Protein AF-A0A136KY42-F1 (afdb_monomer_lite)

Secondary structure (DSSP, 8-state):
--------HHHHHHHHHHPPTT-EEEEEEEE-PPPP-PPPPP---------------------------------------------------TT-----------S------EEEEEEEE--GGGSPPPGGGHHHHSPBP---TTTS-EEPTTSS-EE----------HHHHHHHHHHHHHHHTS---GGGPEEEEETTEEEEEEEE--PPPTT-----SSSHHHHHHHHHHHHHHSTT--TT-EE-SSTTS-EETTTB-HHHHHHHHHHHHHH-HHHHHHHHHTTEEEETTEEEEE-TTTSSEEEHHHHHHHHTT-HHHHHHHHHHHHSTTTHHHHHHHHHHT-GGG---HHHHHH---HHHHHHHHHHHHH-TT--HHHHGGGTT-HHHHHHHHGGGS--EEEGGGTTEEEEPHHHHIIIIIIGGGGGGGGGSS-SSPEE--SSPPTTTTTTEEEEEEETTEEEEEE-

Structure (mmCIF, N/CA/C/O backbone):
data_AF-A0A136KY42-F1
#
_entry.id   AF-A0A136KY42-F1
#
loop_
_atom_site.group_PDB
_atom_site.id
_atom_site.type_symbol
_atom_site.label_atom_id
_atom_site.label_alt_id
_atom_site.label_comp_id
_atom_site.label_asym_id
_atom_site.label_entity_id
_atom_site.label_seq_id
_atom_site.pdbx_PDB_ins_code
_atom_site.Cartn_x
_atom_site.Cartn_y
_atom_site.Cartn_z
_atom_site.occupancy
_atom_site.B_iso_or_equiv
_atom_site.auth_seq_id
_atom_site.auth_comp_id
_atom_site.auth_asym_id
_atom_site.auth_atom_id
_atom_site.pdbx_PDB_model_num
ATOM 1 N N . MET A 1 1 ? -41.321 28.761 48.457 1.00 29.31 1 MET A N 1
ATOM 2 C CA . MET A 1 1 ? -40.311 28.526 47.405 1.00 29.31 1 MET A CA 1
ATOM 3 C C . MET A 1 1 ? -39.330 27.505 47.958 1.00 29.31 1 MET A C 1
ATOM 5 O O . MET A 1 1 ? -38.493 27.880 48.762 1.00 29.31 1 MET A O 1
ATOM 9 N N . ASN A 1 2 ? -39.503 26.224 47.619 1.00 25.56 2 ASN A N 1
ATOM 10 C CA . ASN A 1 2 ? -38.602 25.146 48.037 1.00 25.56 2 ASN A CA 1
ATOM 11 C C . ASN A 1 2 ? -37.725 24.779 46.840 1.00 25.56 2 ASN A C 1
ATOM 13 O O . ASN A 1 2 ? -38.211 24.193 45.875 1.00 25.56 2 ASN A O 1
ATOM 17 N N . SER A 1 3 ? -36.451 25.158 46.884 1.00 25.52 3 SER A N 1
ATOM 18 C CA . SER A 1 3 ? -35.438 24.679 45.949 1.00 25.52 3 SER A CA 1
ATOM 19 C C . SER A 1 3 ? -34.929 23.325 46.441 1.00 25.52 3 SER A C 1
ATOM 21 O O . SER A 1 3 ? -34.076 23.259 47.325 1.00 25.52 3 SER A O 1
ATOM 23 N N . ASN A 1 4 ? -35.464 22.243 45.882 1.00 31.45 4 ASN A N 1
ATOM 24 C CA . ASN A 1 4 ? -34.833 20.934 45.978 1.00 31.45 4 ASN A CA 1
ATOM 25 C C . ASN A 1 4 ? -33.563 20.962 45.116 1.00 31.45 4 ASN A C 1
ATOM 27 O O . ASN A 1 4 ? -33.656 20.887 43.893 1.00 31.45 4 ASN A O 1
ATOM 31 N N . MET A 1 5 ? -32.382 21.065 45.729 1.00 33.94 5 MET A N 1
ATOM 32 C CA . MET A 1 5 ? -31.149 20.628 45.067 1.00 33.94 5 MET A CA 1
ATOM 33 C C . MET A 1 5 ? -31.139 19.097 45.077 1.00 33.94 5 MET A C 1
ATOM 35 O O . MET A 1 5 ? -30.562 18.466 45.959 1.00 33.94 5 MET A O 1
ATOM 39 N N . LEU A 1 6 ? -31.842 18.499 44.114 1.00 40.19 6 LEU A N 1
ATOM 40 C CA . LEU A 1 6 ? -31.510 17.155 43.664 1.00 40.19 6 LEU A CA 1
ATOM 41 C C . LEU A 1 6 ? -30.213 17.279 42.865 1.00 40.19 6 LEU A C 1
ATOM 43 O O . LEU A 1 6 ? -30.200 17.918 41.815 1.00 40.19 6 LEU A O 1
ATOM 47 N N . TRP A 1 7 ? -29.141 16.666 43.358 1.00 44.00 7 TRP A N 1
ATOM 48 C CA . TRP A 1 7 ? -27.995 16.354 42.514 1.00 44.00 7 TRP A CA 1
ATOM 49 C C . TRP A 1 7 ? -28.504 15.482 41.364 1.00 44.00 7 TRP A C 1
ATOM 51 O O . TRP A 1 7 ? -29.135 14.445 41.594 1.00 44.00 7 TRP A O 1
ATOM 61 N N . GLY A 1 8 ? -28.319 15.947 40.131 1.00 45.16 8 GLY A N 1
ATOM 62 C CA . GLY A 1 8 ? -28.685 15.172 38.954 1.00 45.16 8 GLY A CA 1
ATOM 63 C C . GLY A 1 8 ? -27.780 13.947 38.860 1.00 45.16 8 GLY A C 1
ATOM 64 O O . GLY A 1 8 ? -26.615 14.003 39.243 1.00 45.16 8 GLY A O 1
ATOM 65 N N . ALA A 1 9 ? -28.283 12.841 38.312 1.00 49.75 9 ALA A N 1
ATOM 66 C CA . ALA A 1 9 ? -27.496 11.622 38.095 1.00 49.75 9 ALA A CA 1
ATOM 67 C C . ALA A 1 9 ? -26.165 11.855 37.332 1.00 49.75 9 ALA A C 1
ATOM 69 O O . ALA A 1 9 ? -25.263 11.027 37.432 1.00 49.75 9 ALA A O 1
ATOM 70 N N . GLY A 1 10 ? -26.025 12.984 36.621 1.00 48.66 10 GLY A N 1
ATOM 71 C CA . GLY A 1 10 ? -24.800 13.390 35.924 1.00 48.66 10 GLY A CA 1
ATOM 72 C C . GLY A 1 10 ? -23.606 13.726 36.830 1.00 48.66 10 GLY A C 1
ATOM 73 O O . GLY A 1 10 ? -22.475 13.416 36.467 1.00 48.66 10 GLY A O 1
ATOM 74 N N . ASP A 1 11 ? -23.819 14.264 38.035 1.00 55.91 11 ASP A N 1
ATOM 75 C CA . ASP A 1 11 ? -22.699 14.665 38.910 1.00 55.91 11 ASP A CA 1
ATOM 76 C C . ASP A 1 11 ? -21.972 13.454 39.527 1.00 55.91 11 ASP A C 1
ATOM 78 O O . ASP A 1 11 ? -20.768 13.486 39.791 1.00 55.91 11 ASP A O 1
ATOM 82 N N . LEU A 1 12 ? -22.688 12.341 39.716 1.00 58.66 12 LEU A N 1
ATOM 83 C CA . LEU A 1 12 ? -22.117 11.089 40.223 1.00 58.66 12 LEU A CA 1
ATOM 84 C C . LEU A 1 12 ? -21.291 10.350 39.162 1.00 58.66 12 LEU A C 1
ATOM 86 O O . LEU A 1 12 ? -20.290 9.722 39.507 1.00 58.66 12 LEU A O 1
ATOM 90 N N . SER A 1 13 ? -21.673 10.420 37.883 1.00 57.53 13 SER A N 1
ATOM 91 C CA . SER A 1 13 ? -20.881 9.811 36.808 1.00 57.53 13 SER A CA 1
ATOM 92 C C . SER A 1 13 ? -19.531 10.500 36.632 1.00 57.53 13 SER A C 1
ATOM 94 O O . SER A 1 13 ? -18.522 9.807 36.493 1.00 57.53 13 SER A O 1
ATOM 96 N N . ASP A 1 14 ? -19.486 11.830 36.722 1.00 59.34 14 ASP A N 1
ATOM 97 C CA . ASP A 1 14 ? -18.250 12.600 36.544 1.00 59.34 14 ASP A CA 1
ATOM 98 C C . ASP A 1 14 ? -17.265 12.387 37.703 1.00 59.34 14 ASP A C 1
ATOM 100 O O . ASP A 1 14 ? -16.061 12.236 37.477 1.00 59.34 14 ASP A O 1
ATOM 104 N N . ALA A 1 15 ? -17.769 12.274 38.937 1.00 60.69 15 ALA A N 1
ATOM 105 C CA . ALA A 1 15 ? -16.948 11.948 40.104 1.00 60.69 15 ALA A CA 1
ATOM 106 C C . ALA A 1 15 ? -16.312 10.546 40.009 1.00 60.69 15 ALA A C 1
ATOM 108 O O . ALA A 1 15 ? -15.159 10.363 40.400 1.00 60.69 15 ALA A O 1
ATOM 109 N N . ILE A 1 16 ? -17.026 9.559 39.449 1.00 60.56 16 ILE A N 1
ATOM 110 C CA . ILE A 1 16 ? -16.497 8.200 39.231 1.00 60.56 16 ILE A CA 1
ATOM 111 C C . ILE A 1 16 ? -15.411 8.187 38.151 1.00 60.56 16 ILE A C 1
ATOM 113 O O . ILE A 1 16 ? -14.432 7.457 38.287 1.00 60.56 16 ILE A O 1
ATOM 117 N N . ILE A 1 17 ? -15.548 9.004 37.102 1.00 58.00 17 ILE A N 1
ATOM 118 C CA . ILE A 1 17 ? -14.571 9.086 36.003 1.00 58.00 17 ILE A CA 1
ATOM 119 C C . ILE A 1 17 ? -13.201 9.594 36.491 1.00 58.00 17 ILE A C 1
ATOM 121 O O . ILE A 1 17 ? -12.176 9.229 35.917 1.00 58.00 17 ILE A O 1
ATOM 125 N N . GLN A 1 18 ? -13.158 10.406 37.552 1.00 69.12 18 GLN A N 1
ATOM 126 C CA . GLN A 1 18 ? -11.909 10.965 38.090 1.00 69.12 18 GLN A CA 1
ATOM 127 C C . GLN A 1 18 ? -11.276 10.135 39.219 1.00 69.12 18 GLN A C 1
ATOM 129 O O . GLN A 1 18 ? -10.131 10.399 39.598 1.00 69.12 18 GLN A O 1
ATOM 134 N N . ALA A 1 19 ? -11.995 9.152 39.760 1.00 66.62 19 ALA A N 1
ATOM 135 C CA . ALA A 1 19 ? -11.545 8.366 40.901 1.00 66.62 19 ALA A CA 1
ATOM 136 C C . ALA A 1 19 ? -10.503 7.299 40.512 1.00 66.62 19 ALA A C 1
ATOM 138 O O . ALA A 1 19 ? -10.555 6.690 39.442 1.00 66.62 19 ALA A O 1
ATOM 139 N N . LYS A 1 20 ? -9.543 7.059 41.405 1.00 73.75 20 LYS A N 1
ATOM 140 C CA . LYS A 1 20 ? -8.510 6.023 41.306 1.00 73.75 20 LYS A CA 1
ATOM 141 C C . LYS A 1 20 ? -8.939 4.744 42.025 1.00 73.75 20 LYS A C 1
ATOM 143 O O . LYS A 1 20 ? -9.876 4.719 42.816 1.00 73.75 20 LYS A O 1
ATOM 148 N N . ASP A 1 21 ? -8.231 3.657 41.738 1.00 70.00 21 ASP A N 1
ATOM 149 C CA . ASP A 1 21 ? -8.424 2.382 42.431 1.00 70.00 21 ASP A CA 1
ATOM 150 C C . ASP A 1 21 ? -8.182 2.546 43.938 1.00 70.00 21 ASP A C 1
ATOM 152 O O . ASP A 1 21 ? -7.157 3.092 44.351 1.00 70.00 21 ASP A O 1
ATOM 156 N N . GLY A 1 22 ? -9.135 2.082 44.744 1.00 69.56 22 GLY A N 1
ATOM 157 C CA . GLY A 1 22 ? -9.132 2.271 46.194 1.00 69.56 22 GLY A CA 1
ATOM 158 C C . GLY A 1 22 ? -9.667 3.623 46.673 1.00 69.56 22 GLY A C 1
ATOM 159 O O . GLY A 1 22 ? -9.804 3.800 47.886 1.00 69.56 22 GLY A O 1
ATOM 160 N N . ASP A 1 23 ? -10.021 4.547 45.772 1.00 74.50 23 ASP A N 1
ATOM 161 C CA . ASP A 1 23 ? -10.679 5.788 46.171 1.00 74.50 23 ASP A CA 1
ATOM 162 C C . ASP A 1 23 ? -12.076 5.503 46.736 1.00 74.50 23 ASP A C 1
ATOM 164 O O . ASP A 1 23 ? -12.801 4.582 46.337 1.00 74.50 23 ASP A O 1
ATOM 168 N N . GLN A 1 24 ? -12.454 6.346 47.690 1.00 74.38 24 GLN A N 1
ATOM 169 C CA . GLN A 1 24 ? -13.767 6.360 48.307 1.00 74.38 24 GLN A CA 1
ATOM 170 C C . GLN A 1 24 ? -14.512 7.600 47.836 1.00 74.38 24 GLN A C 1
ATOM 172 O O . GLN A 1 24 ? -14.194 8.719 48.238 1.00 74.38 24 GLN A O 1
ATOM 177 N N . ILE A 1 25 ? -15.528 7.405 46.998 1.00 72.69 25 ILE A N 1
ATOM 178 C CA . ILE A 1 25 ? -16.412 8.506 46.620 1.00 72.69 25 ILE A CA 1
ATOM 179 C C . ILE A 1 25 ? -17.433 8.649 47.732 1.00 72.69 25 ILE A C 1
ATOM 181 O O . ILE A 1 25 ? -18.185 7.717 48.031 1.00 72.69 25 ILE A O 1
ATOM 185 N N . THR A 1 26 ? -17.414 9.819 48.356 1.00 70.88 26 THR A N 1
ATOM 186 C CA . THR A 1 26 ? -18.270 10.152 49.484 1.00 70.88 26 THR A CA 1
ATOM 187 C C . THR A 1 26 ? -19.228 11.250 49.065 1.00 70.88 26 THR A C 1
ATOM 189 O O . THR A 1 26 ? -18.792 12.302 48.602 1.00 70.88 26 THR A O 1
ATOM 192 N N . PHE A 1 27 ? -20.525 11.022 49.240 1.00 73.00 27 PHE A N 1
ATOM 193 C CA . PHE A 1 27 ? -21.538 12.052 49.035 1.00 73.00 27 PHE A CA 1
ATOM 194 C C . PHE A 1 27 ? -22.502 12.101 50.215 1.00 73.00 27 PHE A C 1
ATOM 196 O O . PHE A 1 27 ? -22.823 11.092 50.847 1.00 73.00 27 PHE A O 1
ATOM 203 N N . SER A 1 28 ? -22.937 13.319 50.511 1.00 68.94 28 SER A N 1
ATOM 204 C CA . SER A 1 28 ? -23.805 13.649 51.630 1.00 68.94 28 SER A CA 1
ATOM 205 C C . SER A 1 28 ? -25.211 13.904 51.107 1.00 68.94 28 SER A C 1
ATOM 207 O O . SER A 1 28 ? -25.439 14.877 50.391 1.00 68.94 28 SER A O 1
ATOM 209 N N . VAL A 1 29 ? -26.161 13.039 51.462 1.00 68.38 29 VAL A N 1
ATOM 210 C CA . VAL A 1 29 ? -27.575 13.240 51.120 1.00 68.38 29 VAL A CA 1
ATOM 211 C C . VAL A 1 29 ? -28.283 13.861 52.317 1.00 68.38 29 VAL A C 1
ATOM 213 O O . VAL A 1 29 ? -28.342 13.268 53.395 1.00 68.38 29 VAL A O 1
ATOM 216 N N . LEU A 1 30 ? -28.828 15.063 52.122 1.00 64.06 30 LEU A N 1
ATOM 217 C CA . LEU A 1 30 ? -29.744 15.693 53.070 1.00 64.06 30 LEU A CA 1
ATOM 218 C C . LEU A 1 30 ? -31.119 15.054 52.905 1.00 64.06 30 LEU A C 1
ATOM 220 O O . LEU A 1 30 ? -31.825 15.312 51.931 1.00 64.06 30 LEU A O 1
ATOM 224 N N . THR A 1 31 ? -31.504 14.212 53.859 1.00 57.31 31 THR A N 1
ATOM 225 C CA . THR A 1 31 ? -32.870 13.691 53.900 1.00 57.31 31 THR A CA 1
ATOM 226 C C . THR A 1 31 ? -33.753 14.691 54.644 1.00 57.31 31 THR A C 1
ATOM 228 O O . THR A 1 31 ? -33.541 14.972 55.823 1.00 57.31 31 THR A O 1
ATOM 231 N N . GLN A 1 32 ? -34.740 15.276 53.955 1.00 53.91 32 GLN A N 1
ATOM 232 C CA . GLN A 1 32 ? -35.858 15.903 54.657 1.00 53.91 32 GLN A CA 1
ATOM 233 C C . GLN A 1 32 ? -36.707 14.770 55.223 1.00 53.91 32 GLN A C 1
ATOM 235 O O . GLN A 1 32 ? -37.317 14.005 54.478 1.00 53.91 32 GLN A O 1
ATOM 240 N N . SER A 1 33 ? -36.712 14.637 56.545 1.00 51.84 33 SER A N 1
ATOM 241 C CA . SER A 1 33 ? -37.653 13.773 57.247 1.00 51.84 33 SER A CA 1
ATOM 242 C C . SER A 1 33 ? -39.071 14.162 56.833 1.00 51.84 33 SER A C 1
ATOM 244 O O . SER A 1 33 ? -39.481 15.305 57.048 1.00 51.84 33 SER A O 1
ATOM 246 N N . ALA A 1 34 ? -39.791 13.223 56.214 1.00 51.00 34 ALA A N 1
ATOM 247 C CA . ALA A 1 34 ? -41.202 13.382 55.899 1.00 51.00 34 ALA A CA 1
ATOM 248 C C . ALA A 1 34 ? -41.942 13.820 57.169 1.00 51.00 34 ALA A C 1
ATOM 250 O O . ALA A 1 34 ? -41.781 13.205 58.228 1.00 51.00 34 ALA A O 1
ATOM 251 N N . MET A 1 35 ? -42.701 14.915 57.080 1.00 46.12 35 MET A N 1
ATOM 252 C CA . MET A 1 35 ? -43.600 15.290 58.166 1.00 46.12 35 MET A CA 1
ATOM 253 C C . MET A 1 35 ? -44.574 14.128 58.412 1.00 46.12 35 MET A C 1
ATOM 255 O O . MET A 1 35 ? -44.996 13.499 57.443 1.00 46.12 35 MET A O 1
ATOM 259 N N . PRO A 1 36 ? -44.915 13.814 59.673 1.00 43.16 36 PRO A N 1
ATOM 260 C CA . PRO A 1 36 ? -45.874 12.760 59.966 1.00 43.16 36 PRO A CA 1
ATOM 261 C C . PRO A 1 36 ? -47.210 13.091 59.295 1.00 43.16 36 PRO A C 1
ATOM 263 O O . PRO A 1 36 ? -47.720 14.202 59.452 1.00 43.16 36 PRO A O 1
ATOM 266 N N . ASP A 1 37 ? -47.746 12.130 58.542 1.00 44.25 37 ASP A N 1
ATOM 267 C CA . ASP A 1 37 ? -49.034 12.225 57.860 1.00 44.25 37 ASP A CA 1
ATOM 268 C C . ASP A 1 37 ? -50.139 12.593 58.862 1.00 44.25 37 ASP A C 1
ATOM 270 O O . ASP A 1 37 ? -50.627 11.766 59.635 1.00 44.25 37 ASP A O 1
ATOM 274 N N . GLY A 1 38 ? -50.537 13.865 58.860 1.00 41.59 38 GLY A N 1
ATOM 275 C CA . GLY A 1 38 ? -51.809 14.283 59.432 1.00 41.59 38 GLY A CA 1
ATOM 276 C C . GLY A 1 38 ? -52.951 13.787 58.536 1.00 41.59 38 GLY A C 1
ATOM 277 O O . GLY A 1 38 ? -52.801 13.790 57.312 1.00 41.59 38 GLY A O 1
ATOM 278 N N . PRO A 1 39 ? -54.097 13.361 59.098 1.00 38.84 39 PRO A N 1
ATOM 279 C CA . PRO A 1 39 ? -55.216 12.881 58.298 1.00 38.84 39 PRO A CA 1
ATOM 280 C C . PRO A 1 39 ? -55.716 13.994 57.369 1.00 38.84 39 PRO A C 1
ATOM 282 O O . PRO A 1 39 ? -56.033 15.099 57.813 1.00 38.84 39 PRO A O 1
ATOM 285 N N . ALA A 1 40 ? -55.782 13.692 56.072 1.00 39.75 40 ALA A N 1
ATOM 286 C CA . ALA A 1 40 ? -56.314 14.599 55.066 1.00 39.75 40 ALA A CA 1
ATOM 287 C C . ALA A 1 40 ? -57.788 14.939 55.376 1.00 39.75 40 ALA A C 1
ATOM 289 O O . ALA A 1 40 ? -58.595 14.021 55.560 1.00 39.75 40 ALA A O 1
ATOM 290 N N . PRO A 1 41 ? -58.180 16.227 55.420 1.00 36.81 41 PRO A N 1
ATOM 291 C CA . PRO A 1 41 ? -59.584 16.595 55.488 1.00 36.81 41 PRO A CA 1
ATOM 292 C C . PRO A 1 41 ? -60.243 16.278 54.144 1.00 36.81 41 PRO A C 1
ATOM 294 O O . PRO A 1 41 ? -59.758 16.666 53.080 1.00 36.81 41 PRO A O 1
ATOM 297 N N . GLY A 1 42 ? -61.341 15.527 54.206 1.00 38.47 42 GLY A N 1
ATOM 298 C CA . GLY A 1 42 ? -62.095 15.102 53.037 1.00 38.47 42 GLY A CA 1
ATOM 299 C C . GLY A 1 42 ? -62.651 16.273 52.232 1.00 38.47 42 GLY A C 1
ATOM 300 O O . GLY A 1 42 ? -63.098 17.274 52.790 1.00 38.47 42 GLY A O 1
ATOM 301 N N . LEU A 1 43 ? -62.697 16.093 50.915 1.00 33.41 43 LEU A N 1
ATOM 302 C CA . LEU A 1 43 ? -63.558 16.870 50.039 1.00 33.41 43 LEU A CA 1
ATOM 303 C C . LEU A 1 43 ? -64.346 15.933 49.126 1.00 33.41 43 LEU A C 1
ATOM 305 O O . LEU A 1 43 ? -63.806 15.063 48.444 1.00 33.41 43 LEU A O 1
ATOM 309 N N . GLN A 1 44 ? -65.658 16.119 49.227 1.00 32.56 44 GLN A N 1
ATOM 310 C CA . GLN A 1 44 ? -66.723 15.506 48.453 1.00 32.56 44 GLN A CA 1
ATOM 311 C C . GLN A 1 44 ? -66.673 15.970 46.994 1.00 32.56 44 GLN A C 1
ATOM 313 O O . GLN A 1 44 ? -66.018 16.950 46.649 1.00 32.56 44 GLN A O 1
ATOM 318 N N . GLY A 1 45 ? -67.366 15.208 46.151 1.00 32.62 45 GLY A N 1
ATOM 319 C CA . GLY A 1 45 ? -67.204 15.210 44.705 1.00 32.62 45 GLY A CA 1
ATOM 320 C C . GLY A 1 45 ? -67.738 16.423 43.957 1.00 32.62 45 GLY A C 1
ATOM 321 O O . GLY A 1 45 ? -68.397 17.299 44.506 1.00 32.62 45 GLY A O 1
ATOM 322 N N . GLN A 1 46 ? -67.535 16.375 42.643 1.00 29.44 46 GLN A N 1
ATOM 323 C CA . GLN A 1 46 ? -68.433 16.985 41.677 1.00 29.44 46 GLN A CA 1
ATOM 324 C C . GLN A 1 46 ? -68.409 16.205 40.360 1.00 29.44 46 GLN A C 1
ATOM 326 O O . GLN A 1 46 ? -67.426 15.569 39.989 1.00 29.44 46 GLN A O 1
ATOM 331 N N . GLN A 1 47 ? -69.584 16.197 39.749 1.00 29.17 47 GLN A N 1
ATOM 332 C CA . GLN A 1 47 ? -70.026 15.407 38.615 1.00 29.17 47 GLN A CA 1
ATOM 333 C C . GLN A 1 47 ? -69.482 15.950 37.275 1.00 29.17 47 GLN A C 1
ATOM 335 O O . GLN A 1 47 ? -69.185 17.134 37.157 1.00 29.17 47 GLN A O 1
ATOM 340 N N . ASN A 1 48 ? -69.419 15.047 36.283 1.00 36.88 48 ASN A N 1
ATOM 341 C CA . ASN A 1 48 ? -69.466 15.226 34.809 1.00 36.88 48 ASN A CA 1
ATOM 342 C C . ASN A 1 48 ? -70.232 16.487 34.320 1.00 36.88 48 ASN A C 1
ATOM 344 O O . ASN A 1 48 ? -71.131 16.895 35.060 1.00 36.88 48 ASN A O 1
ATOM 348 N N . PRO A 1 49 ? -70.069 17.017 33.066 1.00 47.25 49 PRO A N 1
ATOM 349 C CA . PRO A 1 49 ? -70.013 16.221 31.810 1.00 47.25 49 PRO A CA 1
ATOM 350 C C . PRO A 1 49 ? -69.352 16.851 30.527 1.00 47.25 49 PRO A C 1
ATOM 352 O O . PRO A 1 49 ? -69.035 18.032 30.495 1.00 47.25 49 PRO A O 1
ATOM 355 N N . LEU A 1 50 ? -69.296 16.054 29.435 1.00 27.94 50 LEU A N 1
ATOM 356 C CA . LEU A 1 50 ? -69.293 16.417 27.984 1.00 27.94 50 LEU A CA 1
ATOM 357 C C . LEU A 1 50 ? -68.060 17.165 27.389 1.00 27.94 50 LEU A C 1
ATOM 359 O O . LEU A 1 50 ? -67.482 18.032 28.020 1.00 27.94 50 LEU A O 1
ATOM 363 N N . GLY A 1 51 ? -67.620 16.915 26.146 1.00 27.11 51 GLY A N 1
ATOM 364 C CA . GLY A 1 51 ? -68.268 16.175 25.065 1.00 27.11 51 GLY A CA 1
ATOM 365 C C . GLY A 1 51 ? -67.407 15.960 23.809 1.00 27.11 51 GLY A C 1
ATOM 366 O O . GLY A 1 51 ? -66.261 16.399 23.715 1.00 27.11 51 GLY A O 1
ATOM 367 N N . ASP A 1 52 ? -68.028 15.239 22.878 1.00 34.00 52 ASP A N 1
ATOM 368 C CA . ASP A 1 52 ? -67.621 14.955 21.502 1.00 34.00 52 ASP A CA 1
ATOM 369 C C . ASP A 1 52 ? -67.345 16.223 20.684 1.00 34.00 52 ASP A C 1
ATOM 371 O O . ASP A 1 52 ? -68.074 17.197 20.841 1.00 34.00 52 ASP A O 1
ATOM 375 N N . PHE A 1 53 ? -66.409 16.177 19.724 1.00 29.72 53 PHE A N 1
ATOM 376 C CA . PHE A 1 53 ? -66.585 16.855 18.431 1.00 29.72 53 PHE A CA 1
ATOM 377 C C . PHE A 1 53 ? -65.721 16.238 17.309 1.00 29.72 53 PHE A C 1
ATOM 379 O O . PHE A 1 53 ? -64.614 15.754 17.521 1.00 29.72 53 PHE A O 1
ATOM 386 N N . PHE A 1 54 ? -66.332 16.257 16.127 1.00 26.80 54 PHE A N 1
ATOM 387 C CA . PHE A 1 54 ? -66.050 15.629 14.835 1.00 26.80 54 PHE A CA 1
ATOM 388 C C . PHE A 1 54 ? -64.741 16.017 14.099 1.00 26.80 54 PHE A C 1
ATOM 390 O O . PHE A 1 54 ? -64.285 17.155 14.158 1.00 26.80 54 PHE A O 1
ATOM 397 N N . ASP A 1 55 ? -64.255 15.056 13.302 1.00 31.19 55 ASP A N 1
ATOM 398 C CA . ASP A 1 55 ? -63.397 15.126 12.090 1.00 31.19 55 ASP A CA 1
ATOM 399 C C . ASP A 1 55 ? -64.213 15.663 10.868 1.00 31.19 55 ASP A C 1
ATOM 401 O O . ASP A 1 55 ? -65.437 15.773 11.001 1.00 31.19 55 ASP A O 1
ATOM 405 N N . PRO A 1 56 ? -63.726 15.798 9.607 1.00 48.91 56 PRO A N 1
ATOM 406 C CA . PRO A 1 56 ? -62.435 16.187 8.995 1.00 48.91 56 PRO A CA 1
ATOM 407 C C . PRO A 1 56 ? -62.640 17.306 7.917 1.00 48.91 56 PRO A C 1
ATOM 409 O O . PRO A 1 56 ? -63.759 17.759 7.726 1.00 48.91 56 PRO A O 1
ATOM 412 N N . TRP A 1 57 ? -61.610 17.734 7.162 1.00 23.61 57 TRP A N 1
ATOM 413 C CA . TRP A 1 57 ? -61.657 18.240 5.751 1.00 23.61 57 TRP A CA 1
ATOM 414 C C . TRP A 1 57 ? -60.202 18.568 5.317 1.00 23.61 57 TRP A C 1
ATOM 416 O O . TRP A 1 57 ? -59.512 19.259 6.054 1.00 23.61 57 TRP A O 1
ATOM 426 N N . ASN A 1 58 ? -59.552 18.007 4.288 1.00 27.59 58 ASN A N 1
ATOM 427 C CA . ASN A 1 58 ? -59.820 17.770 2.857 1.00 27.59 58 ASN A CA 1
ATOM 428 C C . ASN A 1 58 ? -59.428 18.947 1.922 1.00 27.59 58 ASN A C 1
ATOM 430 O O . ASN A 1 58 ? -59.883 20.071 2.108 1.00 27.59 58 ASN A O 1
ATOM 434 N N . GLY A 1 59 ? -58.643 18.629 0.876 1.00 25.47 59 GLY A N 1
ATOM 435 C CA . GLY A 1 59 ? -58.338 19.457 -0.311 1.00 25.47 59 GLY A CA 1
ATOM 436 C C . GLY A 1 59 ? -56.917 20.058 -0.347 1.00 25.47 59 GLY A C 1
ATOM 437 O O . GLY A 1 59 ? -56.511 20.719 0.592 1.00 25.47 59 GLY A O 1
ATOM 438 N N . GLY A 1 60 ? -56.088 19.917 -1.386 1.00 25.80 60 GLY A N 1
ATOM 439 C CA . GLY A 1 60 ? -56.271 19.328 -2.709 1.00 25.80 60 GLY A CA 1
ATOM 440 C C . GLY A 1 60 ? -54.991 19.448 -3.563 1.00 25.80 60 GLY A C 1
ATOM 441 O O . GLY A 1 60 ? -54.190 20.362 -3.393 1.00 25.80 60 GLY A O 1
ATOM 442 N N . PHE A 1 61 ? -54.829 18.484 -4.471 1.00 26.11 61 PHE A N 1
ATOM 443 C CA . PHE A 1 61 ? -53.953 18.469 -5.659 1.00 26.11 61 PHE A CA 1
ATOM 444 C C . PHE A 1 61 ? -54.421 19.508 -6.717 1.00 26.11 61 PHE A C 1
ATOM 446 O O . PHE A 1 61 ? -55.563 19.960 -6.605 1.00 26.11 61 PHE A O 1
ATOM 453 N N . PRO A 1 62 ? -53.609 19.916 -7.729 1.00 41.09 62 PRO A N 1
ATOM 454 C CA . PRO A 1 62 ? -53.245 19.111 -8.927 1.00 41.09 62 PRO A CA 1
ATOM 455 C C . PRO A 1 62 ? -51.738 19.191 -9.291 1.00 41.09 62 PRO A C 1
ATOM 457 O O . PRO A 1 62 ? -51.075 20.153 -8.935 1.00 41.09 62 PRO A O 1
ATOM 460 N N . GLN A 1 63 ? -51.043 18.183 -9.838 1.00 29.62 63 GLN A N 1
ATOM 461 C CA . GLN A 1 63 ? -51.203 17.300 -11.016 1.00 29.62 63 GLN A CA 1
ATOM 462 C C . GLN A 1 63 ? -50.572 17.864 -12.318 1.00 29.62 63 GLN A C 1
ATOM 464 O O . GLN A 1 63 ? -50.806 19.015 -12.663 1.00 29.62 63 GLN A O 1
ATOM 469 N N . GLN A 1 64 ? -49.871 16.960 -13.038 1.00 29.64 64 GLN A N 1
ATOM 470 C CA . GLN A 1 64 ? -49.299 16.969 -14.414 1.00 29.64 64 GLN A CA 1
ATOM 471 C C . GLN A 1 64 ? -47.763 17.095 -14.500 1.00 29.64 64 GLN A C 1
ATOM 473 O O . GLN A 1 64 ? -47.188 17.993 -13.907 1.00 29.64 64 GLN A O 1
ATOM 478 N N . GLY A 1 65 ? -47.013 16.247 -15.221 1.00 29.20 65 GLY A N 1
ATOM 479 C CA . GLY A 1 65 ? -47.305 15.077 -16.075 1.00 29.20 65 GLY A CA 1
ATOM 480 C C . GLY A 1 65 ? -46.010 14.246 -16.237 1.00 29.20 65 GLY A C 1
ATOM 481 O O . GLY A 1 65 ? -44.917 14.793 -16.174 1.00 29.20 65 GLY A O 1
ATOM 482 N N . GLN A 1 66 ? -46.048 12.915 -16.129 1.00 29.56 66 GLN A N 1
ATOM 483 C CA . GLN A 1 66 ? -46.296 11.918 -17.190 1.00 29.56 66 GLN A CA 1
ATOM 484 C C . GLN A 1 66 ? -45.265 11.868 -18.337 1.00 29.56 66 GLN A C 1
ATOM 486 O O . GLN A 1 66 ? -45.355 12.627 -19.288 1.00 29.56 66 GLN A O 1
ATOM 491 N N . HIS A 1 67 ? -44.378 10.868 -18.265 1.00 32.84 67 HIS A N 1
ATOM 492 C CA . HIS A 1 67 ? -44.063 9.841 -19.279 1.00 32.84 67 HIS A CA 1
ATOM 493 C C . HIS A 1 67 ? -43.378 8.691 -18.499 1.00 32.84 67 HIS A C 1
ATOM 495 O O . HIS A 1 67 ? -42.564 8.964 -17.629 1.00 32.84 67 HIS A O 1
ATOM 501 N N . GLY A 1 68 ? -43.640 7.394 -18.649 1.00 28.69 68 GLY A N 1
ATOM 502 C CA . GLY A 1 68 ? -44.446 6.659 -19.611 1.00 28.69 68 GLY A CA 1
ATOM 503 C C . GLY A 1 68 ? -43.758 5.322 -19.940 1.00 28.69 68 GLY A C 1
ATOM 504 O O . GLY A 1 68 ? -43.067 5.254 -20.943 1.00 28.69 68 GLY A O 1
ATOM 505 N N . GLY A 1 69 ? -43.984 4.283 -19.119 1.00 29.16 69 GLY A N 1
ATOM 506 C CA . GLY A 1 69 ? -43.970 2.854 -19.508 1.00 29.16 69 GLY A CA 1
ATOM 507 C C . GLY A 1 69 ? -42.682 2.031 -19.325 1.00 29.16 69 GLY A C 1
ATOM 508 O O . GLY A 1 69 ? -41.585 2.561 -19.383 1.00 29.16 69 GLY A O 1
ATOM 509 N N . ALA A 1 70 ? -42.728 0.704 -19.163 1.00 31.02 70 ALA A N 1
ATOM 510 C CA . ALA A 1 70 ? -43.804 -0.241 -18.832 1.00 31.02 70 ALA A CA 1
ATOM 511 C C . ALA A 1 70 ? -43.177 -1.644 -18.627 1.00 31.02 70 ALA A C 1
ATOM 513 O O . ALA A 1 70 ? -42.208 -1.977 -19.303 1.00 31.02 70 ALA A O 1
ATOM 514 N N . GLY A 1 71 ? -43.800 -2.475 -17.777 1.00 28.56 71 GLY A N 1
ATOM 515 C CA . GLY A 1 71 ? -43.613 -3.937 -17.693 1.00 28.56 71 GLY A CA 1
ATOM 516 C C . GLY A 1 71 ? -42.748 -4.398 -16.510 1.00 28.56 71 GLY A C 1
ATOM 517 O O . GLY A 1 71 ? -41.624 -3.949 -16.364 1.00 28.56 71 GLY A O 1
ATOM 518 N N . GLY A 1 72 ? -43.163 -5.292 -15.610 1.00 28.09 72 GLY A N 1
ATOM 519 C CA . GLY A 1 72 ? -44.358 -6.135 -15.517 1.00 28.09 72 GLY A CA 1
ATOM 520 C C . GLY A 1 72 ? -43.989 -7.451 -14.804 1.00 28.09 72 GLY A C 1
ATOM 521 O O . GLY A 1 72 ? -42.997 -8.069 -15.171 1.00 28.09 72 GLY A O 1
ATOM 522 N N . GLY A 1 73 ? -44.797 -7.870 -13.819 1.00 28.97 73 GLY A N 1
ATOM 523 C CA . GLY A 1 73 ? -44.701 -9.148 -13.078 1.00 28.97 73 GLY A CA 1
ATOM 524 C C . GLY A 1 73 ? -44.013 -8.985 -11.716 1.00 28.97 73 GLY A C 1
ATOM 525 O O . GLY A 1 73 ? -42.827 -8.702 -11.666 1.00 28.97 73 GLY A O 1
ATOM 526 N N . GLY A 1 74 ? -44.701 -9.006 -10.567 1.00 28.94 74 GLY A N 1
ATOM 527 C CA . GLY A 1 74 ? -45.545 -10.092 -10.041 1.00 28.94 74 GLY A CA 1
ATOM 528 C C . GLY A 1 74 ? -44.622 -11.079 -9.312 1.00 28.94 74 GLY A C 1
ATOM 529 O O . GLY A 1 74 ? -43.704 -11.593 -9.925 1.00 28.94 74 GLY A O 1
ATOM 530 N N . GLY A 1 75 ? -44.699 -11.393 -8.026 1.00 29.67 75 GLY A N 1
ATOM 531 C CA . GLY A 1 75 ? -45.658 -11.196 -6.951 1.00 29.67 75 GLY A CA 1
ATOM 532 C C . GLY A 1 75 ? -45.400 -12.369 -5.993 1.00 29.67 75 GLY A C 1
ATOM 533 O O . GLY A 1 75 ? -45.408 -13.504 -6.452 1.00 29.67 75 GLY A O 1
ATOM 534 N N . ASN A 1 76 ? -45.063 -12.102 -4.727 1.00 31.91 76 ASN A N 1
ATOM 535 C CA . ASN A 1 76 ? -45.392 -12.917 -3.542 1.00 31.91 76 ASN A CA 1
ATOM 536 C C . ASN A 1 76 ? -44.598 -12.435 -2.321 1.00 31.91 76 ASN A C 1
ATOM 538 O O . ASN A 1 76 ? -43.393 -12.653 -2.206 1.00 31.91 76 ASN A O 1
ATOM 542 N N . GLN A 1 77 ? -45.323 -11.819 -1.386 1.00 32.84 77 GLN A N 1
ATOM 543 C CA . GLN A 1 77 ? -44.976 -11.834 0.033 1.00 32.84 77 GLN A CA 1
ATOM 544 C C . GLN A 1 77 ? -45.119 -13.270 0.565 1.00 32.84 77 GLN A C 1
ATOM 546 O O . GLN A 1 77 ? -45.949 -14.038 0.072 1.00 32.84 77 GLN A O 1
ATOM 551 N N . PRO A 1 78 ? -44.375 -13.609 1.624 1.00 36.00 78 PRO A N 1
ATOM 552 C CA . PRO A 1 78 ? -45.110 -13.771 2.868 1.00 36.00 78 PRO A CA 1
ATOM 553 C C . PRO A 1 78 ? -44.498 -13.003 4.039 1.00 36.00 78 PRO A C 1
ATOM 555 O O . PRO A 1 78 ? -43.289 -12.865 4.208 1.00 36.00 78 PRO A O 1
ATOM 558 N N . SER A 1 79 ? -45.430 -12.531 4.852 1.00 32.16 79 SER A N 1
ATOM 559 C CA . SER A 1 79 ? -45.312 -12.053 6.217 1.00 32.16 79 SER A CA 1
ATOM 560 C C . SER A 1 79 ? -44.609 -13.040 7.157 1.00 32.16 79 SER A C 1
ATOM 562 O O . SER A 1 79 ? -44.995 -14.204 7.247 1.00 32.16 79 SER A O 1
ATOM 564 N N . GLY A 1 80 ? -43.680 -12.511 7.945 1.00 27.78 80 GLY A N 1
ATOM 565 C CA . GLY A 1 80 ? -43.178 -13.056 9.209 1.00 27.78 80 GLY A CA 1
ATOM 566 C C . GLY A 1 80 ? -42.209 -12.008 9.763 1.00 27.78 80 GLY A C 1
ATOM 567 O O . GLY A 1 80 ? -41.195 -11.739 9.139 1.00 27.78 80 GLY A O 1
ATOM 568 N N . GLY A 1 81 ? -42.512 -11.237 10.805 1.00 30.14 81 GLY A N 1
ATOM 569 C CA . GLY A 1 81 ? -43.087 -11.670 12.072 1.00 30.14 81 GLY A CA 1
ATOM 570 C C . GLY A 1 81 ? -41.937 -12.125 12.968 1.00 30.14 81 GLY A C 1
ATOM 571 O O . GLY A 1 81 ? -41.644 -13.312 13.023 1.00 30.14 81 GLY A O 1
ATOM 572 N N . GLY A 1 82 ? -41.246 -11.177 13.606 1.00 27.56 82 GLY A N 1
ATOM 573 C CA . GLY A 1 82 ? -40.080 -11.464 14.443 1.00 27.56 82 GLY A CA 1
ATOM 574 C C . GLY A 1 82 ? -39.478 -10.200 15.044 1.00 27.56 82 GLY A C 1
ATOM 575 O O . GLY A 1 82 ? -38.380 -9.798 14.676 1.00 27.56 82 GLY A O 1
ATOM 576 N N . GLY A 1 83 ? -40.227 -9.548 15.934 1.00 29.22 83 GLY A N 1
ATOM 577 C CA . GLY A 1 83 ? -39.683 -8.509 16.799 1.00 29.22 83 GLY A CA 1
ATOM 578 C C . GLY A 1 83 ? -38.730 -9.123 17.824 1.00 29.22 83 GLY A C 1
ATOM 579 O O . GLY A 1 83 ? -39.099 -10.048 18.539 1.00 29.22 83 GLY A O 1
ATOM 580 N N . MET A 1 84 ? -37.517 -8.586 17.901 1.00 27.20 84 MET A N 1
ATOM 581 C CA . MET A 1 84 ? -36.594 -8.768 19.022 1.00 27.20 84 MET A CA 1
ATOM 582 C C . MET A 1 84 ? -36.216 -7.368 19.507 1.00 27.20 84 MET A C 1
ATOM 584 O O . MET A 1 84 ? -35.177 -6.817 19.154 1.00 27.20 84 MET A O 1
ATOM 588 N N . GLY A 1 85 ? -37.132 -6.763 20.265 1.00 27.34 85 GLY A N 1
ATOM 589 C CA . GLY A 1 85 ? -36.834 -5.617 21.113 1.00 27.34 85 GLY A CA 1
ATOM 590 C C . GLY A 1 85 ? -36.154 -6.128 22.377 1.00 27.34 85 GLY A C 1
ATOM 591 O O . GLY A 1 85 ? -36.825 -6.596 23.292 1.00 27.34 85 GLY A O 1
ATOM 592 N N . GLY A 1 86 ? -34.824 -6.082 22.404 1.00 26.72 86 GLY A N 1
ATOM 593 C CA . GLY A 1 86 ? -34.054 -6.268 23.627 1.00 26.72 86 GLY A CA 1
ATOM 594 C C . GLY A 1 86 ? -34.096 -4.984 24.443 1.00 26.72 86 GLY A C 1
ATOM 595 O O . GLY A 1 86 ? -33.339 -4.056 24.174 1.00 26.72 86 GLY A O 1
ATOM 596 N N . PHE A 1 87 ? -35.004 -4.930 25.414 1.00 29.22 87 PHE A N 1
ATOM 597 C CA . PHE A 1 87 ? -34.945 -3.988 26.525 1.00 29.22 87 PHE A CA 1
ATOM 598 C C . PHE A 1 87 ? -33.668 -4.267 27.332 1.00 29.22 87 PHE A C 1
ATOM 600 O O . PHE A 1 87 ? -33.515 -5.357 27.880 1.00 29.22 87 PHE A O 1
ATOM 607 N N . PHE A 1 88 ? -32.759 -3.296 27.420 1.00 31.56 88 PHE A N 1
ATOM 608 C CA . PHE A 1 88 ? -31.791 -3.255 28.513 1.00 31.56 88 PHE A CA 1
ATOM 609 C C . PHE A 1 88 ? -32.498 -2.616 29.708 1.00 31.56 88 PHE A C 1
ATOM 611 O O . PHE A 1 88 ? -32.748 -1.413 29.730 1.00 31.56 88 PHE A O 1
ATOM 618 N N . GLU A 1 89 ? -32.885 -3.445 30.675 1.00 31.98 89 GLU A N 1
ATOM 619 C CA . GLU A 1 89 ? -33.299 -2.978 31.993 1.00 31.98 89 GLU A CA 1
ATOM 620 C C . GLU A 1 89 ? -32.076 -2.426 32.731 1.00 31.98 89 GLU A C 1
ATOM 622 O O . GLU A 1 89 ? -31.203 -3.162 33.190 1.00 31.98 89 GLU A O 1
ATOM 627 N N . ASP A 1 90 ? -32.042 -1.107 32.872 1.00 35.56 90 ASP A N 1
ATOM 628 C CA . ASP A 1 90 ? -31.035 -0.351 33.614 1.00 35.56 90 ASP A CA 1
ATOM 629 C C . ASP A 1 90 ? -31.311 -0.400 35.137 1.00 35.56 90 ASP A C 1
ATOM 631 O O . ASP A 1 90 ? -31.420 0.613 35.825 1.00 35.56 90 ASP A O 1
ATOM 635 N N . THR A 1 91 ? -31.498 -1.604 35.695 1.00 37.38 91 THR A N 1
ATOM 636 C CA . THR A 1 91 ? -31.796 -1.807 37.128 1.00 37.38 91 THR A CA 1
ATOM 637 C C . THR A 1 91 ? -30.872 -2.832 37.783 1.00 37.38 91 THR A C 1
ATOM 639 O O . THR A 1 91 ? -31.297 -3.845 38.329 1.00 37.38 91 THR A O 1
ATOM 642 N N . VAL A 1 92 ? -29.569 -2.536 37.828 1.00 37.56 92 VAL A N 1
ATOM 643 C CA . VAL A 1 92 ? -28.632 -3.249 38.720 1.00 37.56 92 VAL A CA 1
ATOM 644 C C . VAL A 1 92 ? -27.819 -2.266 39.566 1.00 37.56 92 VAL A C 1
ATOM 646 O O . VAL A 1 92 ? -26.594 -2.255 39.560 1.00 37.56 92 VAL A O 1
ATOM 649 N N . TRP A 1 93 ? -28.521 -1.454 40.359 1.00 40.84 93 TRP A N 1
ATOM 650 C CA . TRP A 1 93 ? -27.945 -0.767 41.527 1.00 40.84 93 TRP A CA 1
ATOM 651 C C . TRP A 1 93 ? -28.340 -1.426 42.863 1.00 40.84 93 TRP A C 1
ATOM 653 O O . TRP A 1 93 ? -27.907 -0.997 43.928 1.00 40.84 93 TRP A O 1
ATOM 663 N N . ALA A 1 94 ? -29.118 -2.512 42.840 1.00 34.06 94 ALA A N 1
ATOM 664 C CA . ALA A 1 94 ? -29.845 -2.986 44.021 1.00 34.06 94 ALA A CA 1
ATOM 665 C C . ALA A 1 94 ? -29.087 -3.925 44.989 1.00 34.06 94 ALA A C 1
ATOM 667 O O . ALA A 1 94 ? -29.700 -4.411 45.935 1.00 34.06 94 ALA A O 1
ATOM 668 N N . LYS A 1 95 ? -27.787 -4.218 44.815 1.00 38.59 95 LYS A N 1
ATOM 669 C CA . LYS A 1 95 ? -27.054 -5.118 45.742 1.00 38.59 95 LYS A CA 1
ATOM 670 C C . LYS A 1 95 ? -25.590 -4.736 45.981 1.00 38.59 95 LYS A C 1
ATOM 672 O O . LYS A 1 95 ? -24.701 -5.575 45.864 1.00 38.59 95 LYS A O 1
ATOM 677 N N . ARG A 1 96 ? -25.314 -3.485 46.350 1.00 46.31 96 ARG A N 1
ATOM 678 C CA . ARG A 1 96 ? -24.049 -3.148 47.028 1.00 46.31 96 ARG A CA 1
ATOM 679 C C . ARG A 1 96 ? -24.351 -2.920 48.506 1.00 46.31 96 ARG A C 1
ATOM 681 O O . ARG A 1 96 ? -25.286 -2.197 48.834 1.00 46.31 96 ARG A O 1
ATOM 688 N N . ALA A 1 97 ? -23.608 -3.587 49.388 1.00 41.22 97 ALA A N 1
ATOM 689 C CA . ALA A 1 97 ? -23.723 -3.373 50.824 1.00 41.22 97 ALA A CA 1
ATOM 690 C C . ALA A 1 97 ? -23.267 -1.942 51.132 1.00 41.22 97 ALA A C 1
ATOM 692 O O . ALA A 1 97 ? -22.079 -1.634 51.068 1.00 41.22 97 ALA A O 1
ATOM 693 N N . VAL A 1 98 ? -24.223 -1.056 51.396 1.00 45.97 98 VAL A N 1
ATOM 694 C CA . VAL A 1 98 ? -23.935 0.297 51.864 1.00 45.97 98 VAL A CA 1
ATOM 695 C C . VAL A 1 98 ? -23.645 0.194 53.356 1.00 45.97 98 VAL A C 1
ATOM 697 O O . VAL A 1 98 ? -24.526 -0.170 54.133 1.00 45.97 98 VAL A O 1
ATOM 700 N N . ASN A 1 99 ? -22.413 0.499 53.763 1.00 45.72 99 ASN A N 1
ATOM 701 C CA . ASN A 1 99 ? -22.105 0.689 55.176 1.00 45.72 99 ASN A CA 1
ATOM 702 C C . ASN A 1 99 ? -22.695 2.030 55.613 1.00 45.72 99 ASN A C 1
ATOM 704 O O . ASN A 1 99 ? -22.086 3.080 55.433 1.00 45.72 99 ASN A O 1
ATOM 708 N N . ILE A 1 100 ? -23.908 1.989 56.159 1.00 50.81 100 ILE A N 1
ATOM 709 C CA . ILE A 1 100 ? -24.535 3.144 56.796 1.00 50.81 100 ILE A CA 1
ATOM 710 C C . ILE A 1 100 ? -24.100 3.125 58.261 1.00 50.81 100 ILE A C 1
ATOM 712 O O . ILE A 1 100 ? -24.632 2.355 59.061 1.00 50.81 100 ILE A O 1
ATOM 716 N N . GLN A 1 101 ? -23.114 3.946 58.621 1.00 48.34 101 GLN A N 1
ATOM 717 C CA . GLN A 1 101 ? -22.810 4.193 60.028 1.00 48.34 101 GLN A CA 1
ATOM 718 C C . GLN A 1 101 ? -23.877 5.125 60.600 1.00 48.34 101 GLN A C 1
ATOM 720 O O . GLN A 1 101 ? -24.012 6.273 60.184 1.00 48.34 101 GLN A O 1
ATOM 725 N N . ARG A 1 102 ? -24.668 4.600 61.536 1.00 47.06 102 ARG A N 1
ATOM 726 C CA . ARG A 1 102 ? -25.651 5.366 62.299 1.00 47.06 102 ARG A CA 1
ATOM 727 C C . ARG A 1 102 ? -25.042 5.626 63.670 1.00 47.06 102 ARG A C 1
ATOM 729 O O . ARG A 1 102 ? -24.819 4.670 64.411 1.00 47.06 102 ARG A O 1
ATOM 736 N N . GLU A 1 103 ? -24.745 6.880 63.994 1.00 48.50 103 GLU A N 1
ATOM 737 C CA . GLU A 1 103 ? -24.362 7.208 65.367 1.00 48.50 103 GLU A CA 1
ATOM 738 C C . GLU A 1 103 ? -25.586 7.054 66.284 1.00 48.50 103 GLU A C 1
ATOM 740 O O . GLU A 1 103 ? -26.688 7.481 65.916 1.00 48.50 103 GLU A O 1
ATOM 745 N N . PRO A 1 104 ? -25.444 6.379 67.436 1.00 47.94 104 PRO A N 1
ATOM 746 C CA . PRO A 1 104 ? -26.530 6.247 68.382 1.00 47.94 104 PRO A CA 1
ATOM 747 C C . PRO A 1 104 ? -26.609 7.535 69.191 1.00 47.94 104 PRO A C 1
ATOM 749 O O . PRO A 1 104 ? -25.695 7.810 69.956 1.00 47.94 104 PRO A O 1
ATOM 752 N N . ASP A 1 105 ? -27.708 8.281 69.087 1.00 48.44 105 ASP A N 1
ATOM 753 C CA . ASP A 1 105 ? -28.030 9.207 70.164 1.00 48.44 105 ASP A CA 1
ATOM 754 C C . ASP A 1 105 ? -29.513 9.294 70.494 1.00 48.44 105 ASP A C 1
ATOM 756 O O . ASP A 1 105 ? -30.412 9.227 69.651 1.00 48.44 105 ASP A O 1
ATOM 760 N N . ALA A 1 106 ? -29.711 9.366 71.804 1.00 51.56 106 ALA A N 1
ATOM 761 C CA . ALA A 1 106 ? -30.962 9.323 72.516 1.00 51.56 106 ALA A CA 1
ATOM 762 C C . ALA A 1 106 ? -31.531 10.732 72.734 1.00 51.56 106 ALA A C 1
ATOM 764 O O . ALA A 1 106 ? -30.807 11.714 72.875 1.00 51.56 106 ALA A O 1
ATOM 765 N N . SER A 1 107 ? -32.852 10.759 72.914 1.00 53.56 107 SER A N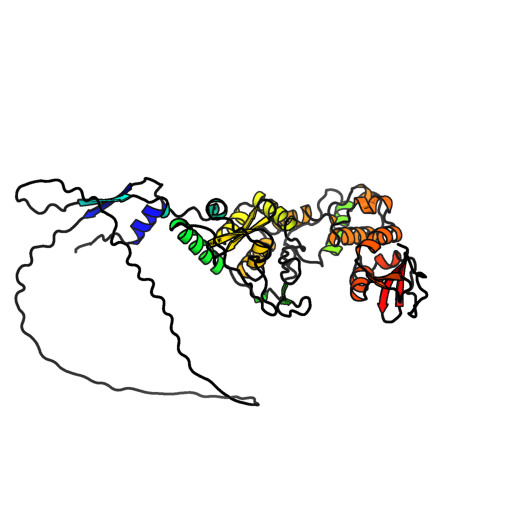 1
ATOM 766 C CA . SER A 1 107 ? -33.708 11.869 73.352 1.00 53.56 107 SER A CA 1
ATOM 767 C C . SER A 1 107 ? -34.254 12.815 72.273 1.00 53.56 107 SER A C 1
ATOM 769 O O . SER A 1 107 ? -33.586 13.254 71.341 1.00 53.56 107 SER A O 1
ATOM 771 N N . ALA A 1 108 ? -35.557 13.069 72.417 1.00 55.72 108 ALA A N 1
ATOM 772 C CA . ALA A 1 108 ? -36.413 13.793 71.498 1.00 55.72 108 ALA A CA 1
ATOM 773 C C . ALA A 1 108 ? -35.992 15.263 71.368 1.00 55.72 108 ALA A C 1
ATOM 775 O O . ALA A 1 108 ? -36.228 16.076 72.259 1.00 55.72 108 ALA A O 1
ATOM 776 N N . SER A 1 109 ? -35.421 15.611 70.221 1.00 52.12 109 SER A N 1
ATOM 777 C CA . SER A 1 109 ? -35.278 16.988 69.763 1.00 52.12 109 SER A CA 1
ATOM 778 C C . SER A 1 109 ? -35.605 17.052 68.271 1.00 52.12 109 SER A C 1
ATOM 780 O O . SER A 1 109 ? -35.613 16.029 67.585 1.00 52.12 109 SER A O 1
ATOM 782 N N . ILE A 1 110 ? -35.991 18.252 67.828 1.00 54.53 110 ILE A N 1
ATOM 783 C CA . ILE A 1 110 ? -36.369 18.646 66.459 1.00 54.53 110 ILE A CA 1
ATOM 784 C C . ILE A 1 110 ? -35.578 17.822 65.431 1.00 54.53 110 ILE A C 1
ATOM 786 O O . ILE A 1 110 ? -34.364 17.735 65.602 1.00 54.53 110 ILE A O 1
ATOM 790 N N . PRO A 1 111 ? -36.204 17.233 64.388 1.00 55.38 111 PRO A N 1
ATOM 791 C CA . PRO A 1 111 ? -35.480 16.428 63.413 1.00 55.38 111 PRO A CA 1
ATOM 792 C C . PRO A 1 111 ? -34.426 17.297 62.726 1.00 55.38 111 PRO A C 1
ATOM 794 O O . PRO A 1 111 ? -34.712 18.068 61.810 1.00 55.38 111 PRO A O 1
ATOM 797 N N . VAL A 1 112 ? -33.196 17.207 63.226 1.00 59.62 112 VAL A N 1
ATOM 798 C CA . VAL A 1 112 ? -32.026 17.789 62.592 1.00 59.62 112 VAL A CA 1
ATOM 799 C C . VAL A 1 112 ? -31.852 17.010 61.293 1.00 59.62 112 VAL A C 1
ATOM 801 O O . VAL A 1 112 ? -31.897 15.776 61.334 1.00 59.62 112 VAL A O 1
ATOM 804 N N . PRO A 1 113 ? -31.693 17.685 60.142 1.00 60.53 113 PRO A N 1
ATOM 805 C CA . PRO A 1 113 ? -31.439 17.006 58.885 1.00 60.53 113 PRO A CA 1
ATOM 806 C C . PRO A 1 113 ? -30.278 16.028 59.069 1.00 60.53 113 PRO A C 1
ATOM 808 O O . PRO A 1 113 ? -29.153 16.438 59.359 1.00 60.53 113 PRO A O 1
ATOM 811 N N . GLN A 1 114 ? -30.558 14.729 58.955 1.00 64.56 114 GLN A N 1
ATOM 812 C CA . GLN A 1 114 ? -29.509 13.727 59.029 1.00 64.56 114 GLN A CA 1
ATOM 813 C C . GLN A 1 114 ? -28.776 13.752 57.696 1.00 64.56 114 GLN A C 1
ATOM 815 O O . GLN A 1 114 ? -29.342 13.423 56.647 1.00 64.56 114 GLN A O 1
ATOM 820 N N . VAL A 1 115 ? -27.522 14.191 57.746 1.00 68.31 115 VAL A N 1
ATOM 821 C CA . VAL A 1 115 ? -26.594 14.036 56.636 1.00 68.31 115 VAL A CA 1
ATOM 822 C C . VAL A 1 115 ? -26.193 12.570 56.606 1.00 68.31 115 VAL A C 1
ATOM 824 O O . VAL A 1 115 ? -25.464 12.101 57.476 1.00 68.31 115 VAL A O 1
ATOM 827 N N . ILE A 1 116 ? -26.701 11.832 55.621 1.00 74.25 116 ILE A N 1
ATOM 828 C CA . ILE A 1 116 ? -26.268 10.457 55.391 1.00 74.25 116 ILE A CA 1
ATOM 829 C C . ILE A 1 116 ? -25.050 10.521 54.481 1.00 74.25 116 ILE A C 1
ATOM 831 O O . ILE A 1 116 ? -25.153 10.921 53.320 1.00 74.25 116 ILE A O 1
ATOM 835 N N . THR A 1 117 ? -23.901 10.137 55.025 1.00 70.75 117 THR A N 1
ATOM 836 C CA . THR A 1 117 ? -22.662 9.965 54.270 1.00 70.75 117 THR A CA 1
ATOM 837 C C . THR A 1 117 ? -22.661 8.570 53.660 1.00 70.75 117 THR A C 1
ATOM 839 O O . THR A 1 117 ? -22.598 7.573 54.379 1.00 70.75 117 THR A O 1
ATOM 842 N N . VAL A 1 118 ? -22.763 8.491 52.335 1.00 74.50 118 VAL A N 1
ATOM 843 C CA . VAL A 1 118 ? -22.642 7.231 51.598 1.00 74.50 118 VAL A CA 1
ATOM 844 C C . VAL A 1 118 ? -21.253 7.174 50.989 1.00 74.50 118 VAL A C 1
ATOM 846 O O . VAL A 1 118 ? -20.893 8.025 50.177 1.00 74.50 118 VAL A O 1
ATOM 849 N N . THR A 1 119 ? -20.489 6.156 51.373 1.00 71.19 119 THR A N 1
ATOM 850 C CA . THR A 1 119 ? -19.186 5.863 50.780 1.00 71.19 119 THR A CA 1
ATOM 851 C C . THR A 1 119 ? -19.291 4.617 49.919 1.00 71.19 119 THR A C 1
ATOM 853 O O . THR A 1 119 ? -19.609 3.533 50.412 1.00 71.19 119 THR A O 1
ATOM 856 N N . LEU A 1 120 ? -19.024 4.765 48.623 1.00 76.50 120 LEU A N 1
ATOM 857 C CA . LEU A 1 120 ? -18.994 3.643 47.691 1.00 76.50 120 LEU A CA 1
ATOM 858 C C . LEU A 1 120 ? -17.537 3.321 47.332 1.00 76.50 120 LEU A C 1
ATOM 860 O O . LEU A 1 120 ? -16.828 4.221 46.873 1.00 76.50 120 LEU A O 1
ATOM 864 N N . PRO A 1 121 ? -17.074 2.068 47.514 1.00 76.25 121 PRO A N 1
ATOM 865 C CA . PRO A 1 121 ? -15.765 1.669 47.017 1.00 76.25 121 PRO A CA 1
ATOM 866 C C . PRO A 1 121 ? -15.779 1.680 45.485 1.00 76.25 121 PRO A C 1
ATOM 868 O O . PRO A 1 121 ? -16.676 1.103 44.855 1.00 76.25 121 PRO A O 1
ATOM 871 N N . VAL A 1 122 ? -14.787 2.337 44.886 1.00 79.25 122 VAL A N 1
ATOM 872 C CA . VAL A 1 122 ? -14.572 2.294 43.439 1.00 79.25 122 VAL A CA 1
ATOM 873 C C . VAL A 1 122 ? -13.871 0.982 43.105 1.00 79.25 122 VAL A C 1
ATOM 875 O O . VAL A 1 122 ? -12.719 0.765 43.472 1.00 79.25 122 VAL A O 1
ATOM 878 N N . ASN A 1 123 ? -14.576 0.082 42.418 1.00 81.75 123 ASN A N 1
ATOM 879 C CA . ASN A 1 123 ? -13.964 -1.142 41.917 1.00 81.75 123 ASN A CA 1
ATOM 880 C C . ASN A 1 123 ? -13.078 -0.796 40.721 1.00 81.75 123 ASN A C 1
ATOM 882 O O . ASN A 1 123 ? -13.546 -0.166 39.774 1.00 81.75 123 ASN A O 1
ATOM 886 N N . LYS A 1 124 ? -11.838 -1.288 40.705 1.00 82.44 124 LYS A N 1
ATOM 887 C CA . LYS A 1 124 ? -10.919 -1.145 39.565 1.00 82.44 124 LYS A CA 1
ATOM 888 C C . LYS A 1 124 ? -11.533 -1.547 38.218 1.00 82.44 124 LYS A C 1
ATOM 890 O O . LYS A 1 124 ? -11.212 -0.962 37.191 1.00 82.44 124 LYS A O 1
ATOM 895 N N . GLU A 1 125 ? -12.430 -2.532 38.226 1.00 85.12 125 GLU A N 1
ATOM 896 C CA . GLU A 1 125 ? -13.152 -3.009 37.040 1.00 85.12 125 GLU A CA 1
ATOM 897 C C . GLU A 1 125 ? -14.129 -1.980 36.451 1.00 85.12 125 GLU A C 1
ATOM 899 O O . GLU A 1 125 ? -14.503 -2.111 35.288 1.00 85.12 125 GLU A O 1
ATOM 904 N N . ASP A 1 126 ? -14.543 -0.976 37.232 1.00 85.00 126 ASP A N 1
ATOM 905 C CA . ASP A 1 126 ? -15.493 0.069 36.836 1.00 85.00 126 ASP A CA 1
ATOM 906 C C . ASP A 1 126 ? -14.802 1.337 36.292 1.00 85.00 126 ASP A C 1
ATOM 908 O O . ASP A 1 126 ? -15.473 2.171 35.676 1.00 85.00 126 ASP A O 1
ATOM 912 N N . ILE A 1 127 ? -13.483 1.473 36.492 1.00 87.88 127 ILE A N 1
ATOM 913 C CA . ILE A 1 127 ? -12.689 2.627 36.046 1.00 87.88 127 ILE A CA 1
ATOM 914 C C . ILE A 1 127 ? -12.464 2.524 34.534 1.00 87.88 127 ILE A C 1
ATOM 916 O O . ILE A 1 127 ? -11.838 1.578 34.055 1.00 87.88 127 ILE A O 1
ATOM 920 N N . GLU A 1 128 ? -12.975 3.500 33.778 1.00 92.00 128 GLU A N 1
ATOM 921 C CA . GLU A 1 128 ? -12.758 3.609 32.331 1.00 92.00 128 GLU A CA 1
ATOM 922 C C . GLU A 1 128 ? -11.294 3.989 32.056 1.00 92.00 128 GLU A C 1
ATOM 924 O O . GLU A 1 128 ? -10.856 5.070 32.462 1.00 92.00 128 GLU A O 1
ATOM 929 N N . PRO A 1 129 ? -10.509 3.138 31.371 1.00 91.69 129 PRO A N 1
ATOM 930 C CA . PRO A 1 129 ? -9.168 3.519 30.960 1.00 91.69 129 PRO A CA 1
ATOM 931 C C . PRO A 1 129 ? -9.226 4.688 29.965 1.00 91.69 129 PRO A C 1
ATOM 933 O O . PRO A 1 129 ? -10.170 4.777 29.177 1.00 91.69 129 PRO A O 1
ATOM 936 N N . PRO A 1 130 ? -8.204 5.560 29.916 1.00 94.19 130 PRO A N 1
ATOM 937 C CA . PRO A 1 130 ? -8.125 6.574 28.874 1.00 94.19 130 PRO A CA 1
ATOM 938 C C . PRO A 1 130 ? -8.206 5.926 27.488 1.00 94.19 130 PRO A C 1
ATOM 940 O O . PRO A 1 130 ? -7.476 4.975 27.221 1.00 94.19 130 PRO A O 1
ATOM 943 N N . ILE A 1 131 ? -9.027 6.473 26.582 1.00 94.62 131 ILE A N 1
ATOM 944 C CA . ILE A 1 131 ? -9.209 5.924 25.223 1.00 94.62 131 ILE A CA 1
ATOM 945 C C . ILE A 1 131 ? -7.869 5.633 24.546 1.00 94.62 131 ILE A C 1
ATOM 947 O O . ILE A 1 131 ? -7.682 4.575 23.965 1.00 94.62 131 ILE A O 1
ATOM 951 N N . ARG A 1 132 ? -6.901 6.540 24.678 1.00 93.44 132 ARG A N 1
ATOM 952 C CA . ARG A 1 132 ? -5.573 6.454 24.046 1.00 93.44 132 ARG A CA 1
ATOM 953 C C . ARG A 1 132 ? -4.743 5.245 24.495 1.00 93.44 132 ARG A C 1
ATOM 955 O O . ARG A 1 132 ? -3.754 4.903 23.856 1.00 93.44 132 ARG A O 1
ATOM 962 N N . GLU A 1 133 ? -5.148 4.601 25.583 1.00 96.31 133 GLU A N 1
ATOM 963 C CA . GLU A 1 133 ? -4.477 3.463 26.205 1.00 96.31 133 GLU A CA 1
ATOM 964 C C . GLU A 1 133 ? -5.119 2.117 25.827 1.00 96.31 133 GLU A C 1
ATOM 966 O O . GLU A 1 133 ? -4.669 1.074 26.310 1.00 96.31 133 GLU A O 1
ATOM 971 N N . TRP A 1 134 ? -6.123 2.097 24.931 1.00 97.69 134 TRP A N 1
ATOM 972 C CA . TRP A 1 134 ? -6.810 0.860 24.523 1.00 97.69 134 TRP A CA 1
ATOM 973 C C . TRP A 1 134 ? -5.838 -0.224 24.043 1.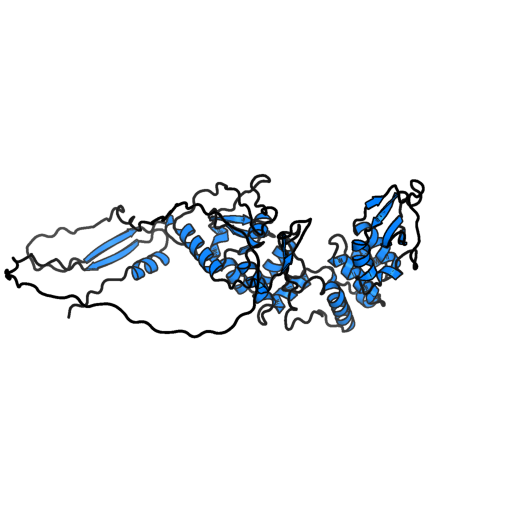00 97.69 134 TRP A C 1
ATOM 975 O O . TRP A 1 134 ? -6.045 -1.406 24.306 1.00 97.69 134 TRP A O 1
ATOM 985 N N . THR A 1 135 ? -4.728 0.178 23.421 1.00 97.38 135 THR A N 1
ATOM 986 C CA . THR A 1 135 ? -3.691 -0.717 22.895 1.00 97.38 135 THR A CA 1
ATOM 987 C C . THR A 1 135 ? -2.892 -1.465 23.965 1.00 97.38 135 THR A C 1
ATOM 989 O O . THR A 1 135 ? -2.218 -2.447 23.631 1.00 97.38 135 THR A O 1
ATOM 992 N N . LYS A 1 136 ? -2.937 -0.990 25.217 1.00 97.44 136 LYS A N 1
ATOM 993 C CA . LYS A 1 136 ? -2.233 -1.560 26.375 1.00 97.44 136 LYS A CA 1
ATOM 994 C C . LYS A 1 136 ? -3.161 -2.322 27.315 1.00 97.44 136 LYS A C 1
ATOM 996 O O . LYS A 1 136 ? -2.695 -3.216 28.014 1.00 97.44 136 LYS A O 1
ATOM 1001 N N . VAL A 1 137 ? -4.441 -1.949 27.363 1.00 96.75 137 VAL A N 1
ATOM 1002 C CA . VAL A 1 137 ? -5.396 -2.516 28.328 1.00 96.75 137 VAL A CA 1
ATOM 1003 C C . VAL A 1 137 ? -6.305 -3.584 27.731 1.00 96.75 137 VAL A C 1
ATOM 1005 O O . VAL A 1 137 ? -6.782 -4.420 28.489 1.00 96.75 137 VAL A O 1
ATOM 1008 N N . LEU A 1 138 ? -6.564 -3.575 26.419 1.00 97.44 138 LEU A N 1
ATOM 1009 C CA . LEU A 1 138 ? -7.400 -4.595 25.778 1.00 97.44 138 LEU A CA 1
ATOM 1010 C C . LEU A 1 138 ? -6.571 -5.817 25.355 1.00 97.44 138 LEU A C 1
ATOM 1012 O O . LEU A 1 138 ? -5.407 -5.666 24.971 1.00 97.44 138 LEU A O 1
ATOM 1016 N N . PRO A 1 139 ? -7.154 -7.029 25.391 1.00 97.50 139 PRO A N 1
ATOM 1017 C CA . PRO A 1 139 ? -6.461 -8.241 24.978 1.00 97.50 139 PRO A CA 1
ATOM 1018 C C . PRO A 1 139 ? -6.222 -8.260 23.463 1.00 97.50 139 PRO A C 1
ATOM 1020 O O . PRO A 1 139 ? -7.091 -7.897 22.666 1.00 97.50 139 PRO A O 1
ATOM 1023 N N . THR A 1 140 ? -5.046 -8.735 23.051 1.00 97.56 140 THR A N 1
ATOM 1024 C CA . THR A 1 140 ? -4.754 -9.024 21.641 1.00 97.56 140 THR A CA 1
ATOM 1025 C C . THR A 1 140 ? -5.342 -10.374 21.245 1.00 97.56 140 THR A C 1
ATOM 1027 O O . THR A 1 140 ? -5.164 -11.372 21.940 1.00 97.56 140 THR A O 1
ATOM 1030 N N . VAL A 1 141 ? -6.006 -10.417 20.094 1.00 97.69 141 VAL A N 1
ATOM 1031 C CA . VAL A 1 141 ? -6.641 -11.618 19.557 1.00 97.69 141 VAL A CA 1
ATOM 1032 C C . VAL A 1 141 ? -5.609 -12.496 18.846 1.00 97.69 141 VAL A C 1
ATOM 1034 O O . VAL A 1 141 ? -4.997 -12.096 17.856 1.00 97.69 141 VAL A O 1
ATOM 1037 N N . GLY A 1 142 ? -5.442 -13.732 19.318 1.00 94.88 142 GLY A N 1
ATOM 1038 C CA . GLY A 1 142 ? -4.663 -14.757 18.623 1.00 94.88 142 GLY A CA 1
ATOM 1039 C C . GLY A 1 142 ? -5.512 -15.486 17.581 1.00 94.88 142 GLY A C 1
ATOM 1040 O O . GLY A 1 142 ? -6.399 -16.255 17.946 1.00 94.88 142 GLY A O 1
ATOM 1041 N N . ARG A 1 143 ? -5.239 -15.281 16.285 1.00 95.31 143 ARG A N 1
ATOM 1042 C CA . ARG A 1 143 ? -5.904 -16.010 15.186 1.00 95.31 143 ARG A CA 1
ATOM 1043 C C . ARG A 1 143 ? -4.946 -16.955 14.476 1.00 95.31 143 ARG A C 1
ATOM 1045 O O . ARG A 1 143 ? -3.799 -16.603 14.207 1.00 95.31 143 ARG A O 1
ATOM 1052 N N . ASP A 1 144 ? -5.449 -18.132 14.122 1.00 95.44 144 ASP A N 1
ATOM 1053 C CA . ASP A 1 144 ? -4.764 -19.100 13.271 1.00 95.44 144 ASP A CA 1
ATOM 1054 C C . ASP A 1 144 ? -5.318 -19.049 11.833 1.00 95.44 144 ASP A C 1
ATOM 1056 O O . ASP A 1 144 ? -6.143 -18.205 11.477 1.00 95.44 144 ASP A O 1
ATOM 1060 N N . PHE A 1 145 ? -4.869 -19.960 10.967 1.00 95.00 145 PHE A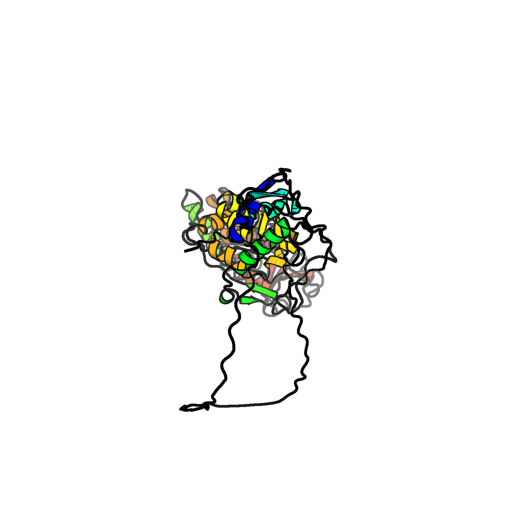 N 1
ATOM 1061 C CA . PHE A 1 145 ? -5.337 -20.007 9.580 1.00 95.00 145 PHE A CA 1
ATOM 1062 C C . PHE A 1 145 ? -6.845 -20.298 9.440 1.00 95.00 145 PHE A C 1
ATOM 1064 O O . PHE A 1 145 ? -7.449 -19.882 8.450 1.00 95.00 145 PHE A O 1
ATOM 1071 N N . LYS A 1 146 ? -7.451 -21.007 10.402 1.00 95.81 146 LYS A N 1
ATOM 1072 C CA . LYS A 1 146 ? -8.875 -21.376 10.408 1.00 95.81 146 LYS A CA 1
ATOM 1073 C C . LYS A 1 146 ? -9.748 -20.261 10.978 1.00 95.81 146 LYS A C 1
ATOM 1075 O O . LYS A 1 146 ? -10.897 -20.129 10.566 1.00 95.81 146 LYS A O 1
ATOM 1080 N N . THR A 1 147 ? -9.211 -19.471 11.904 1.00 96.62 147 THR A N 1
ATOM 1081 C CA . THR A 1 147 ? -9.927 -18.387 12.587 1.00 96.62 147 THR A CA 1
ATOM 1082 C C . THR A 1 147 ? -9.586 -16.996 12.057 1.00 96.62 147 THR A C 1
ATOM 1084 O O . THR A 1 147 ? -10.117 -16.015 12.574 1.00 96.62 147 THR A O 1
ATOM 1087 N N . LYS A 1 148 ? -8.749 -16.876 11.016 1.00 97.56 148 LYS A N 1
ATOM 1088 C CA . LYS A 1 148 ? -8.447 -15.593 10.360 1.00 97.56 148 LYS A CA 1
ATOM 1089 C C . LYS A 1 148 ? -9.706 -14.904 9.817 1.00 97.56 148 LYS A C 1
ATOM 1091 O O . LYS A 1 148 ? -10.643 -15.558 9.353 1.00 97.56 148 LYS A O 1
ATOM 1096 N N . ILE A 1 149 ? -9.692 -13.574 9.821 1.00 98.25 149 ILE A N 1
ATOM 1097 C CA . ILE A 1 149 ? -10.751 -12.759 9.221 1.00 98.25 149 ILE A CA 1
ATOM 1098 C C . ILE A 1 149 ? -10.646 -12.879 7.699 1.00 98.25 149 ILE A C 1
ATOM 1100 O O . ILE A 1 149 ? -9.563 -12.796 7.116 1.00 98.25 149 ILE A O 1
ATOM 1104 N N . THR A 1 150 ? -11.779 -13.110 7.041 1.00 97.69 150 THR A N 1
ATOM 1105 C CA . THR A 1 150 ? -11.834 -13.313 5.586 1.00 97.69 150 THR A CA 1
ATOM 1106 C C . THR A 1 150 ? -12.904 -12.440 4.963 1.00 97.69 150 THR A C 1
ATOM 1108 O O . THR A 1 150 ? -13.901 -12.127 5.601 1.00 97.69 150 THR A O 1
ATOM 1111 N N . LYS A 1 151 ? -12.713 -12.049 3.704 1.00 97.31 151 LYS A N 1
ATOM 1112 C CA . LYS A 1 151 ? -13.768 -11.413 2.915 1.00 97.31 151 LYS A CA 1
ATOM 1113 C C . LYS A 1 151 ? -14.830 -12.449 2.533 1.00 97.31 151 LYS A C 1
ATOM 1115 O O . LYS A 1 151 ? -14.489 -13.580 2.184 1.00 97.31 151 LYS A O 1
ATOM 1120 N N . VAL A 1 152 ? -16.099 -12.055 2.551 1.00 97.31 152 VAL A N 1
ATOM 1121 C CA . VAL A 1 152 ? -17.202 -12.853 2.005 1.00 97.31 152 VAL A CA 1
ATOM 1122 C C . VAL A 1 152 ? -17.181 -12.756 0.475 1.00 97.31 152 VAL A C 1
ATOM 1124 O O . VAL A 1 152 ? -17.201 -11.667 -0.103 1.00 97.31 152 VAL A O 1
ATOM 1127 N N . ALA A 1 153 ? -17.120 -13.904 -0.202 1.00 94.50 153 ALA A N 1
ATOM 1128 C CA . ALA A 1 153 ? -17.059 -13.957 -1.661 1.00 94.50 153 ALA A CA 1
ATOM 1129 C C . ALA A 1 153 ? -18.266 -13.249 -2.300 1.00 94.50 153 ALA A C 1
ATOM 1131 O O . ALA A 1 153 ? -19.411 -13.503 -1.924 1.00 94.50 153 ALA A O 1
ATOM 1132 N N . GLY A 1 154 ? -18.007 -12.355 -3.259 1.00 94.69 154 GLY A N 1
ATOM 1133 C CA . GLY A 1 154 ? -19.053 -11.635 -3.988 1.00 94.69 154 GLY A CA 1
ATOM 1134 C C . GLY A 1 154 ? -19.742 -10.514 -3.206 1.00 94.69 154 GLY A C 1
ATOM 1135 O O . GLY A 1 154 ? -20.655 -9.890 -3.746 1.00 94.69 154 GLY A O 1
ATOM 1136 N N . LYS A 1 155 ? -19.329 -10.228 -1.964 1.00 96.44 155 LYS A N 1
ATOM 1137 C CA . LYS A 1 155 ? -19.906 -9.165 -1.127 1.00 96.44 155 LYS A CA 1
ATOM 1138 C C . LYS A 1 155 ? -18.835 -8.235 -0.550 1.00 96.44 155 LYS A C 1
ATOM 1140 O O . LYS A 1 155 ? -17.740 -8.714 -0.245 1.00 96.44 155 LYS A O 1
ATOM 1145 N N . PRO A 1 156 ? -19.141 -6.944 -0.333 1.00 95.00 156 PRO A N 1
ATOM 1146 C CA . PRO A 1 156 ? -18.270 -6.014 0.384 1.00 95.00 156 PRO A CA 1
ATOM 1147 C C . PRO A 1 156 ? -18.409 -6.197 1.909 1.00 95.00 156 PRO A C 1
ATOM 1149 O O . PRO A 1 156 ? -18.673 -5.257 2.648 1.00 95.00 156 PRO A O 1
ATOM 1152 N N . GLU A 1 157 ? -18.303 -7.441 2.372 1.00 96.31 157 GLU A N 1
ATOM 1153 C CA . GLU A 1 157 ? -18.498 -7.844 3.766 1.00 96.31 157 GLU A CA 1
ATOM 1154 C C . GLU A 1 157 ? -17.317 -8.708 4.215 1.00 96.31 157 GLU A C 1
ATOM 1156 O O . GLU A 1 157 ? -16.701 -9.423 3.414 1.00 96.31 157 GLU A O 1
ATOM 1161 N N . ILE A 1 158 ? -17.028 -8.692 5.513 1.00 97.62 158 ILE A N 1
ATOM 1162 C CA . ILE A 1 158 ? -16.057 -9.590 6.139 1.00 97.62 158 ILE A CA 1
ATOM 1163 C C . ILE A 1 158 ? -16.761 -10.604 7.031 1.00 97.62 158 ILE A C 1
ATOM 1165 O O . ILE A 1 158 ? -17.813 -10.349 7.604 1.00 97.62 158 ILE A O 1
ATOM 1169 N N . LYS A 1 159 ? -16.145 -11.774 7.153 1.00 97.94 159 LYS A N 1
ATOM 1170 C CA . LYS A 1 159 ? -16.488 -12.807 8.116 1.00 97.94 159 LYS A CA 1
ATOM 1171 C C . LYS A 1 159 ? -15.438 -12.800 9.214 1.00 97.94 159 LYS A C 1
ATOM 1173 O O . LYS A 1 159 ? -14.259 -13.050 8.943 1.00 97.94 159 LYS A O 1
ATOM 1178 N N . VAL A 1 160 ? -15.892 -12.590 10.442 1.00 97.62 160 VAL A N 1
ATOM 1179 C CA . VAL A 1 160 ? -15.076 -12.609 11.654 1.00 97.62 160 VAL A CA 1
ATOM 1180 C C . VAL A 1 160 ? -15.432 -13.870 12.451 1.00 97.62 160 VAL A C 1
ATOM 1182 O O . VAL A 1 160 ? -16.504 -13.958 13.043 1.00 97.62 160 VAL A O 1
ATOM 1185 N N . PRO A 1 161 ? -14.583 -14.911 12.448 1.00 97.25 161 PRO A N 1
ATOM 1186 C CA . PRO A 1 161 ? -14.817 -16.079 13.288 1.00 97.25 161 PRO A CA 1
ATOM 1187 C C . PRO A 1 161 ? -14.764 -15.705 14.774 1.00 97.25 161 PRO A C 1
ATOM 1189 O O . PRO A 1 161 ? -13.860 -14.972 15.192 1.00 97.25 161 PRO A O 1
ATOM 1192 N N . ALA A 1 162 ? -15.698 -16.245 15.560 1.00 95.88 162 ALA A N 1
ATOM 1193 C CA . ALA A 1 162 ? -15.682 -16.119 17.011 1.00 95.88 162 ALA A CA 1
ATOM 1194 C C . ALA A 1 162 ? -14.403 -16.743 17.590 1.00 95.88 162 ALA A C 1
ATOM 1196 O O . ALA A 1 162 ? -13.949 -17.799 17.144 1.00 95.88 162 ALA A O 1
ATOM 1197 N N . VAL A 1 163 ? -13.829 -16.066 18.577 1.00 95.44 163 VAL A N 1
ATOM 1198 C CA . VAL A 1 163 ? -12.597 -16.437 19.275 1.00 95.44 163 VAL A CA 1
ATOM 1199 C C . VAL A 1 163 ? -12.737 -15.993 20.723 1.00 95.44 163 VAL A C 1
ATOM 1201 O O . VAL A 1 163 ? -13.326 -14.945 20.985 1.00 95.44 163 VAL A O 1
ATOM 1204 N N . ASP A 1 164 ? -12.223 -16.793 21.650 1.00 94.06 164 ASP A N 1
ATOM 1205 C CA . ASP A 1 164 ? -12.178 -16.416 23.059 1.00 94.06 164 ASP A CA 1
ATOM 1206 C C . ASP A 1 164 ? -11.058 -15.390 23.269 1.00 94.06 164 ASP A C 1
ATOM 1208 O O . ASP A 1 164 ? -9.910 -15.630 22.886 1.00 94.06 164 ASP A O 1
ATOM 1212 N N . ILE A 1 165 ? -11.405 -14.233 23.830 1.00 93.06 165 ILE A N 1
ATOM 1213 C CA . ILE A 1 165 ? -10.464 -13.143 24.112 1.00 93.06 165 ILE A CA 1
ATOM 1214 C C . ILE A 1 165 ? -10.283 -12.908 25.618 1.00 93.06 165 ILE A C 1
ATOM 1216 O O . ILE A 1 165 ? -9.621 -11.951 26.017 1.00 93.06 165 ILE A O 1
ATOM 1220 N N . GLY A 1 166 ? -10.852 -13.781 26.455 1.00 91.88 166 GLY A N 1
ATOM 1221 C CA . GLY A 1 166 ? -10.848 -13.636 27.903 1.00 91.88 166 GLY A CA 1
ATOM 1222 C C . GLY A 1 166 ? -11.841 -12.590 28.416 1.00 91.88 166 GLY A C 1
ATOM 1223 O O . GLY A 1 166 ? -12.800 -12.205 27.748 1.00 91.88 166 GLY A O 1
ATOM 1224 N N . HIS A 1 167 ? -11.630 -12.160 29.660 1.00 93.00 167 HIS A N 1
ATOM 1225 C CA . HIS A 1 167 ? -12.532 -11.250 30.359 1.00 93.00 167 HIS A CA 1
ATOM 1226 C C . HIS A 1 167 ? -12.287 -9.784 29.970 1.00 93.00 167 HIS A C 1
ATOM 1228 O O . HIS A 1 167 ? -11.160 -9.298 30.068 1.00 93.00 167 HIS A O 1
ATOM 1234 N N . ILE A 1 168 ? -13.361 -9.079 29.602 1.00 95.50 168 ILE A N 1
ATOM 1235 C CA . ILE A 1 168 ? -13.388 -7.625 29.408 1.00 95.50 168 ILE A CA 1
ATOM 1236 C C . ILE A 1 168 ? -14.103 -6.989 30.604 1.00 95.50 168 ILE A C 1
ATOM 1238 O O . ILE A 1 168 ? -15.245 -7.339 30.910 1.00 95.50 168 ILE A O 1
ATOM 1242 N N . THR A 1 169 ? -13.439 -6.051 31.276 1.00 95.31 169 THR A N 1
ATOM 1243 C CA . THR A 1 169 ? -13.992 -5.347 32.439 1.00 95.31 169 THR A CA 1
ATOM 1244 C C . THR A 1 169 ? -15.060 -4.332 32.028 1.00 95.31 169 THR A C 1
ATOM 1246 O O . THR A 1 169 ? -15.146 -3.907 30.872 1.00 95.31 169 THR A O 1
ATOM 1249 N N . ARG A 1 170 ? -15.867 -3.864 32.988 1.00 94.25 170 ARG A N 1
ATOM 1250 C CA . ARG A 1 170 ? -16.902 -2.852 32.719 1.00 94.25 170 ARG A CA 1
ATOM 1251 C C . ARG A 1 170 ? -16.307 -1.532 32.215 1.00 94.25 170 ARG A C 1
ATOM 1253 O O . ARG A 1 170 ? -16.856 -0.927 31.298 1.00 94.25 170 ARG A O 1
ATOM 1260 N N . GLY A 1 171 ? -15.180 -1.103 32.777 1.00 93.81 171 GLY A N 1
ATOM 1261 C CA . GLY A 1 171 ? -14.441 0.079 32.335 1.00 93.81 171 GLY A CA 1
ATOM 1262 C C . GLY A 1 171 ? -13.916 -0.055 30.904 1.00 93.81 171 GLY A C 1
ATOM 1263 O O . GLY A 1 171 ? -14.019 0.884 30.118 1.00 93.81 171 GLY A O 1
ATOM 1264 N N . GLN A 1 172 ? -13.426 -1.239 30.523 1.00 96.25 172 GLN A N 1
ATOM 1265 C CA . GLN A 1 172 ? -13.009 -1.514 29.145 1.00 96.25 172 GLN A CA 1
ATOM 1266 C C . GLN A 1 172 ? -14.195 -1.498 28.169 1.00 96.25 172 GLN A C 1
ATOM 1268 O O . GLN A 1 172 ? -14.060 -0.936 27.086 1.00 96.25 172 GLN A O 1
ATOM 1273 N N . LEU A 1 173 ? -15.362 -2.037 28.548 1.00 96.38 173 LEU A N 1
ATOM 1274 C CA . LEU A 1 173 ? -16.576 -1.972 27.719 1.00 96.38 173 LEU A CA 1
ATOM 1275 C C . LEU A 1 173 ? -17.004 -0.526 27.429 1.00 96.38 173 LEU A C 1
ATOM 1277 O O . LEU A 1 173 ? -17.319 -0.210 26.284 1.00 96.38 173 LEU A O 1
ATOM 1281 N N . LYS A 1 174 ? -16.960 0.364 28.432 1.00 95.88 174 LYS A N 1
ATOM 1282 C CA . LYS A 1 174 ? -17.249 1.798 28.238 1.00 95.88 174 LYS A CA 1
ATOM 1283 C C . LYS A 1 174 ? -16.294 2.441 27.232 1.00 95.88 174 LYS A C 1
ATOM 1285 O O . LYS A 1 174 ? -16.735 3.125 26.312 1.00 95.88 174 LYS A O 1
ATOM 1290 N N . MET A 1 175 ? -14.996 2.167 27.367 1.00 97.44 175 MET A N 1
ATOM 1291 C CA . MET A 1 175 ? -13.982 2.650 26.428 1.00 97.44 175 MET A CA 1
ATOM 1292 C C . MET A 1 175 ? -14.228 2.123 25.003 1.00 97.44 175 MET A C 1
ATOM 1294 O O . MET A 1 175 ? -14.122 2.888 24.045 1.00 97.44 175 MET A O 1
ATOM 1298 N N . ILE A 1 176 ? -14.575 0.838 24.851 1.00 98.00 176 ILE A N 1
ATOM 1299 C CA . ILE A 1 176 ? -14.896 0.225 23.552 1.00 98.00 176 ILE A CA 1
ATOM 1300 C C . ILE A 1 176 ? -16.100 0.920 22.905 1.00 98.00 176 ILE A C 1
ATOM 1302 O O . ILE A 1 176 ? -16.016 1.285 21.731 1.00 98.00 176 ILE A O 1
ATOM 1306 N N . GLU A 1 177 ? -17.184 1.145 23.653 1.00 97.88 177 GLU A N 1
ATOM 1307 C CA . GLU A 1 177 ? -18.384 1.805 23.120 1.00 97.88 177 GLU A CA 1
ATOM 1308 C C . GLU A 1 177 ? -18.078 3.244 22.690 1.00 97.88 177 GLU A C 1
ATOM 1310 O O . GLU A 1 177 ? -18.440 3.653 21.591 1.00 97.88 177 GLU A O 1
ATOM 1315 N N . LYS A 1 178 ? -17.281 3.979 23.470 1.00 97.88 178 LYS A N 1
ATOM 1316 C CA . LYS A 1 178 ? -16.860 5.338 23.108 1.00 97.88 178 LYS A CA 1
ATOM 1317 C C . LYS A 1 178 ? -16.019 5.382 21.830 1.00 97.88 178 LYS A C 1
ATOM 1319 O O . LYS A 1 178 ? -16.198 6.265 20.994 1.00 97.88 178 LYS A O 1
ATOM 1324 N N . ILE A 1 179 ? -15.106 4.426 21.647 1.00 98.31 179 ILE A N 1
ATOM 1325 C CA . ILE A 1 179 ? -14.315 4.309 20.412 1.00 98.31 179 ILE A CA 1
ATOM 1326 C C . ILE A 1 179 ? -15.215 3.965 19.215 1.00 98.31 179 ILE A C 1
ATOM 1328 O O . ILE A 1 179 ? -15.012 4.483 18.114 1.00 98.31 179 ILE A O 1
ATOM 1332 N N . LYS A 1 180 ? -16.212 3.103 19.416 1.00 98.00 180 LYS A N 1
ATOM 1333 C CA . LYS A 1 180 ? -17.201 2.734 18.399 1.00 98.00 180 LYS A CA 1
ATOM 1334 C C . LYS A 1 180 ? -18.069 3.924 17.993 1.00 98.00 180 LYS A C 1
ATOM 1336 O O . LYS A 1 180 ? -18.249 4.143 16.795 1.00 98.00 180 LYS A O 1
ATOM 1341 N N . ASP A 1 181 ? -18.515 4.729 18.952 1.00 97.81 181 ASP A N 1
ATOM 1342 C CA . ASP A 1 181 ? -19.254 5.968 18.699 1.00 97.81 181 ASP A CA 1
ATOM 1343 C C . ASP A 1 181 ? -18.404 6.988 17.936 1.00 97.81 181 ASP A C 1
ATOM 1345 O O . ASP A 1 181 ? -18.848 7.522 16.917 1.00 97.81 181 ASP A O 1
ATOM 1349 N N . ASN A 1 182 ? -17.146 7.187 18.347 1.00 98.00 182 ASN A N 1
ATOM 1350 C CA . ASN A 1 182 ? -16.201 8.041 17.624 1.00 98.00 182 ASN A CA 1
ATOM 1351 C C . ASN A 1 182 ? -16.001 7.572 16.176 1.00 98.00 182 ASN A C 1
ATOM 1353 O O . ASN A 1 182 ? -15.986 8.392 15.260 1.00 98.00 182 ASN A O 1
ATOM 1357 N N . ARG A 1 183 ? -15.854 6.256 15.950 1.00 97.38 183 ARG A N 1
ATOM 1358 C CA . ARG A 1 183 ? -15.689 5.702 14.598 1.00 97.38 183 ARG A CA 1
ATOM 1359 C C . ARG A 1 183 ? -16.947 5.903 13.754 1.00 97.38 183 ARG A C 1
ATOM 1361 O O . ARG A 1 183 ? -16.839 6.284 12.594 1.00 97.38 183 ARG A O 1
ATOM 1368 N N . LYS A 1 184 ? -18.133 5.703 14.334 1.00 96.44 184 LYS A N 1
ATOM 1369 C CA . LYS A 1 184 ? -19.423 5.933 13.667 1.00 96.44 184 LYS A CA 1
ATOM 1370 C C . LYS A 1 184 ? -19.647 7.407 13.307 1.00 96.44 184 LYS A C 1
ATOM 1372 O O . LYS A 1 184 ? -20.341 7.688 12.336 1.00 96.44 184 LYS A O 1
ATOM 1377 N N . ALA A 1 185 ? -19.070 8.331 14.074 1.00 96.94 185 ALA A N 1
ATOM 1378 C CA . ALA A 1 185 ? -19.144 9.767 13.819 1.00 96.94 185 ALA A CA 1
ATOM 1379 C C . ALA A 1 185 ? -18.217 10.249 12.685 1.00 96.94 185 ALA A C 1
ATOM 1381 O O . ALA A 1 185 ? -18.312 11.410 12.282 1.00 96.94 185 ALA A O 1
ATOM 1382 N N . LEU A 1 186 ? -17.328 9.394 12.159 1.00 95.44 186 LEU A N 1
ATOM 1383 C CA . LEU A 1 186 ? -16.505 9.748 11.004 1.00 95.44 186 LEU A CA 1
ATOM 1384 C C . LEU A 1 186 ? -17.382 9.978 9.760 1.00 95.44 186 LEU A C 1
ATOM 1386 O O . LEU A 1 186 ? -18.313 9.208 9.510 1.00 95.44 186 LEU A O 1
ATOM 1390 N N . PRO A 1 187 ? -17.073 10.991 8.933 1.00 90.69 187 PRO A N 1
ATOM 1391 C CA . PRO A 1 187 ? -17.802 11.224 7.696 1.00 90.69 187 PRO A CA 1
ATOM 1392 C C . PRO A 1 187 ? -17.582 10.060 6.724 1.00 90.69 187 PRO A C 1
ATOM 1394 O O . PRO A 1 187 ? -16.458 9.792 6.290 1.00 90.69 187 PRO A O 1
ATOM 1397 N N . ALA A 1 188 ? -18.669 9.380 6.362 1.00 78.19 188 ALA A N 1
ATOM 1398 C CA . ALA A 1 188 ? -18.662 8.366 5.319 1.00 78.19 188 ALA A CA 1
ATOM 1399 C C . ALA A 1 188 ? -18.767 9.045 3.947 1.00 78.19 188 ALA A C 1
ATOM 1401 O O . ALA A 1 188 ? -19.850 9.421 3.510 1.00 78.19 188 ALA A O 1
ATOM 1402 N N . GLU A 1 189 ? -17.644 9.199 3.250 1.00 78.44 189 GLU A N 1
ATOM 1403 C CA . GLU A 1 189 ? -17.627 9.714 1.875 1.00 78.44 189 GLU A CA 1
ATOM 1404 C C . GLU A 1 189 ? -17.611 8.561 0.868 1.00 78.44 189 GLU A C 1
ATOM 1406 O O . GLU A 1 189 ? -16.630 8.344 0.158 1.00 78.44 189 GLU A O 1
ATOM 1411 N N . ALA A 1 190 ? -18.704 7.792 0.827 1.00 70.75 190 ALA A N 1
ATOM 1412 C CA . ALA A 1 190 ? -18.833 6.643 -0.074 1.00 70.75 190 ALA A CA 1
ATOM 1413 C C . ALA A 1 190 ? -18.616 7.025 -1.553 1.00 70.75 190 ALA A C 1
ATOM 1415 O O . ALA A 1 190 ? -18.035 6.246 -2.304 1.00 70.75 190 ALA A O 1
ATOM 1416 N N . ASP A 1 191 ? -18.984 8.249 -1.941 1.00 81.19 191 ASP A N 1
ATOM 1417 C CA . ASP A 1 191 ? -18.909 8.732 -3.325 1.00 81.19 191 ASP A CA 1
ATOM 1418 C C . ASP A 1 191 ? -17.474 8.918 -3.850 1.00 81.19 191 ASP A C 1
ATOM 1420 O O . ASP A 1 191 ? -17.262 8.966 -5.062 1.00 81.19 191 ASP A O 1
ATOM 1424 N N . LYS A 1 192 ? -16.464 9.000 -2.968 1.00 88.44 192 LYS A N 1
ATOM 1425 C CA . LYS A 1 192 ? -15.052 9.064 -3.387 1.00 88.44 192 LYS A CA 1
ATOM 1426 C C . LYS A 1 192 ? -14.526 7.724 -3.896 1.00 88.44 192 LYS A C 1
ATOM 1428 O O . LYS A 1 192 ? -13.536 7.697 -4.627 1.00 88.44 192 LYS A O 1
ATOM 1433 N N . TYR A 1 193 ? -15.150 6.621 -3.499 1.00 94.25 193 TYR A N 1
ATOM 1434 C CA . TYR A 1 193 ? -14.625 5.285 -3.729 1.00 94.25 193 TYR A CA 1
ATOM 1435 C C . TYR A 1 193 ? -15.347 4.598 -4.885 1.00 94.25 193 TYR A C 1
ATOM 1437 O O . TYR A 1 193 ? -16.564 4.441 -4.883 1.00 94.25 193 TYR A O 1
ATOM 1445 N N . ALA A 1 194 ? -14.580 4.109 -5.856 1.00 95.31 194 ALA A N 1
ATOM 1446 C CA . ALA A 1 194 ? -15.093 3.191 -6.864 1.00 95.31 194 ALA A CA 1
ATOM 1447 C C . ALA A 1 194 ? -15.009 1.754 -6.337 1.00 95.31 194 ALA A C 1
ATOM 1449 O O . ALA A 1 194 ? -13.960 1.337 -5.847 1.00 95.31 194 ALA A O 1
ATOM 1450 N N . MET A 1 195 ? -16.092 0.984 -6.451 1.00 95.94 195 MET A N 1
ATOM 1451 C CA . MET A 1 195 ? -16.039 -0.462 -6.225 1.00 95.94 195 MET A CA 1
ATOM 1452 C C . MET A 1 195 ? -15.323 -1.129 -7.403 1.00 95.94 195 MET A C 1
ATOM 1454 O O . MET A 1 195 ? -15.687 -0.903 -8.556 1.00 95.94 195 MET A O 1
ATOM 1458 N N . GLU A 1 196 ? -14.324 -1.960 -7.120 1.00 96.25 196 GLU A N 1
ATOM 1459 C CA . GLU A 1 196 ? -13.501 -2.617 -8.135 1.00 96.25 196 GLU A CA 1
ATOM 1460 C C . GLU A 1 196 ? -13.733 -4.123 -8.217 1.00 96.25 196 GLU A C 1
ATOM 1462 O O . GLU A 1 196 ? -14.132 -4.792 -7.258 1.00 96.25 196 GLU A O 1
ATOM 1467 N N . THR A 1 197 ? -13.428 -4.658 -9.401 1.00 95.25 197 THR A N 1
ATOM 1468 C CA . THR A 1 197 ? -13.443 -6.096 -9.666 1.00 95.25 197 THR A CA 1
ATOM 1469 C C . THR A 1 197 ? -12.041 -6.680 -9.559 1.00 95.25 197 THR A C 1
ATOM 1471 O O . THR A 1 197 ? -11.109 -6.182 -10.187 1.00 95.25 197 THR A O 1
ATOM 1474 N N . TYR A 1 198 ? -11.895 -7.802 -8.857 1.00 95.44 198 TYR A N 1
ATOM 1475 C CA . TYR A 1 198 ? -10.630 -8.532 -8.778 1.00 95.44 198 TYR A CA 1
ATOM 1476 C C . TYR A 1 198 ? -10.859 -10.035 -8.862 1.00 95.44 198 TYR A C 1
ATOM 1478 O O . TYR A 1 198 ? -11.721 -10.574 -8.174 1.00 95.44 198 TYR A O 1
ATOM 1486 N N . GLN A 1 199 ? -10.113 -10.718 -9.736 1.00 93.62 199 GLN A N 1
ATOM 1487 C CA . GLN A 1 199 ? -10.212 -12.174 -9.941 1.00 93.62 199 GLN A CA 1
ATOM 1488 C C . GLN A 1 199 ? -11.663 -12.690 -10.122 1.00 93.62 199 GLN A C 1
ATOM 1490 O O . GLN A 1 199 ? -12.002 -13.796 -9.714 1.00 93.62 199 GLN A O 1
ATOM 1495 N N . GLY A 1 200 ? -12.530 -11.886 -10.750 1.00 93.88 200 GLY A N 1
ATOM 1496 C CA . GLY A 1 200 ? -13.941 -12.212 -10.997 1.00 93.88 200 GLY A CA 1
ATOM 1497 C C . GLY A 1 200 ? -14.921 -11.802 -9.889 1.00 93.88 200 GLY A C 1
ATOM 1498 O O . GLY A 1 200 ? -16.128 -11.829 -10.123 1.00 93.88 200 GLY A O 1
ATOM 1499 N N . ASP A 1 201 ? -14.444 -11.368 -8.720 1.00 95.06 201 ASP A N 1
ATOM 1500 C CA . ASP A 1 201 ? -15.289 -10.789 -7.673 1.00 95.06 201 ASP A CA 1
ATOM 1501 C C . ASP A 1 201 ? -15.569 -9.316 -7.986 1.00 95.06 201 ASP A C 1
ATOM 1503 O O . ASP A 1 201 ? -14.658 -8.497 -7.942 1.00 95.06 201 ASP A O 1
ATOM 1507 N N . LYS A 1 202 ? -16.823 -8.982 -8.318 1.00 95.81 202 LYS A N 1
ATOM 1508 C CA . LYS A 1 202 ? -17.250 -7.614 -8.674 1.00 95.81 202 LYS A CA 1
ATOM 1509 C C . LYS A 1 202 ? -17.295 -6.645 -7.492 1.00 95.81 202 LYS A C 1
ATOM 1511 O O . LYS A 1 202 ? -17.376 -5.443 -7.707 1.00 95.81 202 LYS A O 1
ATOM 1516 N N . ASN A 1 203 ? -17.283 -7.175 -6.273 1.00 95.75 203 ASN A N 1
ATOM 1517 C CA . ASN A 1 203 ? -17.344 -6.416 -5.032 1.00 95.75 203 ASN A CA 1
ATOM 1518 C C . ASN A 1 203 ? -16.062 -6.665 -4.236 1.00 95.75 203 ASN A C 1
ATOM 1520 O O . ASN A 1 203 ? -16.120 -6.989 -3.047 1.00 95.75 203 ASN A O 1
ATOM 1524 N N . ALA A 1 204 ? -14.910 -6.639 -4.910 1.00 96.38 204 ALA A N 1
ATOM 1525 C CA . ALA A 1 204 ? -13.647 -7.056 -4.317 1.00 96.38 204 ALA A CA 1
ATOM 1526 C C . ALA A 1 204 ? -13.143 -6.054 -3.265 1.00 96.38 204 ALA A C 1
ATOM 1528 O O . ALA A 1 204 ? -12.604 -6.463 -2.235 1.00 96.38 204 ALA A O 1
ATOM 1529 N N . GLY A 1 205 ? -13.374 -4.762 -3.493 1.00 96.88 205 GLY A N 1
ATOM 1530 C CA . GLY A 1 205 ? -12.986 -3.682 -2.594 1.00 96.88 205 GLY A CA 1
ATOM 1531 C C . GLY A 1 205 ? -13.086 -2.321 -3.262 1.00 96.88 205 GLY A C 1
ATOM 1532 O O . GLY A 1 205 ? -13.583 -2.192 -4.379 1.00 96.88 205 GLY A O 1
ATOM 1533 N N . TYR A 1 206 ? -12.591 -1.310 -2.567 1.00 97.19 206 TYR A N 1
ATOM 1534 C CA . TYR A 1 206 ? -12.632 0.076 -3.000 1.00 97.19 206 TYR A CA 1
ATOM 1535 C C . TYR A 1 206 ? -11.336 0.493 -3.692 1.00 97.19 206 TYR A C 1
ATOM 1537 O O . TYR A 1 206 ? -10.246 0.040 -3.338 1.00 97.19 206 TYR A O 1
ATOM 1545 N N . ARG A 1 207 ? -11.455 1.422 -4.638 1.00 96.69 207 ARG A N 1
ATOM 1546 C CA . ARG A 1 207 ? -10.351 2.183 -5.216 1.00 96.69 207 ARG A CA 1
ATOM 1547 C C . ARG A 1 207 ? -10.639 3.671 -5.130 1.00 96.69 207 ARG A C 1
ATOM 1549 O O . ARG A 1 207 ? -11.708 4.141 -5.510 1.00 96.69 207 ARG A O 1
ATOM 1556 N N . TYR A 1 208 ? -9.625 4.406 -4.712 1.00 95.88 208 TYR A N 1
ATOM 1557 C CA . TYR A 1 208 ? -9.531 5.845 -4.827 1.00 95.88 208 TYR A CA 1
ATOM 1558 C C . TYR A 1 208 ? -8.116 6.188 -5.285 1.00 95.88 208 TYR A C 1
ATOM 1560 O O . TYR A 1 208 ? -7.146 5.820 -4.629 1.00 95.88 208 TYR A O 1
ATOM 1568 N N . ASN A 1 209 ? -7.976 6.883 -6.414 1.00 92.81 209 ASN A N 1
ATOM 1569 C CA . ASN A 1 209 ? -6.654 7.174 -6.985 1.00 92.81 209 ASN A CA 1
ATOM 1570 C C . ASN A 1 209 ? -5.889 8.270 -6.224 1.00 92.81 209 ASN A C 1
ATOM 1572 O O . ASN A 1 209 ? -4.716 8.499 -6.519 1.00 92.81 209 ASN A O 1
ATOM 1576 N N . GLY A 1 210 ? -6.530 8.915 -5.245 1.00 90.50 210 GLY A N 1
ATOM 1577 C CA . GLY A 1 210 ? -5.949 10.005 -4.476 1.00 90.50 210 GLY A CA 1
ATOM 1578 C C . GLY A 1 210 ? -5.935 11.331 -5.231 1.00 90.50 210 GLY A C 1
ATOM 1579 O O . GLY A 1 210 ? -5.884 11.375 -6.462 1.00 90.50 210 GLY A O 1
ATOM 1580 N N . GLN A 1 211 ? -5.927 12.425 -4.481 1.00 80.75 211 GLN A N 1
ATOM 1581 C CA . GLN A 1 211 ? -5.424 13.705 -4.954 1.00 80.75 211 GLN A CA 1
ATOM 1582 C C . GLN A 1 211 ? -3.932 13.822 -4.615 1.00 80.75 211 GLN A C 1
ATOM 1584 O O . GLN A 1 211 ? -3.396 13.161 -3.718 1.00 80.75 211 GLN A O 1
ATOM 1589 N N . GLY A 1 212 ? -3.217 14.651 -5.375 1.00 67.12 212 GLY A N 1
ATOM 1590 C CA . GLY A 1 212 ? -1.875 15.057 -4.972 1.00 67.12 212 GLY A CA 1
ATOM 1591 C C . GLY A 1 212 ? -1.939 15.786 -3.628 1.00 67.12 212 GLY A C 1
ATOM 1592 O O . GLY A 1 212 ? -2.887 16.519 -3.358 1.00 67.12 212 GLY A O 1
ATOM 1593 N N . SER A 1 213 ? -0.923 15.619 -2.787 1.00 65.31 213 SER A N 1
ATOM 1594 C CA . SER A 1 213 ? -0.788 16.428 -1.576 1.00 65.31 213 SER A CA 1
ATOM 1595 C C . SER A 1 213 ? -0.528 17.877 -1.985 1.00 65.31 213 SER A C 1
ATOM 1597 O O . SER A 1 213 ? 0.428 18.149 -2.723 1.00 65.31 213 SER A O 1
ATOM 1599 N N . LYS A 1 214 ? -1.345 18.811 -1.497 1.00 59.62 214 LYS A N 1
ATOM 1600 C CA . LYS A 1 214 ? -1.099 20.244 -1.681 1.00 59.62 214 LYS A CA 1
ATOM 1601 C C . LYS A 1 214 ? 0.283 20.609 -1.120 1.00 59.62 214 LYS A C 1
ATOM 1603 O O . LYS A 1 214 ? 0.672 20.120 -0.063 1.00 59.62 214 LYS A O 1
ATOM 1608 N N . ASN A 1 215 ? 1.012 21.480 -1.819 1.00 58.56 215 ASN A N 1
ATOM 1609 C CA . ASN A 1 215 ? 2.259 22.106 -1.346 1.00 58.56 215 ASN A CA 1
ATOM 1610 C C . ASN A 1 215 ? 3.440 21.168 -1.049 1.00 58.56 215 ASN A C 1
ATOM 1612 O O . ASN A 1 215 ? 4.370 21.557 -0.343 1.00 58.56 215 ASN A O 1
ATOM 1616 N N . VAL A 1 216 ? 3.449 19.950 -1.589 1.00 66.94 216 VAL A N 1
ATOM 1617 C CA . VAL A 1 216 ? 4.628 19.087 -1.472 1.00 66.94 216 VAL A CA 1
ATOM 1618 C C . VAL A 1 216 ? 5.527 19.343 -2.649 1.00 66.94 216 VAL A C 1
ATOM 1620 O O . VAL A 1 216 ? 5.195 18.968 -3.770 1.00 66.94 216 VAL A O 1
ATOM 1623 N N . ASP A 1 217 ? 6.669 19.964 -2.374 1.00 66.69 217 ASP A N 1
ATOM 1624 C CA . ASP A 1 217 ? 7.790 19.934 -3.292 1.00 66.69 217 ASP A CA 1
ATOM 1625 C C . ASP A 1 217 ? 8.395 18.521 -3.251 1.00 66.69 217 ASP A C 1
ATOM 1627 O O . ASP A 1 217 ? 8.978 18.118 -2.238 1.00 66.69 217 ASP A O 1
ATOM 1631 N N . PRO A 1 218 ? 8.233 17.719 -4.314 1.00 59.72 218 PRO A N 1
ATOM 1632 C CA . PRO A 1 218 ? 8.805 16.384 -4.347 1.00 59.72 218 PRO A CA 1
ATOM 1633 C C . PRO A 1 218 ? 10.332 16.406 -4.529 1.00 59.72 218 PRO A C 1
ATOM 1635 O O . PRO A 1 218 ? 10.969 15.351 -4.487 1.00 59.72 218 PRO A O 1
ATOM 1638 N N . THR A 1 219 ? 10.924 17.577 -4.775 1.00 61.81 219 THR A N 1
ATOM 1639 C CA . THR A 1 219 ? 12.314 17.744 -5.187 1.00 61.81 219 THR A CA 1
ATOM 1640 C C . THR A 1 219 ? 13.229 17.964 -3.981 1.00 61.81 219 THR A C 1
ATOM 1642 O O . THR A 1 219 ? 13.785 19.028 -3.735 1.00 61.81 219 THR A O 1
ATOM 1645 N N . GLY A 1 220 ? 13.411 16.914 -3.179 1.00 61.56 220 GLY A N 1
ATOM 1646 C CA . GLY A 1 220 ? 14.452 16.927 -2.150 1.00 61.56 220 GLY A CA 1
ATOM 1647 C C . GLY A 1 220 ? 15.846 17.174 -2.755 1.00 61.56 220 GLY A C 1
ATOM 1648 O O . GLY A 1 220 ? 16.193 16.617 -3.792 1.00 61.56 220 GLY A O 1
ATOM 1649 N N . GLY A 1 221 ? 16.684 17.975 -2.095 1.00 64.62 221 GLY A N 1
ATOM 1650 C CA . GLY A 1 221 ? 18.067 18.233 -2.519 1.00 64.62 221 GLY A CA 1
ATOM 1651 C C . GLY A 1 221 ? 18.350 19.702 -2.822 1.00 64.62 221 GLY A C 1
ATOM 1652 O O . GLY A 1 221 ? 17.437 20.506 -2.963 1.00 64.62 221 GLY A O 1
ATOM 1653 N N . THR A 1 222 ? 19.635 20.056 -2.871 1.00 74.88 222 THR A N 1
ATOM 1654 C CA . THR A 1 222 ? 20.094 21.445 -3.041 1.00 74.88 222 THR A CA 1
ATOM 1655 C C . THR A 1 222 ? 20.571 21.767 -4.458 1.00 74.88 222 THR A C 1
ATOM 1657 O O . THR A 1 222 ? 20.688 22.943 -4.791 1.00 74.88 222 THR A O 1
ATOM 1660 N N . ASP A 1 223 ? 20.845 20.762 -5.301 1.00 87.75 223 ASP A N 1
ATOM 1661 C CA . ASP A 1 223 ? 21.283 20.962 -6.686 1.00 87.75 223 ASP A CA 1
ATOM 1662 C C . ASP A 1 223 ? 20.141 20.769 -7.699 1.00 87.75 223 ASP A C 1
ATOM 1664 O O . ASP A 1 223 ? 19.338 19.838 -7.602 1.00 87.75 223 ASP A O 1
ATOM 1668 N N . ALA A 1 224 ? 20.094 21.645 -8.709 1.00 91.56 224 ALA A N 1
ATOM 1669 C CA . ALA A 1 224 ? 19.014 21.688 -9.696 1.00 91.56 224 ALA A CA 1
ATOM 1670 C C . ALA A 1 224 ? 18.889 20.397 -10.527 1.00 91.56 224 ALA A C 1
ATOM 1672 O O . ALA A 1 224 ? 17.790 20.032 -10.946 1.00 91.56 224 ALA A O 1
ATOM 1673 N N . LYS A 1 225 ? 19.996 19.674 -10.758 1.00 92.81 225 LYS A N 1
ATOM 1674 C CA . LYS A 1 225 ? 19.974 18.431 -11.544 1.00 92.81 225 LYS A CA 1
ATOM 1675 C C . LYS A 1 225 ? 19.281 17.316 -10.770 1.00 92.81 225 LYS A C 1
ATOM 1677 O O . LYS A 1 225 ? 18.439 16.617 -11.330 1.00 92.81 225 LYS A O 1
ATOM 1682 N N . ARG A 1 226 ? 19.596 17.153 -9.484 1.00 93.38 226 ARG A N 1
ATOM 1683 C CA . ARG A 1 226 ? 18.903 16.210 -8.599 1.00 93.38 226 ARG A CA 1
ATOM 1684 C C . ARG A 1 226 ? 17.418 16.529 -8.496 1.00 93.38 226 ARG A C 1
ATOM 1686 O O . ARG A 1 226 ? 16.612 15.604 -8.567 1.00 93.38 226 ARG A O 1
ATOM 1693 N N . GLN A 1 227 ? 17.065 17.806 -8.360 1.00 91.62 227 GLN A N 1
ATOM 1694 C CA . GLN A 1 227 ? 15.666 18.225 -8.310 1.00 91.62 227 GLN A CA 1
ATOM 1695 C C . GLN A 1 227 ? 14.913 17.828 -9.584 1.00 91.62 227 GLN A C 1
ATOM 1697 O O . GLN A 1 227 ? 13.842 17.229 -9.494 1.00 91.62 227 GLN A O 1
ATOM 1702 N N . GLU A 1 228 ? 15.502 18.061 -10.760 1.00 93.00 228 GLU A N 1
ATOM 1703 C CA . GLU A 1 228 ? 14.911 17.634 -12.033 1.00 93.00 228 GLU A CA 1
ATOM 1704 C C . GLU A 1 228 ? 14.799 16.106 -12.133 1.00 93.00 228 GLU A C 1
ATOM 1706 O O . GLU A 1 228 ? 13.752 15.588 -12.515 1.00 93.00 228 GLU A O 1
ATOM 1711 N N . VAL A 1 229 ? 15.830 15.359 -11.724 1.00 94.56 229 VAL A N 1
ATOM 1712 C CA . VAL A 1 229 ? 15.785 13.888 -11.709 1.00 94.56 229 VAL A CA 1
ATOM 1713 C C . VAL A 1 229 ? 14.640 13.371 -10.836 1.00 94.56 229 VAL A C 1
ATOM 1715 O O . VAL A 1 229 ? 13.857 12.534 -11.285 1.00 94.56 229 VAL A O 1
ATOM 1718 N N . LEU A 1 230 ? 14.508 13.873 -9.607 1.00 93.56 230 LEU A N 1
ATOM 1719 C CA . LEU A 1 230 ? 13.435 13.457 -8.702 1.00 93.56 230 LEU A CA 1
ATOM 1720 C C . LEU A 1 230 ? 12.063 13.869 -9.226 1.00 93.56 230 LEU A C 1
ATOM 1722 O O . LEU A 1 230 ? 11.131 13.074 -9.180 1.00 93.56 230 LEU A O 1
ATOM 1726 N N . LYS A 1 231 ? 11.934 15.069 -9.795 1.00 91.75 231 LYS A N 1
ATOM 1727 C CA . LYS A 1 231 ? 10.697 15.507 -10.445 1.00 91.75 231 LYS A CA 1
ATOM 1728 C C . LYS A 1 231 ? 10.278 14.543 -11.556 1.00 91.75 231 LYS A C 1
ATOM 1730 O O . LYS A 1 231 ? 9.119 14.145 -11.612 1.00 91.75 231 LYS A O 1
ATOM 1735 N N . GLN A 1 232 ? 11.211 14.131 -12.410 1.00 93.75 232 GLN A N 1
ATOM 1736 C CA . GLN A 1 232 ? 10.938 13.213 -13.519 1.00 93.75 232 GLN A CA 1
ATOM 1737 C C . GLN A 1 232 ? 10.582 11.807 -13.044 1.00 93.75 232 GLN A C 1
ATOM 1739 O O . GLN A 1 232 ? 9.684 11.181 -13.605 1.00 93.75 232 GLN A O 1
ATOM 1744 N N . ILE A 1 233 ? 11.226 11.325 -11.980 1.00 93.81 233 ILE A N 1
ATOM 1745 C CA . ILE A 1 233 ? 10.824 10.075 -11.334 1.00 93.81 233 ILE A CA 1
ATOM 1746 C C . ILE A 1 233 ? 9.407 10.209 -10.768 1.00 93.81 233 ILE A C 1
ATOM 1748 O O . ILE A 1 233 ? 8.601 9.305 -10.953 1.00 93.81 233 ILE A O 1
ATOM 1752 N N . GLN A 1 234 ? 9.040 11.334 -10.154 1.00 90.38 234 GLN A N 1
ATOM 1753 C CA . GLN A 1 234 ? 7.696 11.485 -9.588 1.00 90.38 234 GLN A CA 1
ATOM 1754 C C . GLN A 1 234 ? 6.634 11.521 -10.670 1.00 90.38 234 GLN A C 1
ATOM 1756 O O . GLN A 1 234 ? 5.559 10.975 -10.463 1.00 90.38 234 GLN A O 1
ATOM 1761 N N . LEU A 1 235 ? 6.928 12.137 -11.815 1.00 89.69 235 LEU A N 1
ATOM 1762 C CA . LEU A 1 235 ? 6.040 12.082 -12.971 1.00 89.69 235 LEU A CA 1
ATOM 1763 C C . LEU A 1 235 ? 5.870 10.645 -13.470 1.00 89.69 235 LEU A C 1
ATOM 1765 O O . LEU A 1 235 ? 4.776 10.274 -13.867 1.00 89.69 235 LEU A O 1
ATOM 1769 N N . GLU A 1 236 ? 6.917 9.821 -13.411 1.00 90.94 236 GLU A N 1
ATOM 1770 C CA . GLU A 1 236 ? 6.832 8.411 -13.794 1.00 90.94 236 GLU A CA 1
ATOM 1771 C C . GLU A 1 236 ? 5.950 7.595 -12.843 1.00 90.94 236 GLU A C 1
ATOM 1773 O O . GLU A 1 236 ? 4.992 6.962 -13.270 1.00 90.94 236 GLU A O 1
ATOM 1778 N N . ILE A 1 237 ? 6.275 7.609 -11.551 1.00 89.62 237 ILE A N 1
ATOM 1779 C CA . ILE A 1 237 ? 5.664 6.706 -10.564 1.00 89.62 237 ILE A CA 1
ATOM 1780 C C . ILE A 1 237 ? 4.521 7.354 -9.768 1.00 89.62 237 ILE A C 1
ATOM 1782 O O . ILE A 1 237 ? 3.971 6.751 -8.850 1.00 89.62 237 ILE A O 1
ATOM 1786 N N . GLY A 1 238 ? 4.182 8.611 -10.043 1.00 84.31 238 GLY A N 1
ATOM 1787 C CA . GLY A 1 238 ? 3.095 9.340 -9.380 1.00 84.31 238 GLY A CA 1
ATOM 1788 C C . GLY A 1 238 ? 1.712 9.013 -9.942 1.00 84.31 238 GLY A C 1
ATOM 1789 O O . GLY A 1 238 ? 0.712 9.224 -9.263 1.00 84.31 238 GLY A O 1
ATOM 1790 N N . HIS A 1 239 ? 1.643 8.460 -11.156 1.00 81.88 239 HIS A N 1
ATOM 1791 C CA . HIS A 1 239 ? 0.388 8.009 -11.765 1.00 81.88 239 HIS A CA 1
ATOM 1792 C C . HIS A 1 239 ? -0.106 6.661 -11.215 1.00 81.88 239 HIS A C 1
ATOM 1794 O O . HIS A 1 239 ? -1.246 6.284 -11.474 1.00 81.88 239 HIS A O 1
ATOM 1800 N N . GLU A 1 240 ? 0.713 5.958 -10.427 1.00 83.44 240 GLU A N 1
ATOM 1801 C CA . GLU A 1 240 ? 0.388 4.652 -9.827 1.00 83.44 240 GLU A CA 1
ATOM 1802 C C . GLU A 1 240 ? -0.315 4.768 -8.459 1.00 83.44 240 GLU A C 1
ATOM 1804 O O . GLU A 1 240 ? -0.419 3.799 -7.712 1.00 83.44 240 GLU A O 1
ATOM 1809 N N . GLY A 1 241 ? -0.816 5.965 -8.138 1.00 87.31 241 GLY A N 1
ATOM 1810 C CA . GLY A 1 241 ? -1.537 6.287 -6.909 1.00 87.31 241 GLY A CA 1
ATOM 1811 C C . GLY A 1 241 ? -0.998 7.562 -6.262 1.00 87.31 241 GLY A C 1
ATOM 1812 O O . GLY A 1 241 ? 0.211 7.721 -6.084 1.00 87.31 241 GLY A O 1
ATOM 1813 N N . GLY A 1 242 ? -1.898 8.482 -5.909 1.00 91.12 242 GLY A N 1
ATOM 1814 C CA . GLY A 1 242 ? -1.575 9.697 -5.163 1.00 91.12 242 GLY A CA 1
ATOM 1815 C C . GLY A 1 242 ? -1.218 9.436 -3.694 1.00 91.12 242 GLY A C 1
ATOM 1816 O O . GLY A 1 242 ? -1.354 8.329 -3.175 1.00 91.12 242 GLY A O 1
ATOM 1817 N N . TYR A 1 243 ? -0.793 10.483 -2.981 1.00 93.50 243 TYR A N 1
ATOM 1818 C CA . TYR A 1 243 ? -0.438 10.373 -1.558 1.00 93.50 243 TYR A CA 1
ATOM 1819 C C . TYR A 1 243 ? -1.638 10.061 -0.654 1.00 93.50 243 TYR A C 1
ATOM 1821 O O . TYR A 1 243 ? -1.436 9.533 0.439 1.00 93.50 243 TYR A O 1
ATOM 1829 N N . SER A 1 244 ? -2.860 10.339 -1.108 1.00 95.31 244 SER A N 1
ATOM 1830 C CA . SER A 1 244 ? -4.111 9.971 -0.438 1.00 95.31 244 SER A CA 1
ATOM 1831 C C . SER A 1 244 ? -4.805 8.758 -1.064 1.00 95.31 244 SER A C 1
ATOM 1833 O O . SER A 1 244 ? -5.945 8.466 -0.716 1.00 95.31 244 SER A O 1
ATOM 1835 N N . ALA A 1 245 ? -4.164 8.043 -1.995 1.00 96.00 245 ALA A N 1
ATOM 1836 C CA . ALA A 1 245 ? -4.815 6.926 -2.666 1.00 96.00 245 ALA A CA 1
ATOM 1837 C C . ALA A 1 245 ? -5.174 5.790 -1.696 1.00 96.00 245 ALA A C 1
ATOM 1839 O O . ALA A 1 245 ? -4.536 5.579 -0.664 1.00 96.00 245 ALA A O 1
ATOM 1840 N N . VAL A 1 246 ? -6.223 5.057 -2.047 1.00 97.31 246 VAL A N 1
ATOM 1841 C CA . VAL A 1 246 ? -6.729 3.901 -1.312 1.00 97.31 246 VAL A CA 1
ATOM 1842 C C . VAL A 1 246 ? -6.984 2.790 -2.317 1.00 97.31 246 VAL A C 1
ATOM 1844 O O . VAL A 1 246 ? -7.625 3.000 -3.344 1.00 97.31 246 VAL A O 1
ATOM 1847 N N . ASN A 1 247 ? -6.515 1.589 -2.009 1.00 97.50 247 ASN A N 1
ATOM 1848 C CA . ASN A 1 247 ? -6.912 0.378 -2.719 1.00 97.50 247 ASN A CA 1
ATOM 1849 C C . ASN A 1 247 ? -7.157 -0.732 -1.696 1.00 97.50 247 ASN A C 1
ATOM 1851 O O . ASN A 1 247 ? -6.314 -0.984 -0.838 1.00 97.50 247 ASN A O 1
ATOM 1855 N N . THR A 1 248 ? -8.329 -1.360 -1.763 1.00 97.88 248 THR A N 1
ATOM 1856 C CA . THR A 1 248 ? -8.725 -2.443 -0.858 1.00 97.88 248 THR A CA 1
ATOM 1857 C C . THR A 1 248 ? -9.263 -3.676 -1.590 1.00 97.88 248 THR A C 1
ATOM 1859 O O . THR A 1 248 ? -9.886 -4.536 -0.967 1.00 97.88 248 THR A O 1
ATOM 1862 N N . TYR A 1 249 ? -9.065 -3.781 -2.911 1.00 96.44 249 TYR A N 1
ATOM 1863 C CA . TYR A 1 249 ? -9.709 -4.812 -3.737 1.00 96.44 249 TYR A CA 1
ATOM 1864 C C . TYR A 1 249 ? -8.841 -6.039 -4.044 1.00 96.44 249 TYR A C 1
ATOM 1866 O O . TYR A 1 249 ? -9.378 -7.068 -4.449 1.00 96.44 249 TYR A O 1
ATOM 1874 N N . ASP A 1 250 ? -7.522 -5.959 -3.874 1.00 95.69 250 ASP A N 1
ATOM 1875 C CA . ASP A 1 250 ? -6.583 -7.014 -4.272 1.00 95.69 250 ASP A CA 1
ATOM 1876 C C . ASP A 1 250 ? -5.973 -7.786 -3.076 1.00 95.69 250 ASP A C 1
ATOM 1878 O O . ASP A 1 250 ? -6.386 -7.664 -1.917 1.00 95.69 250 ASP A O 1
ATOM 1882 N N . ASP A 1 251 ? -4.964 -8.615 -3.358 1.00 95.88 251 ASP A N 1
ATOM 1883 C CA . ASP A 1 251 ? -4.263 -9.444 -2.367 1.00 95.88 251 ASP A CA 1
ATOM 1884 C C . ASP A 1 251 ? -3.404 -8.638 -1.364 1.00 95.88 251 ASP A C 1
ATOM 1886 O O . ASP A 1 251 ? -2.910 -9.182 -0.362 1.00 95.88 251 ASP A O 1
ATOM 1890 N N . ALA A 1 252 ? -3.232 -7.330 -1.580 1.00 95.88 252 ALA A N 1
ATOM 1891 C CA . ALA A 1 252 ? -2.635 -6.439 -0.594 1.00 95.88 252 ALA A CA 1
ATOM 1892 C C . ALA A 1 252 ? -3.592 -6.119 0.568 1.00 95.88 252 ALA A C 1
ATOM 1894 O O . ALA A 1 252 ? -3.130 -5.614 1.591 1.00 95.88 252 ALA A O 1
ATOM 1895 N N . ILE A 1 253 ? -4.879 -6.488 0.463 1.00 97.56 253 ILE A N 1
ATOM 1896 C CA . ILE A 1 253 ? -5.964 -6.275 1.441 1.00 97.56 253 ILE A CA 1
ATOM 1897 C C . ILE A 1 253 ? -6.320 -4.798 1.607 1.00 97.56 253 ILE A C 1
ATOM 1899 O O . ILE A 1 253 ? -7.457 -4.413 1.368 1.00 97.56 253 ILE A O 1
ATOM 1903 N N . VAL A 1 254 ? -5.354 -3.986 2.029 1.00 98.38 254 VAL A N 1
ATOM 1904 C CA . VAL A 1 254 ? -5.433 -2.529 2.098 1.00 98.38 254 VAL A CA 1
ATOM 1905 C C . VAL A 1 254 ? -4.067 -1.969 1.727 1.00 98.38 254 VAL A C 1
ATOM 1907 O O . VAL A 1 254 ? -3.055 -2.307 2.347 1.00 98.38 254 VAL A O 1
ATOM 1910 N N . THR A 1 255 ? -4.047 -1.072 0.753 1.00 97.69 255 THR A N 1
ATOM 1911 C CA . THR A 1 255 ? -2.937 -0.163 0.485 1.00 97.69 255 THR A CA 1
ATOM 1912 C C . THR A 1 255 ? -3.407 1.268 0.695 1.00 97.69 255 THR A C 1
ATOM 1914 O O . THR A 1 255 ? -4.484 1.628 0.213 1.00 97.69 255 THR A O 1
ATOM 1917 N N . LEU A 1 256 ? -2.590 2.075 1.369 1.00 97.56 256 LEU A N 1
ATOM 1918 C CA . LEU A 1 256 ? -2.821 3.509 1.551 1.00 97.56 256 LEU A CA 1
ATOM 1919 C C . LEU A 1 256 ? -1.678 4.309 0.918 1.00 97.56 256 LEU A C 1
ATOM 1921 O O . LEU A 1 256 ? -0.525 3.862 0.881 1.00 97.56 256 LEU A O 1
ATOM 1925 N N . GLY A 1 257 ? -2.008 5.500 0.428 1.00 95.06 257 GLY A N 1
ATOM 1926 C CA . GLY A 1 257 ? -1.100 6.354 -0.319 1.00 95.06 257 GLY A CA 1
ATOM 1927 C C . GLY A 1 257 ? -0.608 5.670 -1.588 1.00 95.06 257 GLY A C 1
ATOM 1928 O O . GLY A 1 257 ? -1.369 4.997 -2.276 1.00 95.06 257 GLY A O 1
ATOM 1929 N N . ARG A 1 258 ? 0.685 5.785 -1.881 1.00 92.19 258 ARG A N 1
ATOM 1930 C CA . ARG A 1 258 ? 1.315 5.284 -3.116 1.00 92.19 258 ARG A CA 1
ATOM 1931 C C . ARG A 1 258 ? 1.492 3.753 -3.167 1.00 92.19 258 ARG A C 1
ATOM 1933 O O . ARG A 1 258 ? 2.561 3.260 -3.517 1.00 92.19 258 ARG A O 1
ATOM 1940 N N . GLY A 1 259 ? 0.472 2.997 -2.759 1.00 93.06 259 GLY A N 1
ATOM 1941 C CA . GLY A 1 259 ? 0.454 1.533 -2.806 1.00 93.06 259 GLY A CA 1
ATOM 1942 C C . GLY A 1 259 ? 1.109 0.837 -1.607 1.00 93.06 259 GLY A C 1
ATOM 1943 O O . GLY A 1 259 ? 1.454 -0.341 -1.690 1.00 93.06 259 GLY A O 1
ATOM 1944 N N . PHE A 1 260 ? 1.299 1.524 -0.476 1.00 95.88 260 PHE A N 1
ATOM 1945 C CA . PHE A 1 260 ? 1.952 0.923 0.688 1.00 95.88 260 PHE A CA 1
ATOM 1946 C C . PHE A 1 260 ? 0.992 0.055 1.496 1.00 95.88 260 PHE A C 1
ATOM 1948 O O . PHE A 1 260 ? -0.105 0.484 1.843 1.00 95.88 260 PHE A O 1
ATOM 1955 N N . THR A 1 261 ? 1.437 -1.145 1.872 1.00 97.38 261 THR A N 1
ATOM 1956 C CA . THR A 1 261 ? 0.687 -2.078 2.728 1.00 97.38 261 THR A CA 1
ATOM 1957 C C . THR A 1 261 ? 1.575 -2.701 3.810 1.00 97.38 261 THR A C 1
ATOM 1959 O O . THR A 1 261 ? 2.804 -2.552 3.795 1.00 97.38 261 THR A O 1
ATOM 1962 N N . ARG A 1 262 ? 0.947 -3.422 4.748 1.00 96.81 262 ARG A N 1
ATOM 1963 C CA . ARG A 1 262 ? 1.583 -4.248 5.787 1.00 96.81 262 ARG A CA 1
ATOM 1964 C C . ARG A 1 262 ? 2.713 -3.500 6.510 1.00 96.81 262 ARG A C 1
ATOM 1966 O O . ARG A 1 262 ? 2.514 -2.379 6.971 1.00 96.81 262 ARG A O 1
ATOM 1973 N N . VAL A 1 263 ? 3.893 -4.116 6.602 1.00 97.19 263 VAL A N 1
ATOM 1974 C CA . VAL A 1 263 ? 5.059 -3.600 7.334 1.00 97.19 263 VAL A CA 1
ATOM 1975 C C . VAL A 1 263 ? 5.492 -2.226 6.830 1.00 97.19 263 VAL A C 1
ATOM 1977 O O . VAL A 1 263 ? 5.820 -1.358 7.631 1.00 97.19 263 VAL A O 1
ATOM 1980 N N . ILE A 1 264 ? 5.487 -1.998 5.513 1.00 96.75 264 ILE A N 1
ATOM 1981 C CA . ILE A 1 264 ? 5.933 -0.711 4.967 1.00 96.75 264 ILE A CA 1
ATOM 1982 C C . ILE A 1 264 ? 4.924 0.389 5.288 1.00 96.75 264 ILE A C 1
ATOM 1984 O O . ILE A 1 264 ? 5.329 1.462 5.729 1.00 96.75 264 ILE A O 1
ATOM 1988 N N . LEU A 1 265 ? 3.623 0.108 5.156 1.00 98.06 265 LEU A N 1
ATOM 1989 C CA . LEU A 1 265 ? 2.586 1.044 5.587 1.00 98.06 265 LEU A CA 1
ATOM 1990 C C . LEU A 1 265 ? 2.701 1.356 7.083 1.00 98.06 265 LEU A C 1
ATOM 1992 O O . LEU A 1 265 ? 2.628 2.518 7.469 1.00 98.06 265 LEU A O 1
ATOM 1996 N N . ALA A 1 266 ? 2.942 0.343 7.920 1.00 98.50 266 ALA A N 1
ATOM 1997 C CA . ALA A 1 266 ? 3.113 0.541 9.354 1.00 98.50 266 ALA A CA 1
ATOM 1998 C C . ALA A 1 266 ? 4.281 1.477 9.682 1.00 98.50 266 ALA A C 1
ATOM 2000 O O . ALA A 1 266 ? 4.119 2.377 10.502 1.00 98.50 266 ALA A O 1
ATOM 2001 N N . LYS A 1 267 ? 5.421 1.320 9.001 1.00 98.31 267 LYS A N 1
ATOM 2002 C CA . LYS A 1 267 ? 6.583 2.202 9.174 1.00 98.31 267 LYS A CA 1
ATOM 2003 C C . LYS A 1 267 ? 6.291 3.638 8.753 1.00 98.31 267 LYS A C 1
ATOM 2005 O O . LYS A 1 267 ? 6.634 4.561 9.485 1.00 98.31 267 LYS A O 1
ATOM 2010 N N . ILE A 1 268 ? 5.602 3.822 7.627 1.00 98.19 268 ILE A N 1
ATOM 2011 C CA . ILE A 1 268 ? 5.180 5.149 7.161 1.00 98.19 268 ILE A CA 1
ATOM 2012 C C . ILE A 1 268 ? 4.260 5.807 8.191 1.00 98.19 268 ILE A C 1
ATOM 2014 O O . ILE A 1 268 ? 4.514 6.937 8.598 1.00 98.19 268 ILE A O 1
ATOM 2018 N N . MET A 1 269 ? 3.226 5.103 8.657 1.00 98.69 269 MET A N 1
ATOM 2019 C CA . MET A 1 269 ? 2.289 5.653 9.639 1.00 98.69 269 MET A CA 1
ATOM 2020 C C . MET A 1 269 ? 2.975 5.960 10.973 1.00 98.69 269 MET A C 1
ATOM 2022 O O . MET A 1 269 ? 2.726 7.010 11.552 1.00 98.69 269 MET A O 1
ATOM 2026 N N . GLN A 1 270 ? 3.902 5.116 11.433 1.00 98.56 270 GLN A N 1
ATOM 2027 C CA . GLN A 1 270 ? 4.703 5.385 12.633 1.00 98.56 270 GLN A CA 1
ATOM 2028 C C . GLN A 1 270 ? 5.590 6.623 12.476 1.00 98.56 270 GLN A C 1
ATOM 2030 O O . GLN A 1 270 ? 5.671 7.430 13.401 1.00 98.56 270 GLN A O 1
ATOM 2035 N N . GLN A 1 271 ? 6.205 6.816 11.306 1.00 98.38 271 GLN A N 1
ATOM 2036 C CA . GLN A 1 271 ? 6.959 8.032 11.007 1.00 98.38 271 GLN A CA 1
ATOM 2037 C C . GLN A 1 271 ? 6.049 9.271 11.025 1.00 98.38 271 GLN A C 1
ATOM 2039 O O . GLN A 1 271 ? 6.419 10.297 11.599 1.00 98.38 271 GLN A O 1
ATOM 2044 N N . VAL A 1 272 ? 4.849 9.179 10.440 1.00 98.25 272 VAL A N 1
ATOM 2045 C CA . VAL A 1 272 ? 3.844 10.254 10.487 1.00 98.25 272 VAL A CA 1
ATOM 2046 C C . VAL A 1 272 ? 3.451 10.560 11.931 1.00 98.25 272 VAL A C 1
ATOM 2048 O O . VAL A 1 272 ? 3.475 11.719 12.327 1.00 98.25 272 VAL A O 1
ATOM 2051 N N . PHE A 1 273 ? 3.160 9.542 12.740 1.00 98.38 273 PHE A N 1
ATOM 2052 C CA . PHE A 1 273 ? 2.787 9.696 14.149 1.00 98.38 273 PHE A CA 1
ATOM 2053 C C . PHE A 1 273 ? 3.901 10.311 14.994 1.00 98.38 273 PHE A C 1
ATOM 2055 O O . PHE A 1 273 ? 3.623 11.094 15.896 1.00 98.38 273 PHE A O 1
ATOM 2062 N N . GLN A 1 274 ? 5.161 9.986 14.701 1.00 98.31 274 GLN A N 1
ATOM 2063 C CA . GLN A 1 274 ? 6.305 10.600 15.369 1.00 98.31 274 GLN A CA 1
ATOM 2064 C C . GLN A 1 274 ? 6.443 12.086 15.008 1.00 98.31 274 GLN A C 1
ATOM 2066 O O . GLN A 1 274 ? 6.778 12.895 15.870 1.00 98.31 274 GLN A O 1
ATOM 2071 N N . ALA A 1 275 ? 6.190 12.448 13.748 1.00 97.44 275 ALA A N 1
ATOM 2072 C CA . ALA A 1 275 ? 6.255 13.833 13.288 1.00 97.44 275 ALA A CA 1
ATOM 2073 C C . ALA A 1 275 ? 5.041 14.672 13.729 1.00 97.44 275 ALA A C 1
ATOM 2075 O O . ALA A 1 275 ? 5.173 15.880 13.929 1.00 97.44 275 ALA A O 1
ATOM 2076 N N . LYS A 1 276 ? 3.868 14.039 13.849 1.00 97.94 276 LYS A N 1
ATOM 2077 C CA . LYS A 1 276 ? 2.564 14.653 14.138 1.00 97.94 276 LYS A CA 1
ATOM 2078 C C . LYS A 1 276 ? 1.762 13.773 15.112 1.00 97.94 276 LYS A C 1
ATOM 2080 O O . LYS A 1 276 ? 0.899 13.003 14.673 1.00 97.94 276 LYS A O 1
ATOM 2085 N N . PRO A 1 277 ? 2.046 13.838 16.427 1.00 98.12 277 PRO A N 1
ATOM 2086 C CA . PRO A 1 277 ? 1.371 13.016 17.432 1.00 98.12 277 PRO A CA 1
ATOM 2087 C C . PRO A 1 277 ? -0.154 13.160 17.429 1.00 98.12 277 PRO A C 1
ATOM 2089 O O . PRO A 1 277 ? -0.861 12.186 17.657 1.00 98.12 277 PRO A O 1
ATOM 2092 N N . GLU A 1 278 ? -0.679 14.337 17.100 1.00 97.94 278 GLU A N 1
ATOM 2093 C CA . GLU A 1 278 ? -2.109 14.607 16.956 1.00 97.94 278 GLU A CA 1
ATOM 2094 C C . GLU A 1 278 ? -2.794 13.689 15.931 1.00 97.94 278 GLU A C 1
ATOM 2096 O O . GLU A 1 278 ? -3.922 13.257 16.160 1.00 97.94 278 GLU A O 1
ATOM 2101 N N . ILE A 1 279 ? -2.096 13.293 14.859 1.00 98.38 279 ILE A N 1
ATOM 2102 C CA . ILE A 1 279 ? -2.619 12.331 13.882 1.00 98.38 279 ILE A CA 1
ATOM 2103 C C . ILE A 1 279 ? -2.751 10.945 14.522 1.00 98.38 279 ILE A C 1
ATOM 2105 O O . ILE A 1 279 ? -3.754 10.261 14.307 1.00 98.38 279 ILE A O 1
ATOM 2109 N N . LYS A 1 280 ? -1.773 10.531 15.344 1.00 98.31 280 LYS A N 1
ATOM 2110 C CA . LYS A 1 280 ? -1.865 9.274 16.105 1.00 98.31 280 LYS A CA 1
ATOM 2111 C C . LYS A 1 280 ? -3.117 9.273 16.974 1.00 98.31 280 LYS A C 1
ATOM 2113 O O . LYS A 1 280 ? -3.830 8.275 17.011 1.00 98.31 280 LYS A O 1
ATOM 2118 N N . GLU A 1 281 ? -3.397 10.390 17.637 1.00 98.06 281 GLU A N 1
ATOM 2119 C CA . GLU A 1 281 ? -4.564 10.520 18.507 1.00 98.06 281 GLU A CA 1
ATOM 2120 C C . GLU A 1 281 ? -5.883 10.412 17.746 1.00 98.06 281 GLU A C 1
ATOM 2122 O O . GLU A 1 281 ? -6.805 9.749 18.217 1.00 98.06 281 GLU A O 1
ATOM 2127 N N . MET A 1 282 ? -5.968 10.987 16.544 1.00 98.25 282 MET A N 1
ATOM 2128 C CA . MET A 1 282 ? -7.151 10.842 15.691 1.00 98.25 282 MET A CA 1
ATOM 2129 C C . MET A 1 282 ? -7.421 9.373 15.341 1.00 98.25 282 MET A C 1
ATOM 2131 O O . MET A 1 282 ? -8.560 8.925 15.455 1.00 98.25 282 MET A O 1
ATOM 2135 N N . PHE A 1 283 ? -6.386 8.600 14.992 1.00 98.56 283 PHE A N 1
ATOM 2136 C CA . PHE A 1 283 ? -6.533 7.165 14.725 1.00 98.56 283 PHE A CA 1
ATOM 2137 C C . PHE A 1 283 ? -6.841 6.355 15.996 1.00 98.56 283 PHE A C 1
ATOM 2139 O O . PHE A 1 283 ? -7.737 5.505 15.979 1.00 98.56 283 PHE A O 1
ATOM 2146 N N . LEU A 1 284 ? -6.169 6.639 17.119 1.00 98.56 284 LEU A N 1
ATOM 2147 C CA . LEU A 1 284 ? -6.428 5.963 18.395 1.00 98.56 284 LEU A CA 1
ATOM 2148 C C . LEU A 1 284 ? -7.871 6.170 18.861 1.00 98.56 284 LEU A C 1
ATOM 2150 O O . LEU A 1 284 ? -8.496 5.209 19.310 1.00 98.56 284 LEU A O 1
ATOM 2154 N N . ASN A 1 285 ? -8.410 7.381 18.702 1.00 98.31 285 ASN A N 1
ATOM 2155 C CA . ASN A 1 285 ? -9.784 7.722 19.075 1.00 98.31 285 ASN A CA 1
ATOM 2156 C C . ASN A 1 285 ? -10.837 6.914 18.315 1.00 98.31 285 ASN A C 1
ATOM 2158 O O . ASN A 1 285 ? -11.946 6.752 18.820 1.00 98.31 285 ASN A O 1
ATOM 2162 N N . VAL A 1 286 ? -10.489 6.393 17.137 1.00 98.44 286 VAL A N 1
ATOM 2163 C CA . VAL A 1 286 ? -11.357 5.542 16.316 1.00 98.44 286 VAL A CA 1
ATOM 2164 C C . VAL A 1 286 ? -10.899 4.083 16.328 1.00 98.44 286 VAL A C 1
ATOM 2166 O O . VAL A 1 286 ? -11.357 3.277 15.525 1.00 98.44 286 VAL A O 1
ATOM 2169 N N . GLY A 1 287 ? -10.018 3.700 17.257 1.00 98.50 287 GLY A N 1
ATOM 2170 C CA . GLY A 1 287 ? -9.636 2.308 17.490 1.00 98.50 287 GLY A CA 1
ATOM 2171 C C . GLY A 1 287 ? -8.728 1.724 16.414 1.00 98.50 287 GLY A C 1
ATOM 2172 O O . GLY A 1 287 ? -8.837 0.537 16.115 1.00 98.50 287 GLY A O 1
ATOM 2173 N N . VAL A 1 288 ? -7.873 2.546 15.807 1.00 98.69 288 VAL A N 1
ATOM 2174 C CA . VAL A 1 288 ? -6.881 2.129 14.810 1.00 98.69 288 VAL A CA 1
ATOM 2175 C C . VAL A 1 288 ? -5.514 2.670 15.215 1.00 98.69 288 VAL A C 1
ATOM 2177 O O . VAL A 1 288 ? -5.396 3.774 15.732 1.00 98.69 288 VAL A O 1
ATOM 2180 N N . THR A 1 289 ? -4.450 1.909 14.994 1.00 98.56 289 THR A N 1
ATOM 2181 C CA . THR A 1 289 ? -3.080 2.420 15.081 1.00 98.56 289 THR A CA 1
ATOM 2182 C C . THR A 1 289 ? -2.136 1.556 14.248 1.00 98.56 289 THR A C 1
ATOM 2184 O O . THR A 1 289 ? -2.505 0.488 13.753 1.00 98.56 289 THR A O 1
ATOM 2187 N N . TRP A 1 290 ? -0.893 2.005 14.121 1.00 98.50 290 TRP A N 1
ATOM 2188 C CA . TRP A 1 290 ? 0.208 1.228 13.576 1.00 98.50 290 TRP A CA 1
ATOM 2189 C C . TRP A 1 290 ? 1.356 1.241 14.574 1.00 98.50 290 TRP A C 1
ATOM 2191 O O . TRP A 1 290 ? 1.926 2.287 14.870 1.00 98.50 290 TRP A O 1
ATOM 2201 N N . GLU A 1 291 ? 1.714 0.071 15.088 1.00 96.88 291 GLU A N 1
ATOM 2202 C CA . GLU A 1 291 ? 2.735 -0.111 16.122 1.00 96.88 291 GLU A CA 1
ATOM 2203 C C . GLU A 1 291 ? 3.470 -1.429 15.869 1.00 96.88 291 GLU A C 1
ATOM 2205 O O . GLU A 1 291 ? 2.877 -2.380 15.361 1.00 96.88 291 GLU A O 1
ATOM 2210 N N . ASN A 1 292 ? 4.764 -1.485 16.199 1.00 96.06 292 ASN A N 1
ATOM 2211 C CA . ASN A 1 292 ? 5.600 -2.683 16.040 1.00 96.06 292 ASN A CA 1
ATOM 2212 C C . ASN A 1 292 ? 5.506 -3.293 14.630 1.00 96.06 292 ASN A C 1
ATOM 2214 O O . ASN A 1 292 ? 5.231 -4.481 14.474 1.00 96.06 292 ASN A O 1
ATOM 2218 N N . ASP A 1 293 ? 5.689 -2.460 13.600 1.00 97.75 293 ASP A N 1
ATOM 2219 C CA . ASP A 1 293 ? 5.597 -2.852 12.186 1.00 97.75 293 ASP A CA 1
ATOM 2220 C C . ASP A 1 293 ? 4.258 -3.492 11.738 1.00 97.75 293 ASP A C 1
ATOM 2222 O O . ASP A 1 293 ? 4.198 -4.130 10.683 1.00 97.75 293 ASP A O 1
ATOM 2226 N N . LYS A 1 294 ? 3.154 -3.306 12.480 1.00 98.12 294 LYS A N 1
ATOM 2227 C CA . LYS A 1 294 ? 1.830 -3.851 12.128 1.00 98.12 294 LYS A CA 1
ATOM 2228 C C . LYS A 1 294 ? 0.708 -2.827 12.279 1.00 98.12 294 LYS A C 1
ATOM 2230 O O . LYS A 1 294 ? 0.787 -1.921 13.103 1.00 98.12 294 LYS A O 1
ATOM 2235 N N . ALA A 1 295 ? -0.370 -3.022 11.520 1.00 98.56 295 ALA A N 1
ATOM 2236 C CA . ALA A 1 295 ? -1.665 -2.416 11.821 1.00 98.56 295 ALA A CA 1
ATOM 2237 C C . ALA A 1 295 ? -2.277 -3.089 13.060 1.00 98.56 295 ALA A C 1
ATOM 2239 O O . ALA A 1 295 ? -2.153 -4.308 13.210 1.00 98.56 295 ALA A O 1
ATOM 2240 N N . ARG A 1 296 ? -2.944 -2.309 13.913 1.00 98.69 296 ARG A N 1
ATOM 2241 C CA . ARG A 1 296 ? -3.718 -2.781 15.067 1.00 98.69 296 ARG A CA 1
ATOM 2242 C C . ARG A 1 296 ? -5.087 -2.116 15.044 1.00 98.69 296 ARG A C 1
ATOM 2244 O O . ARG A 1 296 ? -5.167 -0.897 14.898 1.00 98.69 296 ARG A O 1
ATOM 2251 N N . VAL A 1 297 ? -6.152 -2.900 15.176 1.00 98.75 297 VAL A N 1
ATOM 2252 C CA . VAL A 1 297 ? -7.532 -2.397 15.107 1.00 98.75 297 VAL A CA 1
ATOM 2253 C C . VAL A 1 297 ? -8.364 -3.026 16.215 1.00 98.75 297 VAL A C 1
ATOM 2255 O O . VAL A 1 297 ? -8.335 -4.241 16.397 1.00 98.75 297 VAL A O 1
ATOM 2258 N N . LEU A 1 298 ? -9.121 -2.198 16.934 1.00 98.62 298 LEU A N 1
ATOM 2259 C CA . LEU A 1 298 ? -10.148 -2.658 17.860 1.00 98.62 298 LEU A CA 1
ATOM 2260 C C . LEU A 1 298 ? -11.310 -3.274 17.073 1.00 98.62 298 LEU A C 1
ATOM 2262 O O . LEU A 1 298 ? -11.939 -2.598 16.251 1.00 98.62 298 LEU A O 1
ATOM 2266 N N . ASN A 1 299 ? -11.576 -4.551 17.336 1.00 98.38 299 ASN A N 1
ATOM 2267 C CA . ASN A 1 299 ? -12.689 -5.300 16.778 1.00 98.38 299 ASN A CA 1
ATOM 2268 C C . ASN A 1 299 ? -13.903 -5.198 17.704 1.00 98.38 299 ASN A C 1
ATOM 2270 O O . ASN A 1 299 ? -13.890 -5.718 18.816 1.00 98.38 299 ASN A O 1
ATOM 2274 N N . PHE A 1 300 ? -14.965 -4.548 17.236 1.00 97.56 300 PHE A N 1
ATOM 2275 C CA . PHE A 1 300 ? -16.166 -4.335 18.043 1.00 97.56 300 PHE A CA 1
ATOM 2276 C C . PHE A 1 300 ? -17.034 -5.585 18.217 1.00 97.56 300 PHE A C 1
ATOM 2278 O O . PHE A 1 300 ? -17.895 -5.586 19.089 1.00 97.56 300 PHE A O 1
ATOM 2285 N N . GLU A 1 301 ? -16.829 -6.643 17.424 1.00 95.94 301 GLU A N 1
ATOM 2286 C CA . GLU A 1 301 ? -17.612 -7.878 17.561 1.00 95.94 301 GLU A CA 1
ATOM 2287 C C . GLU A 1 301 ? -17.182 -8.716 18.767 1.00 95.94 301 GLU A C 1
ATOM 2289 O O . GLU A 1 301 ? -18.014 -9.383 19.377 1.00 95.94 301 GLU A O 1
ATOM 2294 N N . ASN A 1 302 ? -15.891 -8.691 19.114 1.00 95.62 302 ASN A N 1
ATOM 2295 C CA . ASN A 1 302 ? -15.367 -9.428 20.264 1.00 95.62 302 ASN A CA 1
ATOM 2296 C C . ASN A 1 302 ? -14.839 -8.516 21.382 1.00 95.62 302 ASN A C 1
ATOM 2298 O O . ASN A 1 302 ? -14.845 -8.944 22.525 1.00 95.62 302 ASN A O 1
ATOM 2302 N N . GLY A 1 303 ? -14.436 -7.274 21.092 1.00 96.56 303 GLY A N 1
ATOM 2303 C CA . GLY A 1 303 ? -13.842 -6.335 22.052 1.00 96.56 303 GLY A CA 1
ATOM 2304 C C . GLY A 1 303 ? -12.311 -6.410 22.160 1.00 96.56 303 GLY A C 1
ATOM 2305 O O . GLY A 1 303 ? -11.726 -5.742 23.010 1.00 96.56 303 GLY A O 1
ATOM 2306 N N . GLY A 1 304 ? -11.654 -7.213 21.318 1.00 97.88 304 GLY A N 1
ATOM 2307 C CA . GLY A 1 304 ? -10.206 -7.425 21.317 1.00 97.88 304 GLY A CA 1
ATOM 2308 C C . GLY A 1 304 ? -9.467 -6.666 20.211 1.00 97.88 304 GLY A C 1
ATOM 2309 O O . GLY A 1 304 ? -10.062 -6.067 19.313 1.00 97.88 304 GLY A O 1
ATOM 2310 N N . ILE A 1 305 ? -8.135 -6.712 20.265 1.00 98.50 305 ILE A N 1
ATOM 2311 C CA . ILE A 1 305 ? -7.244 -6.084 19.281 1.00 98.50 305 ILE A CA 1
ATOM 2312 C C . ILE A 1 305 ? -6.838 -7.094 18.209 1.00 98.50 305 ILE A C 1
ATOM 2314 O O . ILE A 1 305 ? -6.156 -8.074 18.503 1.00 98.50 305 ILE A O 1
ATOM 2318 N N . GLU A 1 306 ? -7.181 -6.825 16.953 1.00 98.50 306 GLU A N 1
ATOM 2319 C CA . GLU A 1 306 ? -6.648 -7.561 15.804 1.00 98.50 306 GLU A CA 1
ATOM 2320 C C . GLU A 1 306 ? -5.330 -6.943 15.335 1.00 98.50 306 GLU A C 1
ATOM 2322 O O . GLU A 1 306 ? -5.150 -5.725 15.403 1.00 98.50 306 GLU A O 1
ATOM 2327 N N . GLU A 1 307 ? -4.428 -7.763 14.788 1.00 98.56 307 GLU A N 1
ATOM 2328 C CA . GLU A 1 307 ? -3.143 -7.313 14.239 1.00 98.56 307 GLU A CA 1
ATOM 2329 C C . GLU A 1 307 ? -2.928 -7.738 12.779 1.00 98.56 307 GLU A C 1
ATOM 2331 O O . GLU A 1 307 ? -3.482 -8.733 12.300 1.00 98.56 307 GLU A O 1
ATOM 2336 N N . GLY A 1 308 ? -2.057 -7.006 12.079 1.00 98.19 308 GLY A N 1
ATOM 2337 C CA . GLY A 1 308 ? -1.553 -7.384 10.756 1.00 98.19 308 GLY A CA 1
ATOM 2338 C C . GLY A 1 308 ? -2.671 -7.519 9.721 1.00 98.19 308 GLY A C 1
ATOM 2339 O O . GLY A 1 308 ? -3.536 -6.653 9.627 1.00 98.19 308 GLY A O 1
ATOM 2340 N N . ASP A 1 309 ? -2.670 -8.605 8.946 1.00 98.38 309 ASP A N 1
ATOM 2341 C CA . ASP A 1 309 ? -3.654 -8.823 7.876 1.00 98.38 309 ASP A CA 1
ATOM 2342 C C . ASP A 1 309 ? -5.106 -8.896 8.398 1.00 98.38 309 ASP A C 1
ATOM 2344 O O . ASP A 1 309 ? -6.013 -8.447 7.701 1.00 98.38 309 ASP A O 1
ATOM 2348 N N . ASN A 1 310 ? -5.353 -9.377 9.626 1.00 98.56 310 ASN A N 1
ATOM 2349 C CA . ASN A 1 310 ? -6.702 -9.361 10.221 1.00 98.56 310 ASN A CA 1
ATOM 2350 C C . ASN A 1 310 ? -7.166 -7.929 10.517 1.00 98.56 310 ASN A C 1
ATOM 2352 O O . ASN A 1 310 ? -8.304 -7.571 10.221 1.00 98.56 310 ASN A O 1
ATOM 2356 N N . ALA A 1 311 ? -6.264 -7.091 11.033 1.00 98.69 311 ALA A N 1
ATOM 2357 C CA . ALA A 1 311 ? -6.533 -5.673 11.244 1.00 98.69 311 ALA A CA 1
ATOM 2358 C C . ALA A 1 311 ? -6.797 -4.947 9.913 1.00 98.69 311 ALA A C 1
ATOM 2360 O O . ALA A 1 311 ? -7.750 -4.181 9.803 1.00 98.69 311 ALA A O 1
ATOM 2361 N N . LEU A 1 312 ? -6.013 -5.242 8.867 1.00 98.62 312 LEU A N 1
ATOM 2362 C CA . LEU A 1 312 ? -6.249 -4.693 7.527 1.00 98.62 312 LEU A CA 1
ATOM 2363 C C . LEU A 1 312 ? -7.602 -5.143 6.950 1.00 98.62 312 LEU A C 1
ATOM 2365 O O . LEU A 1 312 ? -8.270 -4.346 6.301 1.00 98.62 312 LEU A O 1
ATOM 2369 N N . ARG A 1 313 ? -8.054 -6.377 7.219 1.00 98.44 313 ARG A N 1
ATOM 2370 C CA . ARG A 1 313 ? -9.397 -6.838 6.814 1.00 98.44 313 ARG A CA 1
ATOM 2371 C C . ARG A 1 313 ? -10.517 -6.051 7.489 1.00 98.44 313 ARG A C 1
ATOM 2373 O O . ARG A 1 313 ? -11.503 -5.760 6.823 1.00 98.44 313 ARG A O 1
ATOM 2380 N N . LEU A 1 314 ? -10.360 -5.671 8.759 1.00 98.44 314 LEU A N 1
ATOM 2381 C CA . LEU A 1 314 ? -11.322 -4.791 9.438 1.00 98.44 314 LEU A CA 1
ATOM 2382 C C . LEU A 1 314 ? -11.369 -3.387 8.817 1.00 98.44 314 LEU A C 1
ATOM 2384 O O . LEU A 1 314 ? -12.431 -2.781 8.775 1.00 98.44 314 LEU A O 1
ATOM 2388 N N . ILE A 1 315 ? -10.242 -2.885 8.303 1.00 98.44 315 ILE A N 1
ATOM 2389 C CA . ILE A 1 315 ? -10.172 -1.581 7.620 1.00 98.44 315 ILE A CA 1
ATOM 2390 C C . ILE A 1 315 ? -10.757 -1.654 6.198 1.00 98.44 315 ILE A C 1
ATOM 2392 O O . ILE A 1 315 ? -11.289 -0.663 5.707 1.00 98.44 315 ILE A O 1
ATOM 2396 N N . GLN A 1 316 ? -10.680 -2.816 5.537 1.00 97.81 316 GLN A N 1
ATOM 2397 C CA . GLN A 1 316 ? -10.948 -3.007 4.102 1.00 97.81 316 GLN A CA 1
ATOM 2398 C C . GLN A 1 316 ? -12.250 -2.360 3.593 1.00 97.81 316 GLN A C 1
ATOM 2400 O O . GLN A 1 316 ? -12.264 -1.823 2.482 1.00 97.81 316 GLN A O 1
ATOM 2405 N N . PHE A 1 317 ? -13.318 -2.412 4.396 1.00 96.56 317 PHE A N 1
ATOM 2406 C CA . PHE A 1 317 ? -14.638 -1.871 4.054 1.00 96.56 317 PHE A CA 1
ATOM 2407 C C . PHE A 1 317 ? -15.117 -0.752 4.989 1.00 96.56 317 P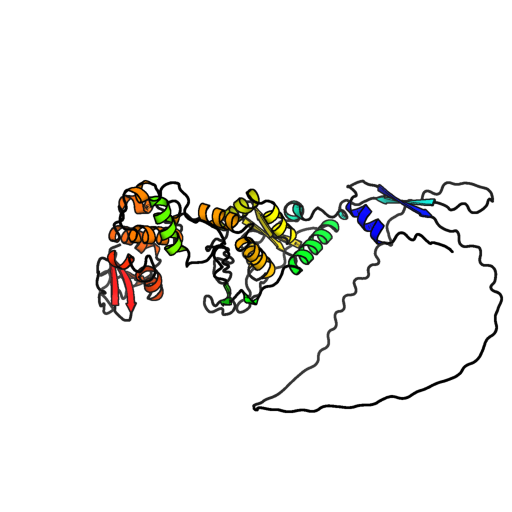HE A C 1
ATOM 2409 O O . PHE A 1 317 ? -16.246 -0.287 4.847 1.00 96.56 317 PHE A O 1
ATOM 2416 N N . ASP A 1 318 ? -14.276 -0.296 5.918 1.00 96.88 318 ASP A N 1
ATOM 2417 C CA . ASP A 1 318 ? -14.616 0.790 6.835 1.00 96.88 318 ASP A CA 1
ATOM 2418 C C . ASP A 1 318 ? -14.305 2.143 6.181 1.00 96.88 318 ASP A C 1
ATOM 2420 O O . ASP A 1 318 ? -13.210 2.699 6.298 1.00 96.88 318 ASP A O 1
ATOM 2424 N N . THR A 1 319 ? -15.280 2.674 5.441 1.00 96.31 319 THR A N 1
ATOM 2425 C CA . THR A 1 319 ? -15.117 3.928 4.690 1.00 96.31 319 THR A CA 1
ATOM 2426 C C . THR A 1 319 ? -14.822 5.127 5.586 1.00 96.31 319 THR A C 1
ATOM 2428 O O . THR A 1 319 ? -14.227 6.088 5.108 1.00 96.31 319 THR A O 1
ATOM 2431 N N . GLY A 1 320 ? -15.202 5.084 6.868 1.00 96.62 320 GLY A N 1
ATOM 2432 C CA . GLY A 1 320 ? -14.874 6.132 7.832 1.00 96.62 320 GLY A CA 1
ATOM 2433 C C . GLY A 1 320 ? -13.370 6.188 8.094 1.00 96.62 320 GLY A C 1
ATOM 2434 O O . GLY A 1 320 ? -12.759 7.245 7.943 1.00 96.62 320 GLY A O 1
ATOM 2435 N N . ILE A 1 321 ? -12.749 5.043 8.406 1.00 97.44 321 ILE A N 1
ATOM 2436 C CA . ILE A 1 321 ? -11.291 4.953 8.609 1.00 97.44 321 ILE A CA 1
ATOM 2437 C C . ILE A 1 321 ? -10.532 5.323 7.329 1.00 97.44 321 ILE A C 1
ATOM 2439 O O . ILE A 1 321 ? -9.548 6.065 7.386 1.00 97.44 321 ILE A O 1
ATOM 2443 N N . LEU A 1 322 ? -10.978 4.814 6.176 1.00 97.62 322 LEU A N 1
ATOM 2444 C CA . LEU A 1 322 ? -10.352 5.133 4.891 1.00 97.62 322 LEU A CA 1
ATOM 2445 C C . LEU A 1 322 ? -10.426 6.641 4.608 1.00 97.62 322 LEU A C 1
ATOM 2447 O O . LEU A 1 322 ? -9.417 7.242 4.238 1.00 97.62 322 LEU A O 1
ATOM 2451 N N . ASN A 1 323 ? -11.579 7.271 4.858 1.00 96.38 323 ASN A N 1
ATOM 2452 C CA . ASN A 1 323 ? -11.746 8.706 4.644 1.00 96.38 323 ASN A CA 1
ATOM 2453 C C . ASN A 1 323 ? -10.919 9.538 5.629 1.00 96.38 323 ASN A C 1
ATOM 2455 O O . ASN A 1 323 ? -10.341 10.534 5.217 1.00 96.38 323 ASN A O 1
ATOM 2459 N N . LEU A 1 324 ? -10.768 9.105 6.887 1.00 97.50 324 LEU A N 1
ATOM 2460 C CA . LEU A 1 324 ? -9.867 9.769 7.836 1.00 97.50 324 LEU A CA 1
ATOM 2461 C C . LEU A 1 324 ? -8.443 9.874 7.267 1.00 97.50 324 LEU A C 1
ATOM 2463 O O . LEU A 1 324 ? -7.853 10.953 7.293 1.00 97.50 324 LEU A O 1
ATOM 2467 N N . PHE A 1 325 ? -7.902 8.789 6.702 1.00 97.50 325 PHE A N 1
ATOM 2468 C CA . PHE A 1 325 ? -6.594 8.840 6.040 1.00 97.50 325 PHE A CA 1
ATOM 2469 C C . PHE A 1 325 ? -6.585 9.821 4.857 1.00 97.50 325 PHE A C 1
ATOM 2471 O O . PHE A 1 325 ? -5.680 10.652 4.770 1.00 97.50 325 PHE A O 1
ATOM 2478 N N . VAL A 1 326 ? -7.588 9.747 3.976 1.00 96.06 326 VAL A N 1
ATOM 2479 C CA . VAL A 1 326 ? -7.705 10.625 2.799 1.00 96.06 326 VAL A CA 1
ATOM 2480 C C . VAL A 1 326 ? -7.737 12.098 3.213 1.00 96.06 326 VAL A C 1
ATOM 2482 O O . VAL A 1 326 ? -6.923 12.882 2.730 1.00 96.06 326 VAL A O 1
ATOM 2485 N N . SER A 1 327 ? -8.612 12.472 4.150 1.00 95.06 327 SER A N 1
ATOM 2486 C CA . SER A 1 327 ? -8.756 13.849 4.633 1.00 95.06 327 SER A CA 1
ATOM 2487 C C . SER A 1 327 ? -7.456 14.390 5.222 1.00 95.06 327 SER A C 1
ATOM 2489 O O . SER A 1 327 ? -7.092 15.534 4.959 1.00 95.06 327 SER A O 1
ATOM 2491 N N . LEU A 1 328 ? -6.719 13.573 5.979 1.00 95.31 328 LEU A N 1
ATOM 2492 C CA . LEU A 1 328 ? -5.421 13.967 6.524 1.00 95.31 328 LEU A CA 1
ATOM 2493 C C . LEU A 1 328 ? -4.378 14.152 5.417 1.00 95.31 328 LEU A C 1
ATOM 2495 O O . LEU A 1 328 ? -3.680 15.166 5.396 1.00 95.31 328 LEU A O 1
ATOM 2499 N N . ALA A 1 329 ? -4.291 13.207 4.479 1.00 95.12 329 ALA A N 1
ATOM 2500 C CA . ALA A 1 329 ? -3.332 13.240 3.377 1.00 95.12 329 ALA A CA 1
ATOM 2501 C C . ALA A 1 329 ? -3.577 14.399 2.388 1.00 95.12 329 ALA A C 1
ATOM 2503 O O . ALA A 1 329 ? -2.630 14.877 1.762 1.00 95.12 329 ALA A O 1
ATOM 2504 N N . GLU A 1 330 ? -4.819 14.872 2.271 1.00 92.81 330 GLU A N 1
ATOM 2505 C CA . GLU A 1 330 ? -5.213 15.995 1.404 1.00 92.81 330 GLU A CA 1
ATOM 2506 C C . GLU A 1 330 ? -5.269 17.345 2.131 1.00 92.81 330 GLU A C 1
ATOM 2508 O O . GLU A 1 330 ? -5.380 18.395 1.490 1.00 92.81 330 GLU A O 1
ATOM 2513 N N . SER A 1 331 ? -5.168 17.339 3.462 1.00 93.00 331 SER A N 1
ATOM 2514 C CA . SER A 1 331 ? -5.158 18.561 4.263 1.00 93.00 331 SER A CA 1
ATOM 2515 C C . SER A 1 331 ? -3.895 19.392 4.025 1.00 93.00 331 SER A C 1
ATOM 2517 O O . SER A 1 331 ? -2.802 18.868 3.801 1.00 93.00 331 SER A O 1
ATOM 2519 N N . GLU A 1 332 ? -4.032 20.712 4.137 1.00 91.56 332 GLU A N 1
ATOM 2520 C CA . GLU A 1 332 ? -2.894 21.636 4.061 1.00 91.56 332 GLU A CA 1
ATOM 2521 C C . GLU A 1 332 ? -1.957 21.495 5.267 1.00 91.56 332 GLU A C 1
ATOM 2523 O O . GLU A 1 332 ? -0.750 21.682 5.136 1.00 91.56 332 GLU A O 1
ATOM 2528 N N . GLU A 1 333 ? -2.499 21.114 6.425 1.00 93.50 333 GLU A N 1
ATOM 2529 C CA . GLU A 1 333 ? -1.751 20.975 7.676 1.00 93.50 333 GLU A CA 1
ATOM 2530 C C . GLU A 1 333 ? -0.899 19.696 7.727 1.00 93.50 333 GLU A C 1
ATOM 2532 O O . GLU A 1 333 ? 0.259 19.729 8.157 1.00 93.50 333 GLU A O 1
ATOM 2537 N N . TYR A 1 334 ? -1.446 18.561 7.274 1.00 94.44 334 TYR A N 1
ATOM 2538 C CA . TYR A 1 334 ? -0.819 17.246 7.449 1.00 94.44 334 TYR A CA 1
ATOM 2539 C C . TYR A 1 334 ? -0.333 16.605 6.150 1.00 94.44 334 TYR A C 1
ATOM 2541 O O . TYR A 1 334 ? 0.588 15.780 6.194 1.00 94.44 334 TYR A O 1
ATOM 2549 N N . GLY A 1 335 ? -0.885 16.997 4.997 1.00 93.19 335 GLY A N 1
ATOM 2550 C CA . GLY A 1 335 ? -0.612 16.355 3.711 1.00 93.19 335 GLY A CA 1
ATOM 2551 C C . GLY A 1 335 ? 0.876 16.314 3.366 1.00 93.19 335 GLY A C 1
ATOM 2552 O O . GLY A 1 335 ? 1.386 15.278 2.937 1.00 93.19 335 GLY A O 1
ATOM 2553 N N . ALA A 1 336 ? 1.615 17.388 3.663 1.00 91.81 336 ALA A N 1
ATOM 2554 C CA . ALA A 1 336 ? 3.055 17.431 3.427 1.00 91.81 336 ALA A CA 1
ATOM 2555 C C . ALA A 1 336 ? 3.862 16.474 4.313 1.00 91.81 336 ALA A C 1
ATOM 2557 O O . ALA A 1 336 ? 4.827 15.865 3.848 1.00 91.81 336 ALA A O 1
ATOM 2558 N N . THR A 1 337 ? 3.445 16.281 5.567 1.00 93.56 337 THR A N 1
ATOM 2559 C CA . THR A 1 337 ? 4.094 15.324 6.475 1.00 93.56 337 THR A CA 1
ATOM 2560 C C . THR A 1 337 ? 3.867 13.891 5.995 1.00 93.56 337 THR A C 1
ATOM 2562 O O . THR A 1 337 ? 4.809 13.099 5.930 1.00 93.56 337 THR A O 1
ATOM 2565 N N . ILE A 1 338 ? 2.632 13.571 5.599 1.00 95.25 338 ILE A N 1
ATOM 2566 C CA . ILE A 1 338 ? 2.251 12.246 5.094 1.00 95.25 338 ILE A CA 1
ATOM 2567 C C . ILE A 1 338 ? 2.978 11.930 3.784 1.00 95.25 338 ILE A C 1
ATOM 2569 O O . ILE A 1 338 ? 3.570 10.857 3.643 1.00 95.25 338 ILE A O 1
ATOM 2573 N N . ALA A 1 339 ? 2.995 12.871 2.842 1.00 92.88 339 ALA A N 1
ATOM 2574 C CA . ALA A 1 339 ? 3.696 12.706 1.576 1.00 92.88 339 ALA A CA 1
ATOM 2575 C C . ALA A 1 339 ? 5.208 12.544 1.767 1.00 92.88 339 ALA A C 1
ATOM 2577 O O . ALA A 1 339 ? 5.826 11.693 1.123 1.00 92.88 339 ALA A O 1
ATOM 2578 N N . LYS A 1 340 ? 5.812 13.312 2.686 1.00 92.38 340 LYS A N 1
ATOM 2579 C CA . LYS A 1 340 ? 7.231 13.172 3.017 1.00 92.38 340 LYS A CA 1
ATOM 2580 C C . LYS A 1 340 ? 7.542 11.771 3.546 1.00 92.38 340 LYS A C 1
ATOM 2582 O O . LYS A 1 340 ? 8.471 11.146 3.043 1.00 92.38 340 LYS A O 1
ATOM 2587 N N . ALA A 1 341 ? 6.767 11.263 4.504 1.00 95.25 341 ALA A N 1
ATOM 2588 C CA . ALA A 1 341 ? 6.974 9.917 5.042 1.00 95.25 341 ALA A CA 1
ATOM 2589 C C . ALA A 1 341 ? 6.873 8.845 3.941 1.00 95.25 341 ALA A C 1
ATOM 2591 O O . ALA A 1 341 ? 7.725 7.966 3.830 1.00 95.25 341 ALA A O 1
ATOM 2592 N N . GLN A 1 342 ? 5.892 8.961 3.044 1.00 94.94 342 GLN A N 1
ATOM 2593 C CA . GLN A 1 342 ? 5.778 8.076 1.882 1.00 94.94 342 GLN A CA 1
ATOM 2594 C C . GLN A 1 342 ? 7.000 8.157 0.950 1.00 94.94 342 GLN A C 1
ATOM 2596 O O . GLN A 1 342 ? 7.520 7.129 0.507 1.00 94.94 342 GLN A O 1
ATOM 2601 N N . ASN A 1 343 ? 7.504 9.361 0.676 1.00 92.31 343 ASN A N 1
ATOM 2602 C CA . ASN A 1 343 ? 8.695 9.560 -0.150 1.00 92.31 343 ASN A CA 1
ATOM 2603 C C . ASN A 1 343 ? 9.961 8.984 0.501 1.00 92.31 343 ASN A C 1
ATOM 2605 O O . ASN A 1 343 ? 10.736 8.310 -0.179 1.00 92.31 343 ASN A O 1
ATOM 2609 N N . ASP A 1 344 ? 10.134 9.151 1.814 1.00 93.25 344 ASP A N 1
ATOM 2610 C CA . ASP A 1 344 ? 11.257 8.584 2.575 1.00 93.25 344 ASP A CA 1
ATOM 2611 C C . ASP A 1 344 ? 11.278 7.039 2.511 1.00 93.25 344 ASP A C 1
ATOM 2613 O O . ASP A 1 344 ? 12.341 6.407 2.583 1.00 93.25 344 ASP A O 1
ATOM 2617 N N . HIS A 1 345 ? 10.113 6.419 2.304 1.00 93.88 345 HIS A N 1
ATOM 2618 C CA . HIS A 1 345 ? 9.945 4.976 2.131 1.00 93.88 345 HIS A CA 1
ATOM 2619 C C . HIS A 1 345 ? 9.893 4.507 0.666 1.00 93.88 345 HIS A C 1
ATOM 2621 O O . HIS A 1 345 ? 9.897 3.302 0.410 1.00 93.88 345 HIS A O 1
ATOM 2627 N N . THR A 1 346 ? 9.942 5.416 -0.310 1.00 93.25 346 THR A N 1
ATOM 2628 C CA . THR A 1 346 ? 9.943 5.067 -1.736 1.00 93.25 346 THR A CA 1
ATOM 2629 C C . THR A 1 346 ? 11.377 4.862 -2.236 1.00 93.25 346 THR A C 1
ATOM 2631 O O . THR A 1 346 ? 12.110 5.818 -2.489 1.00 93.25 346 THR A O 1
ATOM 2634 N N . ALA A 1 347 ? 11.801 3.606 -2.418 1.00 93.94 347 ALA A N 1
ATOM 2635 C CA . ALA A 1 347 ? 13.173 3.265 -2.825 1.00 93.94 347 ALA A CA 1
ATOM 2636 C C . ALA A 1 347 ? 13.606 3.915 -4.154 1.00 93.94 347 ALA A C 1
ATOM 2638 O O . ALA A 1 347 ? 14.754 4.340 -4.290 1.00 93.94 347 ALA A O 1
ATOM 2639 N N . ALA A 1 348 ? 12.675 4.065 -5.099 1.00 94.31 348 ALA A N 1
ATOM 2640 C CA . ALA A 1 348 ? 12.907 4.731 -6.378 1.00 94.31 348 ALA A CA 1
ATOM 2641 C C . ALA A 1 348 ? 13.390 6.187 -6.223 1.00 94.31 348 ALA A C 1
ATOM 2643 O O . ALA A 1 348 ? 14.096 6.688 -7.089 1.00 94.31 348 ALA A O 1
ATOM 2644 N N . LEU A 1 349 ? 13.106 6.850 -5.097 1.00 93.44 349 LEU A N 1
ATOM 2645 C CA . LEU A 1 349 ? 13.504 8.245 -4.849 1.00 93.44 349 LEU A CA 1
ATOM 2646 C C . LEU A 1 349 ? 14.892 8.382 -4.239 1.00 93.44 349 LEU A C 1
ATOM 2648 O O . LEU A 1 349 ? 15.448 9.475 -4.178 1.00 93.44 349 LEU A O 1
ATOM 2652 N N . LYS A 1 350 ? 15.487 7.270 -3.805 1.00 94.19 350 LYS A N 1
ATOM 2653 C CA . LYS A 1 350 ? 16.809 7.238 -3.172 1.00 94.19 350 LYS A CA 1
ATOM 2654 C C . LYS A 1 350 ? 17.913 7.177 -4.228 1.00 94.19 350 LYS A C 1
ATOM 2656 O O . LYS A 1 350 ? 18.760 6.288 -4.194 1.00 94.19 350 LYS A O 1
ATOM 2661 N N . VAL A 1 351 ? 17.868 8.104 -5.188 1.00 94.81 351 VAL A N 1
ATOM 2662 C CA . VAL A 1 351 ? 18.747 8.124 -6.366 1.00 94.81 351 VAL A CA 1
ATOM 2663 C C . VAL A 1 351 ? 20.195 8.422 -5.949 1.00 94.81 351 VAL A C 1
ATOM 2665 O O . VAL A 1 351 ? 20.467 9.524 -5.442 1.00 94.81 351 VAL A O 1
ATOM 2668 N N . PRO A 1 352 ? 21.150 7.498 -6.178 1.00 96.06 352 PRO A N 1
ATOM 2669 C CA . PRO A 1 352 ? 22.557 7.727 -5.869 1.00 96.06 352 PRO A CA 1
ATOM 2670 C C . PRO A 1 352 ? 23.117 8.935 -6.623 1.00 96.06 352 PRO A C 1
ATOM 2672 O O . PRO A 1 352 ? 22.770 9.170 -7.781 1.00 96.06 352 PRO A O 1
ATOM 2675 N N . GLN A 1 353 ? 24.038 9.682 -6.003 1.00 95.12 353 GLN A N 1
ATOM 2676 C CA . GLN A 1 353 ? 24.681 10.827 -6.666 1.00 95.12 353 GLN A CA 1
ATOM 2677 C C . GLN A 1 353 ? 25.426 10.414 -7.943 1.00 95.12 353 GLN A C 1
ATOM 2679 O O . GLN A 1 353 ? 25.478 11.193 -8.886 1.00 95.12 353 GLN A O 1
ATOM 2684 N N . SER A 1 354 ? 25.957 9.189 -8.011 1.00 96.38 354 SER A N 1
ATOM 2685 C CA . SER A 1 354 ? 26.585 8.672 -9.230 1.00 96.38 354 SER A CA 1
ATOM 2686 C C . SER A 1 354 ? 25.611 8.648 -10.406 1.00 96.38 354 SER A C 1
ATOM 2688 O O . SER A 1 354 ? 25.968 9.153 -11.460 1.00 96.38 354 SER A O 1
ATOM 2690 N N . VAL A 1 355 ? 24.376 8.168 -10.216 1.00 96.94 355 VAL A N 1
ATOM 2691 C CA . VAL A 1 355 ? 23.324 8.188 -11.250 1.00 96.94 355 VAL A CA 1
ATOM 2692 C C . VAL A 1 355 ? 23.012 9.625 -11.659 1.00 96.94 355 VAL A C 1
ATOM 2694 O O . VAL A 1 355 ? 23.042 9.935 -12.846 1.00 96.94 355 VAL A O 1
ATOM 2697 N N . VAL A 1 356 ? 22.803 10.522 -10.685 1.00 95.62 356 VAL A N 1
ATOM 2698 C CA . VAL A 1 356 ? 22.553 11.949 -10.962 1.00 95.62 356 VAL A CA 1
ATOM 2699 C C . VAL A 1 356 ? 23.699 12.561 -11.768 1.00 95.62 356 VAL A C 1
ATOM 2701 O O . VAL A 1 356 ? 23.454 13.338 -12.682 1.00 95.62 356 VAL A O 1
ATOM 2704 N N . ASN A 1 357 ? 24.950 12.211 -11.483 1.00 95.44 357 ASN A N 1
ATOM 2705 C CA . ASN A 1 357 ? 26.105 12.797 -12.155 1.00 95.44 357 ASN A CA 1
ATOM 2706 C C . ASN A 1 357 ? 26.339 12.208 -13.551 1.00 95.44 357 ASN A C 1
ATOM 2708 O O . ASN A 1 357 ? 26.590 12.974 -14.480 1.00 95.44 357 ASN A O 1
ATOM 2712 N N . THR A 1 358 ? 26.256 10.884 -13.708 1.00 96.56 358 THR A N 1
ATOM 2713 C CA . THR A 1 358 ? 26.770 10.187 -14.898 1.00 96.56 358 THR A CA 1
ATOM 2714 C C . THR A 1 358 ? 25.703 9.761 -15.896 1.00 96.56 358 THR A C 1
ATOM 2716 O O . THR A 1 358 ? 26.026 9.624 -17.073 1.00 96.56 358 THR A O 1
ATOM 2719 N N . TRP A 1 359 ? 24.447 9.573 -15.483 1.00 97.56 359 TRP A N 1
ATOM 2720 C CA . TRP A 1 359 ? 23.386 9.196 -16.416 1.00 97.56 359 TRP A CA 1
ATOM 2721 C C . TRP A 1 359 ? 22.843 10.454 -17.094 1.00 97.56 359 TRP A C 1
ATOM 2723 O O . TRP A 1 359 ? 22.436 11.415 -16.437 1.00 97.56 359 TRP A O 1
ATOM 2733 N N . THR A 1 360 ? 22.872 10.460 -18.423 1.00 96.38 360 THR A N 1
ATOM 2734 C CA . THR A 1 360 ? 22.422 11.591 -19.248 1.00 96.38 360 THR A CA 1
ATOM 2735 C C . THR A 1 360 ? 21.011 11.394 -19.793 1.00 96.38 360 THR A C 1
ATOM 2737 O O . THR A 1 360 ? 20.316 12.376 -20.041 1.00 96.38 360 THR A O 1
ATOM 2740 N N . ASP A 1 361 ? 20.565 10.145 -19.943 1.00 97.31 361 ASP A N 1
ATOM 2741 C CA . ASP A 1 361 ? 19.224 9.811 -20.419 1.00 97.31 361 ASP A CA 1
ATOM 2742 C C . ASP A 1 361 ? 18.224 9.756 -19.255 1.00 97.31 361 ASP A C 1
ATOM 2744 O O . ASP A 1 361 ? 18.180 8.805 -18.469 1.00 97.31 361 ASP A O 1
ATOM 2748 N N . ILE A 1 362 ? 17.386 10.786 -19.160 1.00 97.06 362 ILE A N 1
ATOM 2749 C CA . ILE A 1 362 ? 16.367 10.894 -18.115 1.00 97.06 362 ILE A CA 1
ATOM 2750 C C . ILE A 1 362 ? 15.296 9.798 -18.203 1.00 97.06 362 ILE A C 1
ATOM 2752 O O . ILE A 1 362 ? 14.754 9.383 -17.180 1.00 97.06 362 ILE A O 1
ATOM 2756 N N . MET A 1 363 ? 15.009 9.283 -19.402 1.00 97.06 363 MET A N 1
ATOM 2757 C CA . MET A 1 363 ? 14.024 8.218 -19.586 1.00 97.06 363 MET A CA 1
ATOM 2758 C C . MET A 1 363 ? 14.581 6.871 -19.125 1.00 97.06 363 MET A C 1
ATOM 2760 O O . MET A 1 363 ? 13.836 6.064 -18.576 1.00 97.06 363 MET A O 1
ATOM 2764 N N . ALA A 1 364 ? 15.893 6.648 -19.249 1.00 97.62 364 ALA A N 1
ATOM 2765 C CA . ALA A 1 364 ? 16.546 5.489 -18.639 1.00 97.62 364 ALA A CA 1
ATOM 2766 C C . ALA A 1 364 ? 16.480 5.542 -17.100 1.00 97.62 364 ALA A C 1
ATOM 2768 O O . ALA A 1 364 ? 16.202 4.527 -16.458 1.00 97.62 364 ALA A O 1
ATOM 2769 N N . ILE A 1 365 ? 16.667 6.730 -16.504 1.00 97.69 365 ILE A N 1
ATOM 2770 C CA . ILE A 1 365 ? 16.497 6.934 -15.054 1.00 97.69 365 ILE A CA 1
ATOM 2771 C C . ILE A 1 365 ? 15.051 6.633 -14.637 1.00 97.69 365 ILE A C 1
ATOM 2773 O O . ILE A 1 365 ? 14.843 5.878 -13.687 1.00 97.69 365 ILE A O 1
ATOM 2777 N N . ARG A 1 366 ? 14.055 7.175 -15.355 1.00 96.25 366 ARG A N 1
ATOM 2778 C CA . ARG A 1 366 ? 12.629 6.901 -15.102 1.00 96.25 366 ARG A CA 1
ATOM 2779 C C . ARG A 1 366 ? 12.313 5.412 -15.195 1.00 96.25 366 ARG A C 1
ATOM 2781 O O . ARG A 1 366 ? 11.674 4.883 -14.294 1.00 96.25 366 ARG A O 1
ATOM 2788 N N . LEU A 1 367 ? 12.813 4.724 -16.221 1.00 96.12 367 LEU A N 1
ATOM 2789 C CA . LEU A 1 367 ? 12.607 3.287 -16.402 1.00 96.12 367 LEU A CA 1
ATOM 2790 C C . LEU A 1 367 ? 13.163 2.478 -15.220 1.00 96.12 367 LEU A C 1
ATOM 2792 O O . LEU A 1 367 ? 12.465 1.625 -14.672 1.00 96.12 367 LEU A O 1
ATOM 2796 N N . ALA A 1 368 ? 14.397 2.764 -14.794 1.00 96.94 368 ALA A N 1
ATOM 2797 C CA . ALA A 1 368 ? 14.997 2.106 -13.635 1.00 96.94 368 ALA A CA 1
ATOM 2798 C C . ALA A 1 368 ? 14.209 2.405 -12.348 1.00 96.94 368 ALA A C 1
ATOM 2800 O O . ALA A 1 368 ? 13.925 1.496 -11.570 1.00 96.94 368 ALA A O 1
ATOM 2801 N N . ALA A 1 369 ? 13.805 3.660 -12.141 1.00 96.12 369 ALA A N 1
ATOM 2802 C CA . ALA A 1 369 ? 13.018 4.071 -10.984 1.00 96.12 369 ALA A CA 1
ATOM 2803 C C . ALA A 1 369 ? 11.644 3.383 -10.937 1.00 96.12 369 ALA A C 1
ATOM 2805 O O . ALA A 1 369 ? 11.250 2.890 -9.880 1.00 96.12 369 ALA A O 1
ATOM 2806 N N . HIS A 1 370 ? 10.953 3.282 -12.075 1.00 94.31 370 HIS A N 1
ATOM 2807 C CA . HIS A 1 370 ? 9.700 2.540 -12.200 1.00 94.31 370 HIS A CA 1
ATOM 2808 C C . HIS A 1 370 ? 9.907 1.070 -11.824 1.00 94.31 370 HIS A C 1
ATOM 2810 O O . HIS A 1 370 ? 9.188 0.534 -10.982 1.00 94.31 370 HIS A O 1
ATOM 2816 N N . ALA A 1 371 ? 10.936 0.423 -12.379 1.00 93.88 371 ALA A N 1
ATOM 2817 C CA . ALA A 1 371 ? 11.239 -0.969 -12.064 1.00 93.88 371 ALA A CA 1
ATOM 2818 C C . ALA A 1 371 ? 11.514 -1.184 -10.564 1.00 93.88 371 ALA A C 1
ATOM 2820 O O . ALA A 1 371 ? 11.035 -2.162 -9.996 1.00 93.88 371 ALA A O 1
ATOM 2821 N N . ILE A 1 372 ? 12.226 -0.262 -9.906 1.00 94.81 372 ILE A N 1
ATOM 2822 C CA . ILE A 1 372 ? 12.452 -0.286 -8.449 1.00 94.81 372 ILE A CA 1
ATOM 2823 C C . ILE A 1 372 ? 11.134 -0.122 -7.681 1.00 94.81 372 ILE A C 1
ATOM 2825 O O . ILE A 1 372 ? 10.915 -0.809 -6.686 1.00 94.81 372 ILE A O 1
ATOM 2829 N N . HIS A 1 373 ? 10.257 0.786 -8.120 1.00 91.56 373 HIS A N 1
ATOM 2830 C CA . HIS A 1 373 ? 8.982 1.051 -7.453 1.00 91.56 373 HIS A CA 1
ATOM 2831 C C . HIS A 1 373 ? 8.031 -0.149 -7.534 1.00 91.56 373 HIS A C 1
ATOM 2833 O O . HIS A 1 373 ? 7.544 -0.616 -6.506 1.00 91.56 373 HIS A O 1
ATOM 2839 N N . GLY A 1 374 ? 7.830 -0.694 -8.735 1.00 84.69 374 GLY A N 1
ATOM 2840 C CA . GLY A 1 374 ? 6.902 -1.799 -8.968 1.00 84.69 374 GLY A CA 1
ATOM 2841 C C . GLY A 1 374 ? 7.435 -3.178 -8.563 1.00 84.69 374 GLY A C 1
ATOM 2842 O O . GLY A 1 374 ? 6.673 -4.150 -8.565 1.00 84.69 374 GLY A O 1
ATOM 2843 N N . ARG A 1 375 ? 8.736 -3.321 -8.262 1.00 79.38 375 ARG A N 1
ATOM 2844 C CA . ARG A 1 375 ? 9.370 -4.605 -7.910 1.00 79.38 375 ARG A CA 1
ATOM 2845 C C . ARG A 1 375 ? 10.316 -4.440 -6.725 1.00 79.38 375 ARG A C 1
ATOM 2847 O O . ARG A 1 375 ? 11.496 -4.156 -6.895 1.00 79.38 375 ARG A O 1
ATOM 2854 N N . GLY A 1 376 ? 9.825 -4.755 -5.527 1.00 71.19 376 GLY A N 1
ATOM 2855 C CA . GLY A 1 376 ? 10.585 -4.621 -4.275 1.00 71.19 376 GLY A CA 1
ATOM 2856 C C . GLY A 1 376 ? 11.907 -5.406 -4.185 1.00 71.19 376 GLY A C 1
ATOM 2857 O O . GLY A 1 376 ? 12.673 -5.175 -3.256 1.00 71.19 376 GLY A O 1
ATOM 2858 N N . ALA A 1 377 ? 12.199 -6.311 -5.128 1.00 80.19 377 ALA A N 1
ATOM 2859 C CA . ALA A 1 377 ? 13.484 -7.012 -5.222 1.00 80.19 377 ALA A CA 1
ATOM 2860 C C . ALA A 1 377 ? 14.587 -6.206 -5.942 1.00 80.19 377 ALA A C 1
ATOM 2862 O O . ALA A 1 377 ? 15.758 -6.579 -5.873 1.00 80.19 377 ALA A O 1
ATOM 2863 N N . LEU A 1 378 ? 14.238 -5.128 -6.650 1.00 93.88 378 LEU A N 1
ATOM 2864 C CA . LEU A 1 378 ? 15.188 -4.293 -7.381 1.00 93.88 378 LEU A CA 1
ATOM 2865 C C . LEU A 1 378 ? 15.555 -3.045 -6.578 1.00 93.88 378 LEU A C 1
ATOM 2867 O O . LEU A 1 378 ? 14.760 -2.496 -5.820 1.00 93.88 378 LEU A O 1
ATOM 2871 N N . SER A 1 379 ? 16.784 -2.572 -6.766 1.00 96.25 379 SER A N 1
ATOM 2872 C CA . SER A 1 379 ? 17.286 -1.347 -6.142 1.00 96.25 379 SER A CA 1
ATOM 2873 C C . SER A 1 379 ? 18.179 -0.582 -7.112 1.00 96.25 379 SER A C 1
ATOM 2875 O O . SER A 1 379 ? 18.618 -1.120 -8.127 1.00 96.25 379 SER A O 1
ATOM 2877 N N . TRP A 1 380 ? 18.532 0.659 -6.777 1.00 97.19 380 TRP A N 1
ATOM 2878 C CA . TRP A 1 380 ? 19.509 1.420 -7.561 1.00 97.19 380 TRP A CA 1
ATOM 2879 C C . TRP A 1 380 ? 20.863 0.707 -7.694 1.00 97.19 380 TRP A C 1
ATOM 2881 O O . TRP A 1 380 ? 21.526 0.840 -8.722 1.00 97.19 380 TRP A O 1
ATOM 2891 N N . ALA A 1 381 ? 21.256 -0.100 -6.701 1.00 96.94 381 ALA A N 1
ATOM 2892 C CA . ALA A 1 381 ? 22.477 -0.898 -6.771 1.00 96.94 381 ALA A CA 1
ATOM 2893 C C . ALA A 1 381 ? 22.421 -1.937 -7.902 1.00 96.94 381 ALA A C 1
ATOM 2895 O O . ALA A 1 381 ? 23.421 -2.121 -8.598 1.00 96.94 381 ALA A O 1
ATOM 2896 N N . SER A 1 382 ? 21.245 -2.530 -8.151 1.00 96.94 382 SER A N 1
ATOM 2897 C CA . SER A 1 382 ? 21.012 -3.488 -9.240 1.00 96.94 382 SER A CA 1
ATOM 2898 C C . SER A 1 382 ? 21.344 -2.893 -10.610 1.00 96.94 382 SER A C 1
ATOM 2900 O O . SER A 1 382 ? 21.819 -3.604 -11.487 1.00 96.94 382 SER A O 1
ATOM 2902 N N . PHE A 1 383 ? 21.145 -1.583 -10.783 1.00 97.25 383 PHE A N 1
ATOM 2903 C CA . PHE A 1 383 ? 21.342 -0.892 -12.057 1.00 97.25 383 PHE A CA 1
ATOM 2904 C C . PHE A 1 383 ? 22.674 -0.151 -12.176 1.00 97.25 383 PHE A C 1
ATOM 2906 O O . PHE A 1 383 ? 22.981 0.369 -13.248 1.00 97.25 383 PHE A O 1
ATOM 2913 N N . SER A 1 384 ? 23.482 -0.104 -11.116 1.00 94.94 384 SER A N 1
ATOM 2914 C CA . SER A 1 384 ? 24.713 0.699 -11.066 1.00 94.94 384 SER A CA 1
ATOM 2915 C C . SER A 1 384 ? 25.666 0.428 -12.242 1.00 94.94 384 SER A C 1
ATOM 2917 O O . SER A 1 384 ? 26.159 1.369 -12.863 1.00 94.94 384 SER A O 1
ATOM 2919 N N . ALA A 1 385 ? 25.847 -0.843 -12.616 1.00 96.19 385 ALA A N 1
ATOM 2920 C CA . ALA A 1 385 ? 26.725 -1.273 -13.708 1.00 96.19 385 ALA A CA 1
ATOM 2921 C C . ALA A 1 385 ? 26.163 -1.025 -15.124 1.00 96.19 385 ALA A C 1
ATOM 2923 O O . ALA A 1 385 ? 26.871 -1.219 -16.114 1.00 96.19 385 ALA A O 1
ATOM 2924 N N . THR A 1 386 ? 24.898 -0.610 -15.253 1.00 97.50 386 THR A N 1
ATOM 2925 C CA . THR A 1 386 ? 24.294 -0.346 -16.569 1.00 97.50 386 THR A CA 1
ATOM 2926 C C . THR A 1 386 ? 24.792 0.962 -17.173 1.00 97.50 386 THR A C 1
ATOM 2928 O O . THR A 1 386 ? 24.857 1.077 -18.392 1.00 97.50 386 THR A O 1
ATOM 2931 N N . GLY A 1 387 ? 25.158 1.943 -16.338 1.00 96.88 387 GLY A N 1
ATOM 2932 C CA . GLY A 1 387 ? 25.524 3.284 -16.799 1.00 96.88 387 GLY A CA 1
ATOM 2933 C C . GLY A 1 387 ? 24.393 4.021 -17.530 1.00 96.88 387 GLY A C 1
ATOM 2934 O O . GLY A 1 387 ? 24.680 4.917 -18.313 1.00 96.88 387 GLY A O 1
ATOM 2935 N N . GLY A 1 388 ? 23.131 3.627 -17.318 1.00 97.00 388 GLY A N 1
ATOM 2936 C CA . GLY A 1 388 ? 21.970 4.190 -18.014 1.00 97.00 388 GLY A CA 1
ATOM 2937 C C . GLY A 1 388 ? 21.667 3.533 -19.358 1.00 97.00 388 GLY A C 1
ATOM 2938 O O . GLY A 1 388 ? 20.755 3.965 -20.055 1.00 97.00 388 GLY A O 1
ATOM 2939 N N . ASP A 1 389 ? 22.396 2.477 -19.721 1.00 97.62 389 ASP A N 1
ATOM 2940 C CA . ASP A 1 389 ? 22.125 1.688 -20.919 1.00 97.62 389 ASP A CA 1
ATOM 2941 C C . ASP A 1 389 ? 20.800 0.920 -20.778 1.00 97.62 389 ASP A C 1
ATOM 2943 O O . ASP A 1 389 ? 20.664 0.014 -19.948 1.00 97.62 389 ASP A O 1
ATOM 2947 N N . VAL A 1 390 ? 19.813 1.286 -21.598 1.00 96.44 390 VAL A N 1
ATOM 2948 C CA . VAL A 1 390 ? 18.451 0.737 -21.531 1.00 96.44 390 VAL A CA 1
ATOM 2949 C C . VAL A 1 390 ? 18.408 -0.760 -21.818 1.00 96.44 390 VAL A C 1
ATOM 2951 O O . VAL A 1 390 ? 17.635 -1.478 -21.188 1.00 96.44 390 VAL A O 1
ATOM 2954 N N . HIS A 1 391 ? 19.263 -1.263 -22.705 1.00 95.25 391 HIS A N 1
ATOM 2955 C CA . HIS A 1 391 ? 19.335 -2.690 -23.003 1.00 95.25 391 HIS A CA 1
ATOM 2956 C C . HIS A 1 391 ? 19.822 -3.494 -21.791 1.00 95.25 391 HIS A C 1
ATOM 2958 O O . HIS A 1 391 ? 19.219 -4.500 -21.412 1.00 95.25 391 HIS A O 1
ATOM 2964 N N . LYS A 1 392 ? 20.859 -3.014 -21.097 1.00 97.06 392 LYS A N 1
ATOM 2965 C CA . LYS A 1 392 ? 21.325 -3.622 -19.842 1.00 97.06 392 LYS A CA 1
ATOM 2966 C C . LYS A 1 392 ? 20.290 -3.502 -18.722 1.00 97.06 392 LYS A C 1
ATOM 2968 O O . LYS A 1 392 ? 20.125 -4.453 -17.962 1.00 97.06 392 LYS A O 1
ATOM 2973 N N . ILE A 1 393 ? 19.575 -2.376 -18.628 1.00 96.44 393 ILE A N 1
ATOM 2974 C CA . ILE A 1 393 ? 18.453 -2.213 -17.687 1.00 96.44 393 ILE A CA 1
ATOM 2975 C C . ILE A 1 393 ? 17.386 -3.280 -17.964 1.00 96.44 393 ILE A C 1
ATOM 2977 O O . ILE A 1 393 ? 16.990 -3.998 -17.046 1.00 96.44 393 ILE A O 1
ATOM 2981 N N . MET A 1 394 ? 16.967 -3.455 -19.219 1.00 94.31 394 MET A N 1
ATOM 2982 C CA . MET A 1 394 ? 15.937 -4.432 -19.581 1.00 94.31 394 MET A CA 1
ATOM 2983 C C . MET A 1 394 ? 16.355 -5.881 -19.321 1.00 94.31 394 MET A C 1
ATOM 2985 O O . MET A 1 394 ? 15.503 -6.682 -18.930 1.00 94.31 394 MET A O 1
ATOM 2989 N N . LYS A 1 395 ? 17.644 -6.221 -19.432 1.00 94.38 395 LYS A N 1
ATOM 2990 C CA . LYS A 1 395 ? 18.163 -7.537 -19.011 1.00 94.38 395 LYS A CA 1
ATOM 2991 C C . LYS A 1 395 ? 17.994 -7.803 -17.515 1.00 94.38 395 LYS A C 1
ATOM 2993 O O . LYS A 1 395 ? 17.702 -8.928 -17.130 1.00 94.38 395 LYS A O 1
ATOM 2998 N N . ILE A 1 396 ? 18.110 -6.776 -16.673 1.00 95.19 396 ILE A N 1
ATOM 2999 C CA . ILE A 1 396 ? 17.870 -6.896 -15.224 1.00 95.19 396 ILE A CA 1
ATOM 3000 C C . ILE A 1 396 ? 16.369 -6.987 -14.920 1.00 95.19 396 ILE A C 1
ATOM 3002 O O . ILE A 1 396 ? 15.955 -7.751 -14.050 1.00 95.19 396 ILE A O 1
ATOM 3006 N N . VAL A 1 397 ? 15.544 -6.206 -15.625 1.00 93.25 397 VAL A N 1
ATOM 3007 C CA . VAL A 1 397 ? 14.100 -6.114 -15.351 1.00 93.25 397 VAL A CA 1
ATOM 3008 C C . VAL A 1 397 ? 13.341 -7.344 -15.852 1.00 93.25 397 VAL A C 1
ATOM 3010 O O . VAL A 1 397 ? 12.471 -7.857 -15.153 1.00 93.25 397 VAL A O 1
ATOM 3013 N N . THR A 1 398 ? 13.658 -7.848 -17.045 1.00 92.50 398 THR A N 1
ATOM 3014 C CA . THR A 1 398 ? 12.873 -8.895 -17.723 1.00 92.50 398 THR A CA 1
ATOM 3015 C C . THR A 1 398 ? 12.633 -10.157 -16.876 1.00 92.50 398 THR A C 1
ATOM 3017 O O . THR A 1 398 ? 11.480 -10.598 -16.806 1.00 92.50 398 THR A O 1
ATOM 3020 N N . PRO A 1 399 ? 13.638 -10.723 -16.174 1.00 90.06 399 PRO A N 1
ATOM 3021 C CA . PRO A 1 399 ? 13.441 -11.909 -15.341 1.00 90.06 399 PRO A CA 1
ATOM 3022 C C . PRO A 1 399 ? 12.430 -11.724 -14.197 1.00 90.06 399 PRO A C 1
ATOM 3024 O O . PRO A 1 399 ? 11.838 -12.703 -13.749 1.00 90.06 399 PRO A O 1
ATOM 3027 N N . VAL A 1 400 ? 12.193 -10.489 -13.730 1.00 90.19 400 VAL A N 1
ATOM 3028 C CA . VAL A 1 400 ? 11.331 -10.208 -12.564 1.00 90.19 400 VAL A CA 1
ATOM 3029 C C . VAL A 1 400 ? 9.908 -9.752 -12.924 1.00 90.19 400 VAL A C 1
ATOM 3031 O O . VAL A 1 400 ? 9.108 -9.438 -12.040 1.00 90.19 400 VAL A O 1
ATOM 3034 N N . ILE A 1 401 ? 9.547 -9.713 -14.213 1.00 86.38 401 ILE A N 1
ATOM 3035 C CA . ILE A 1 401 ? 8.202 -9.299 -14.662 1.00 86.38 401 ILE A CA 1
ATOM 3036 C C . ILE A 1 401 ? 7.145 -10.392 -14.401 1.00 86.38 401 ILE A C 1
ATOM 3038 O O . ILE A 1 401 ? 5.981 -10.057 -14.169 1.00 86.38 401 ILE A O 1
ATOM 3042 N N . GLY A 1 402 ? 7.548 -11.670 -14.354 1.00 81.19 402 GLY A N 1
ATOM 3043 C CA . GLY A 1 402 ? 6.667 -12.802 -14.025 1.00 81.19 402 GLY A CA 1
ATOM 3044 C C . GLY A 1 402 ? 5.946 -13.419 -15.231 1.00 81.19 402 GLY A C 1
ATOM 3045 O O . GLY A 1 402 ? 4.720 -13.537 -15.232 1.00 81.19 402 GLY A O 1
ATOM 3046 N N . GLY A 1 403 ? 6.692 -13.797 -16.272 1.00 89.88 403 GLY A N 1
ATOM 3047 C CA . GLY A 1 403 ? 6.152 -14.524 -17.429 1.00 89.88 403 GLY A CA 1
ATOM 3048 C C . GLY A 1 403 ? 5.905 -16.009 -17.148 1.00 89.88 403 GLY A C 1
ATOM 3049 O O . GLY A 1 403 ? 6.249 -16.526 -16.085 1.00 89.88 403 GLY A O 1
ATOM 3050 N N . LYS A 1 404 ? 5.335 -16.723 -18.125 1.00 95.25 404 LYS A N 1
ATOM 3051 C CA . LYS A 1 404 ? 5.180 -18.188 -18.071 1.00 95.25 404 LYS A CA 1
ATOM 3052 C C . LYS A 1 404 ? 6.029 -18.852 -19.141 1.00 95.25 404 LYS A C 1
ATOM 3054 O O . LYS A 1 404 ? 5.967 -18.448 -20.299 1.00 95.25 404 LYS A O 1
ATOM 3059 N N . VAL A 1 405 ? 6.785 -19.881 -18.766 1.00 96.81 405 VAL A N 1
ATOM 3060 C CA . VAL A 1 405 ? 7.480 -20.723 -19.747 1.00 96.81 405 VAL A CA 1
ATOM 3061 C C . VAL A 1 405 ? 6.440 -21.474 -20.576 1.00 96.81 405 VAL A C 1
ATOM 3063 O O . VAL A 1 405 ? 5.517 -22.069 -20.018 1.00 96.81 405 VAL A O 1
ATOM 3066 N N . LYS A 1 406 ? 6.564 -21.405 -21.902 1.00 97.19 406 LYS A N 1
ATOM 3067 C CA . LYS A 1 406 ? 5.617 -22.001 -22.846 1.00 97.19 406 LYS A CA 1
ATOM 3068 C C . LYS A 1 406 ? 6.315 -22.950 -23.818 1.00 97.19 406 LYS A C 1
ATOM 3070 O O . LYS A 1 406 ? 7.123 -22.525 -24.642 1.00 97.19 406 LYS A O 1
ATOM 3075 N N . GLU A 1 407 ? 5.959 -24.230 -23.749 1.00 97.19 407 GLU A N 1
ATOM 3076 C CA . GLU A 1 407 ? 6.512 -25.286 -24.612 1.00 97.19 407 GLU A CA 1
ATOM 3077 C C . GLU A 1 407 ? 6.17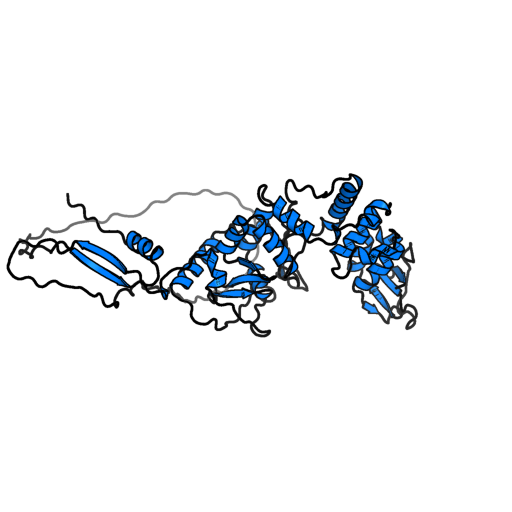0 -25.073 -26.093 1.00 97.19 407 GLU A C 1
ATOM 3079 O O . GLU A 1 407 ? 7.034 -25.215 -26.954 1.00 97.19 407 GLU A O 1
ATOM 3084 N N . ASP A 1 408 ? 4.947 -24.629 -26.400 1.00 96.75 408 ASP A N 1
ATOM 3085 C CA . ASP A 1 408 ? 4.517 -24.275 -27.762 1.00 96.75 408 ASP A CA 1
ATOM 3086 C C . ASP A 1 408 ? 5.254 -23.041 -28.318 1.00 96.75 408 ASP A C 1
ATOM 3088 O O . ASP A 1 408 ? 5.236 -22.790 -29.521 1.00 96.75 408 ASP A O 1
ATOM 3092 N N . HIS A 1 409 ? 5.963 -22.301 -27.465 1.00 97.56 409 HIS A N 1
ATOM 3093 C CA . HIS A 1 409 ? 6.848 -21.201 -27.844 1.00 97.56 409 HIS A CA 1
ATOM 3094 C C . HIS A 1 409 ? 8.328 -21.602 -27.738 1.00 97.56 409 HIS A C 1
ATOM 3096 O O . HIS A 1 409 ? 9.188 -20.740 -27.568 1.00 97.56 409 HIS A O 1
ATOM 3102 N N . GLY A 1 410 ? 8.640 -22.900 -27.820 1.00 97.38 410 GLY A N 1
ATOM 3103 C CA . GLY A 1 410 ? 10.010 -23.411 -27.803 1.00 97.38 410 GLY A CA 1
ATOM 3104 C C . GLY A 1 410 ? 10.715 -23.226 -26.458 1.00 97.38 410 GLY A C 1
ATOM 3105 O O . GLY A 1 410 ? 11.930 -23.037 -26.429 1.00 97.38 410 GLY A O 1
ATOM 3106 N N . GLY A 1 411 ? 9.963 -23.224 -25.352 1.00 96.75 411 GLY A N 1
ATOM 3107 C CA . GLY A 1 411 ? 10.499 -23.055 -23.996 1.00 96.75 411 GLY A CA 1
ATOM 3108 C C . GLY A 1 411 ? 10.793 -21.601 -23.601 1.00 96.75 411 GLY A C 1
ATOM 3109 O O . GLY A 1 411 ? 11.501 -21.366 -22.621 1.00 96.75 411 GLY A O 1
ATOM 3110 N N . ALA A 1 412 ? 10.272 -20.617 -24.343 1.00 97.31 412 ALA A N 1
ATOM 3111 C CA . ALA A 1 412 ? 10.429 -19.198 -24.020 1.00 97.31 412 ALA A CA 1
ATOM 3112 C C . ALA A 1 412 ? 9.633 -18.782 -22.773 1.00 97.31 412 ALA A C 1
ATOM 3114 O O . ALA A 1 412 ? 8.542 -19.300 -22.522 1.00 97.31 412 ALA A O 1
ATOM 3115 N N . LEU A 1 413 ? 10.123 -17.768 -22.053 1.00 97.06 413 LEU A N 1
ATOM 3116 C CA . LEU A 1 413 ? 9.362 -17.044 -21.032 1.00 97.06 413 LEU A CA 1
ATOM 3117 C C . LEU A 1 413 ? 8.412 -16.048 -21.715 1.00 97.06 413 LEU A C 1
ATOM 3119 O O . LEU A 1 413 ? 8.847 -15.020 -22.224 1.00 97.06 413 LEU A O 1
ATOM 3123 N N . VAL A 1 414 ? 7.112 -16.323 -21.734 1.00 97.00 414 VAL A N 1
ATOM 3124 C CA . VAL A 1 414 ? 6.130 -15.493 -22.446 1.00 97.00 414 VAL A CA 1
ATOM 3125 C C . VAL A 1 414 ? 5.387 -14.576 -21.476 1.00 97.00 414 VAL A C 1
ATOM 3127 O O . VAL A 1 414 ? 4.732 -15.046 -20.541 1.00 97.00 414 VAL A O 1
ATOM 3130 N N . MET A 1 415 ? 5.468 -13.269 -21.726 1.00 96.06 415 MET A N 1
ATOM 3131 C CA . MET A 1 415 ? 4.660 -12.240 -21.069 1.00 96.06 415 MET A CA 1
ATOM 3132 C C . MET A 1 415 ? 3.328 -12.087 -21.805 1.00 96.06 415 MET A C 1
ATOM 3134 O O . MET A 1 415 ? 3.273 -12.179 -23.033 1.00 96.06 415 MET A O 1
ATOM 3138 N N . SER A 1 416 ? 2.246 -11.844 -21.065 1.00 95.12 416 SER A N 1
ATOM 3139 C CA . SER A 1 416 ? 0.934 -11.572 -21.659 1.00 95.12 416 SER A CA 1
ATOM 3140 C C . SER A 1 416 ? 0.892 -10.218 -22.377 1.00 95.12 416 SER A C 1
ATOM 3142 O O . SER A 1 416 ? 1.786 -9.384 -22.224 1.00 95.12 416 SER A O 1
ATOM 3144 N N . GLU A 1 417 ? -0.176 -9.983 -23.140 1.00 94.88 417 GLU A N 1
ATOM 3145 C CA . GLU A 1 417 ? -0.419 -8.691 -23.793 1.00 94.88 417 GLU A CA 1
ATOM 3146 C C . GLU A 1 417 ? -0.577 -7.558 -22.773 1.00 94.88 417 GLU A C 1
ATOM 3148 O O . GLU A 1 417 ? 0.036 -6.506 -22.916 1.00 94.88 417 GLU A O 1
ATOM 3153 N N . ILE A 1 418 ? -1.296 -7.811 -21.675 1.00 91.31 418 ILE A N 1
ATOM 3154 C CA . ILE A 1 418 ? -1.480 -6.842 -20.586 1.00 91.31 418 ILE A CA 1
ATOM 3155 C C . ILE A 1 418 ? -0.139 -6.519 -19.918 1.00 91.31 418 ILE A C 1
ATOM 3157 O O . ILE A 1 418 ? 0.189 -5.351 -19.722 1.00 91.31 418 ILE A O 1
ATOM 3161 N N . GLN A 1 419 ? 0.665 -7.542 -19.602 1.00 91.19 419 GLN A N 1
ATOM 3162 C CA . GLN A 1 419 ? 2.000 -7.331 -19.033 1.00 91.19 419 GLN A CA 1
ATOM 3163 C C . GLN A 1 419 ? 2.878 -6.528 -19.999 1.00 91.19 419 GLN A C 1
ATOM 3165 O O . GLN A 1 419 ? 3.538 -5.582 -19.586 1.00 91.19 419 GLN A O 1
ATOM 3170 N N . THR A 1 420 ? 2.847 -6.855 -21.289 1.00 92.94 420 THR A N 1
ATOM 3171 C CA . THR A 1 420 ? 3.602 -6.124 -22.310 1.00 92.94 420 THR A CA 1
ATOM 3172 C C . THR A 1 420 ? 3.136 -4.675 -22.416 1.00 92.94 420 THR A C 1
ATOM 3174 O O . THR A 1 420 ? 3.972 -3.781 -22.426 1.00 92.94 420 THR A O 1
ATOM 3177 N N . GLN A 1 421 ? 1.831 -4.403 -22.415 1.00 91.00 421 GLN A N 1
ATOM 3178 C CA . GLN A 1 421 ? 1.308 -3.038 -22.440 1.00 91.00 421 GLN A CA 1
ATOM 3179 C C . GLN A 1 421 ? 1.814 -2.222 -21.243 1.00 91.00 421 GLN A C 1
ATOM 3181 O O . GLN A 1 421 ? 2.331 -1.120 -21.425 1.00 91.00 421 GLN A O 1
ATOM 3186 N N . VAL A 1 422 ? 1.722 -2.772 -20.030 1.00 87.44 422 VAL A N 1
ATOM 3187 C CA . VAL A 1 422 ? 2.182 -2.084 -18.817 1.00 87.44 422 VAL A CA 1
ATOM 3188 C C . VAL A 1 422 ? 3.692 -1.834 -18.870 1.00 87.44 422 VAL A C 1
ATOM 3190 O O . VAL A 1 422 ? 4.123 -0.696 -18.727 1.00 87.44 422 VAL A O 1
ATOM 3193 N N . PHE A 1 423 ? 4.501 -2.861 -19.142 1.00 85.62 423 PHE A N 1
ATOM 3194 C CA . PHE A 1 423 ? 5.964 -2.761 -19.057 1.00 85.62 423 PHE A CA 1
ATOM 3195 C C . PHE A 1 423 ? 6.622 -2.068 -20.247 1.00 85.62 423 PHE A C 1
ATOM 3197 O O . PHE A 1 423 ? 7.603 -1.351 -20.087 1.00 85.62 423 PHE A O 1
ATOM 3204 N N . VAL A 1 424 ? 6.115 -2.306 -21.453 1.00 87.75 424 VAL A N 1
ATOM 3205 C CA . VAL A 1 424 ? 6.777 -1.880 -22.689 1.00 87.75 424 VAL A CA 1
ATOM 3206 C C . VAL A 1 424 ? 6.226 -0.571 -23.209 1.00 87.75 424 VAL A C 1
ATOM 3208 O O . VAL A 1 424 ? 6.980 0.216 -23.770 1.00 87.75 424 VAL A O 1
ATOM 3211 N N . ASN A 1 425 ? 4.921 -0.342 -23.076 1.00 86.81 425 ASN A N 1
ATOM 3212 C CA . ASN A 1 425 ? 4.288 0.835 -23.661 1.00 86.81 425 ASN A CA 1
ATOM 3213 C C . ASN A 1 425 ? 4.121 1.967 -22.647 1.00 86.81 425 ASN A C 1
ATOM 3215 O O . ASN A 1 425 ? 4.235 3.125 -23.042 1.00 86.81 425 ASN A O 1
ATOM 3219 N N . ASN A 1 426 ? 3.892 1.650 -21.370 1.00 88.19 426 ASN A N 1
ATOM 3220 C CA . ASN A 1 426 ? 3.585 2.676 -20.375 1.00 88.19 426 ASN A CA 1
ATOM 3221 C C . ASN A 1 426 ? 4.828 3.136 -19.591 1.00 88.19 426 ASN A C 1
ATOM 3223 O O . ASN A 1 426 ? 4.949 4.330 -19.325 1.00 88.19 426 ASN A O 1
ATOM 3227 N N . MET A 1 427 ? 5.778 2.243 -19.280 1.00 88.12 427 MET A N 1
ATOM 3228 C CA . MET A 1 427 ? 6.971 2.619 -18.503 1.00 88.12 427 MET A CA 1
ATOM 3229 C C . MET A 1 427 ? 7.879 3.578 -19.270 1.00 88.12 427 MET A C 1
ATOM 3231 O O . MET A 1 427 ? 8.301 3.290 -20.396 1.00 88.12 427 MET A O 1
ATOM 3235 N N . ALA A 1 428 ? 8.197 4.711 -18.644 1.00 91.75 428 ALA A N 1
ATOM 3236 C CA . ALA A 1 428 ? 9.062 5.761 -19.171 1.00 91.75 428 ALA A CA 1
ATOM 3237 C C . ALA A 1 428 ? 8.700 6.154 -20.612 1.00 91.75 428 ALA A C 1
ATOM 3239 O O . ALA A 1 428 ? 9.565 6.271 -21.477 1.00 91.75 428 ALA A O 1
ATOM 3240 N N . HIS A 1 429 ? 7.398 6.295 -20.887 1.00 91.00 429 HIS A N 1
ATOM 3241 C CA . HIS A 1 429 ? 6.855 6.635 -22.211 1.00 91.00 429 HIS A CA 1
ATOM 3242 C C . HIS A 1 429 ? 7.298 5.667 -23.322 1.00 91.00 429 HIS A C 1
ATOM 3244 O O . HIS A 1 429 ? 7.518 6.051 -24.471 1.00 91.00 429 HIS A O 1
ATOM 3250 N N . GLY A 1 430 ? 7.450 4.392 -22.972 1.00 92.44 430 GLY A N 1
ATOM 3251 C CA . GLY A 1 430 ? 7.834 3.341 -23.900 1.00 92.44 430 GLY A CA 1
ATOM 3252 C C . GLY A 1 430 ? 9.338 3.193 -24.116 1.00 92.44 430 GLY A C 1
ATOM 3253 O O . GLY A 1 430 ? 9.740 2.452 -25.014 1.00 92.44 430 GLY A O 1
ATOM 3254 N N . LYS A 1 431 ? 10.176 3.839 -23.290 1.00 94.69 431 LYS A N 1
ATOM 3255 C CA . LYS A 1 431 ? 11.643 3.735 -23.363 1.00 94.69 431 LYS A CA 1
ATOM 3256 C C . LYS A 1 431 ? 12.140 2.291 -23.324 1.00 94.69 431 LYS A C 1
ATOM 3258 O O . LYS A 1 431 ? 13.109 1.960 -23.998 1.00 94.69 431 LYS A O 1
ATOM 3263 N N . ALA A 1 432 ? 11.439 1.418 -22.599 1.00 93.44 432 ALA A N 1
ATOM 3264 C CA . ALA A 1 432 ? 11.734 -0.012 -22.518 1.00 93.44 432 ALA A CA 1
ATOM 3265 C C . ALA A 1 432 ? 11.876 -0.692 -23.896 1.00 93.44 432 ALA A C 1
ATOM 3267 O O . ALA A 1 432 ? 12.645 -1.642 -24.026 1.00 93.44 432 ALA A O 1
ATOM 3268 N N . LYS A 1 433 ? 11.195 -0.188 -24.939 1.00 93.19 433 LYS A N 1
ATOM 3269 C CA . LYS A 1 433 ? 11.279 -0.723 -26.309 1.00 93.19 433 LYS A CA 1
ATOM 3270 C C . LYS A 1 433 ? 12.690 -0.706 -26.880 1.00 93.19 433 LYS A C 1
ATOM 3272 O O . LYS A 1 433 ? 13.054 -1.620 -27.611 1.00 93.19 433 LYS A O 1
ATOM 3277 N N . GLU A 1 434 ? 13.472 0.313 -26.540 1.00 93.56 434 GLU A N 1
ATOM 3278 C CA . GLU A 1 434 ? 14.854 0.455 -27.005 1.00 93.56 434 GLU A CA 1
ATOM 3279 C C . GLU A 1 434 ? 15.777 -0.605 -26.399 1.00 93.56 434 GLU A C 1
ATOM 3281 O O . GLU A 1 434 ? 16.850 -0.870 -26.934 1.00 93.56 434 GLU A O 1
ATOM 3286 N N . GLY A 1 435 ? 15.367 -1.219 -25.285 1.00 92.12 435 GLY A N 1
ATOM 3287 C CA . GLY A 1 435 ? 16.161 -2.226 -24.602 1.00 92.12 435 GLY A CA 1
ATOM 3288 C C . GLY A 1 435 ? 16.025 -3.631 -25.175 1.00 92.12 435 GLY A C 1
ATOM 3289 O O . GLY A 1 435 ? 16.828 -4.481 -24.808 1.00 92.12 435 GLY A O 1
ATOM 3290 N N . PHE A 1 436 ? 15.062 -3.887 -26.065 1.00 93.81 436 PHE A N 1
ATOM 3291 C CA . PHE A 1 436 ? 14.866 -5.215 -26.644 1.00 93.81 436 PHE A CA 1
ATOM 3292 C C . PHE A 1 436 ? 15.926 -5.573 -27.683 1.00 93.81 436 PHE A C 1
ATOM 3294 O O . PHE A 1 436 ? 16.327 -4.741 -28.493 1.00 93.81 436 PHE A O 1
ATOM 3301 N N . ASP A 1 437 ? 16.305 -6.854 -27.732 1.00 90.75 437 ASP A N 1
ATOM 3302 C CA . ASP A 1 437 ? 17.171 -7.402 -28.787 1.00 90.75 437 ASP A CA 1
ATOM 3303 C C . ASP A 1 437 ? 16.571 -7.177 -30.186 1.00 90.75 437 ASP A C 1
ATOM 3305 O O . ASP A 1 437 ? 17.289 -7.085 -31.182 1.00 90.75 437 ASP A O 1
ATOM 3309 N N . SER A 1 438 ? 15.237 -7.123 -30.267 1.00 83.12 438 SER A N 1
ATOM 3310 C CA . SER A 1 438 ? 14.491 -6.826 -31.485 1.00 83.12 438 SER A CA 1
ATOM 3311 C C . SER A 1 438 ? 13.819 -5.445 -31.382 1.00 83.12 438 SER A C 1
ATOM 3313 O O . SER A 1 438 ? 12.764 -5.341 -30.746 1.00 83.12 438 SER A O 1
ATOM 3315 N N . PRO A 1 439 ? 14.346 -4.395 -32.039 1.00 71.75 439 PRO A N 1
ATOM 3316 C CA . PRO A 1 439 ? 13.699 -3.079 -32.040 1.00 71.75 439 PRO A CA 1
ATOM 3317 C C . PRO A 1 439 ? 12.348 -3.096 -32.779 1.00 71.75 439 PRO A C 1
ATOM 3319 O O . PRO A 1 439 ? 11.463 -2.292 -32.490 1.00 71.75 439 PRO A O 1
ATOM 3322 N N . ALA A 1 440 ? 12.160 -4.046 -33.703 1.00 86.94 440 ALA A N 1
ATOM 3323 C CA . ALA A 1 440 ? 10.887 -4.327 -34.356 1.00 86.94 440 ALA A CA 1
ATOM 3324 C C . ALA A 1 440 ? 10.268 -5.634 -33.824 1.00 86.94 440 ALA A C 1
ATOM 3326 O O . ALA A 1 440 ? 11.008 -6.587 -33.561 1.00 86.94 440 ALA A O 1
ATOM 3327 N N . PRO A 1 441 ? 8.929 -5.723 -33.715 1.00 92.38 441 PRO A N 1
ATOM 3328 C CA . PRO A 1 441 ? 8.263 -6.966 -33.352 1.00 92.38 441 PRO A CA 1
ATOM 3329 C C . PRO A 1 441 ? 8.585 -8.112 -34.314 1.00 92.38 441 PRO A C 1
ATOM 3331 O O . PRO A 1 441 ? 8.493 -7.956 -35.532 1.00 92.38 441 PRO A O 1
ATOM 3334 N N . VAL A 1 442 ? 8.879 -9.287 -33.767 1.00 95.00 442 VAL A N 1
ATOM 3335 C CA . VAL A 1 442 ? 9.027 -10.528 -34.529 1.00 95.00 442 VAL A CA 1
ATOM 3336 C C . VAL A 1 442 ? 7.683 -11.237 -34.654 1.00 95.00 442 VAL A C 1
ATOM 3338 O O . VAL A 1 442 ? 6.887 -11.248 -33.715 1.00 95.00 442 VAL A O 1
ATOM 3341 N N . VAL A 1 443 ? 7.429 -11.844 -35.815 1.00 96.81 443 VAL A N 1
ATOM 3342 C CA . VAL A 1 443 ? 6.257 -12.701 -36.029 1.00 96.81 443 VAL A CA 1
ATOM 3343 C C . VAL A 1 443 ? 6.664 -14.151 -35.797 1.00 96.81 443 VAL A C 1
ATOM 3345 O O . VAL A 1 443 ? 7.498 -14.680 -36.529 1.00 96.81 443 VAL A O 1
ATOM 3348 N N . LEU A 1 444 ? 6.065 -14.803 -34.804 1.00 95.50 444 LEU A N 1
ATOM 3349 C CA . LEU A 1 444 ? 6.291 -16.214 -34.492 1.00 95.50 444 LEU A CA 1
ATOM 3350 C C . LEU A 1 444 ? 5.015 -17.006 -34.770 1.00 95.50 444 LEU A C 1
ATOM 3352 O O . LEU A 1 444 ? 3.923 -16.539 -34.471 1.00 95.50 444 LEU A O 1
ATOM 3356 N N . LYS A 1 445 ? 5.135 -18.208 -35.338 1.00 95.88 445 LYS A N 1
ATOM 3357 C CA . LYS A 1 445 ? 3.995 -19.102 -35.588 1.00 95.88 445 LYS A CA 1
ATOM 3358 C C . LYS A 1 445 ? 4.133 -20.361 -34.722 1.00 95.88 445 LYS A C 1
ATOM 3360 O O . LYS A 1 445 ? 4.760 -21.312 -35.182 1.00 95.88 445 LYS A O 1
ATOM 3365 N N . PRO A 1 446 ? 3.611 -20.366 -33.482 1.00 91.06 446 PRO A N 1
ATOM 3366 C CA . PRO A 1 446 ? 3.529 -21.577 -32.669 1.00 91.06 446 PRO A CA 1
ATOM 3367 C C . PRO A 1 446 ? 2.773 -22.721 -33.387 1.00 91.06 446 PRO A C 1
ATOM 3369 O O . PRO A 1 446 ? 1.868 -22.434 -34.176 1.00 91.06 446 PRO A O 1
ATOM 3372 N N . PRO A 1 447 ? 3.094 -24.001 -33.108 1.00 96.56 447 PRO A N 1
ATOM 3373 C CA . PRO A 1 447 ? 4.119 -24.435 -32.163 1.00 96.56 447 PRO A CA 1
ATOM 3374 C C . PRO A 1 447 ? 5.539 -24.289 -32.736 1.00 96.56 447 PRO A C 1
ATOM 3376 O O . PRO A 1 447 ? 5.802 -24.643 -33.884 1.00 96.56 447 PRO A O 1
ATOM 3379 N N . LEU A 1 448 ? 6.465 -23.775 -31.926 1.00 96.69 448 LEU A N 1
ATOM 3380 C CA . LEU A 1 448 ? 7.895 -23.745 -32.245 1.00 96.69 448 LEU A CA 1
ATOM 3381 C C . LEU A 1 448 ? 8.567 -25.067 -31.844 1.00 96.69 448 LEU A C 1
ATOM 3383 O O . LEU A 1 448 ? 8.039 -25.824 -31.029 1.00 96.69 448 LEU A O 1
ATOM 3387 N N . ALA A 1 449 ? 9.744 -25.345 -32.413 1.00 97.31 449 ALA A N 1
ATOM 3388 C CA . ALA A 1 449 ? 10.525 -26.517 -32.031 1.00 97.31 449 ALA A CA 1
ATOM 3389 C C . ALA A 1 449 ? 10.882 -26.466 -30.535 1.00 97.31 449 ALA A C 1
ATOM 3391 O O . ALA A 1 449 ? 11.205 -25.407 -29.995 1.00 97.31 449 ALA A O 1
ATOM 3392 N N . LYS A 1 450 ? 10.832 -27.621 -29.865 1.00 97.12 450 LYS A N 1
ATOM 3393 C CA . LYS A 1 450 ? 11.139 -27.728 -28.435 1.00 97.12 450 LYS A CA 1
ATOM 3394 C C . LYS A 1 450 ? 12.518 -27.126 -28.129 1.00 97.12 450 LYS A C 1
ATOM 3396 O O . LYS A 1 450 ? 13.466 -27.354 -28.876 1.00 97.12 450 LYS A O 1
ATOM 3401 N N . ASP A 1 451 ? 12.603 -26.361 -27.041 1.00 97.06 451 ASP A N 1
ATOM 3402 C CA . ASP A 1 451 ? 13.810 -25.672 -26.558 1.00 97.06 451 ASP A CA 1
ATOM 3403 C C . ASP A 1 451 ? 14.445 -24.653 -27.532 1.00 97.06 451 ASP A C 1
ATOM 3405 O O . ASP A 1 451 ? 15.468 -24.051 -27.199 1.00 97.06 451 ASP A O 1
ATOM 3409 N N . SER A 1 452 ? 13.848 -24.378 -28.701 1.00 97.25 452 SER A N 1
ATOM 3410 C CA . SER A 1 452 ? 14.432 -23.468 -29.701 1.00 97.25 452 SER A CA 1
ATOM 3411 C C . SER A 1 452 ? 14.508 -22.006 -29.247 1.00 97.25 452 SER A C 1
ATOM 3413 O O . SER A 1 452 ? 15.153 -21.191 -29.903 1.00 97.25 452 SER A O 1
ATOM 3415 N N . MET A 1 453 ? 13.815 -21.659 -28.161 1.00 97.19 453 MET A N 1
ATOM 3416 C CA . MET A 1 453 ? 13.751 -20.320 -27.575 1.00 97.19 453 MET A CA 1
ATOM 3417 C C . MET A 1 453 ? 14.047 -20.347 -26.067 1.00 97.19 453 MET A C 1
ATOM 3419 O O . MET A 1 453 ? 13.680 -19.425 -25.335 1.00 97.19 453 MET A O 1
ATOM 3423 N N . LYS A 1 454 ? 14.716 -21.396 -25.576 1.00 96.44 454 LYS A N 1
ATOM 3424 C CA . LYS A 1 454 ? 15.162 -21.461 -24.183 1.00 96.44 454 LYS A CA 1
ATOM 3425 C C . LYS A 1 454 ? 16.113 -20.296 -23.881 1.00 96.44 454 LYS A C 1
ATOM 3427 O O . LYS A 1 454 ? 17.024 -20.018 -24.654 1.00 96.44 454 LYS A O 1
ATOM 3432 N N . GLY A 1 455 ? 15.897 -19.612 -22.756 1.00 95.81 455 GLY A N 1
ATOM 3433 C CA . GLY A 1 455 ? 16.662 -18.408 -22.394 1.00 95.81 455 GLY A CA 1
ATOM 3434 C C . GLY A 1 455 ? 16.210 -17.132 -23.114 1.00 95.81 455 GLY A C 1
ATOM 3435 O O . GLY A 1 455 ? 16.894 -16.118 -23.050 1.00 95.81 455 GLY A O 1
ATOM 3436 N N . VAL A 1 456 ? 15.060 -17.158 -23.793 1.00 96.75 456 VAL A N 1
ATOM 3437 C CA . VAL A 1 456 ? 14.454 -15.978 -24.417 1.00 96.75 456 VAL A CA 1
ATOM 3438 C C . VAL A 1 456 ? 13.158 -15.621 -23.698 1.00 96.75 456 VAL A C 1
ATOM 3440 O O . VAL A 1 456 ? 12.329 -16.490 -23.419 1.00 96.75 456 VAL A O 1
ATOM 3443 N N . ALA A 1 457 ? 12.953 -14.331 -23.450 1.00 96.88 457 ALA A N 1
ATOM 3444 C CA . ALA A 1 457 ? 11.661 -13.769 -23.103 1.00 96.88 457 ALA A CA 1
ATOM 3445 C C . ALA A 1 457 ? 10.960 -13.175 -24.331 1.00 96.88 457 ALA A C 1
ATOM 3447 O O . ALA A 1 457 ? 11.570 -12.478 -25.147 1.00 96.88 457 ALA A O 1
ATOM 3448 N N . LEU A 1 458 ? 9.661 -13.449 -24.439 1.00 96.94 458 LEU A N 1
ATOM 3449 C CA . LEU A 1 458 ? 8.783 -12.954 -25.491 1.00 96.94 458 LEU A CA 1
ATOM 3450 C C . LEU A 1 458 ? 7.694 -12.074 -24.883 1.00 96.94 458 LEU A C 1
ATOM 3452 O O . LEU A 1 458 ? 6.900 -12.527 -24.060 1.00 96.94 458 LEU A O 1
ATOM 3456 N N . PHE A 1 459 ? 7.633 -10.826 -25.325 1.00 96.25 459 PHE A N 1
ATOM 3457 C CA . PHE A 1 459 ? 6.638 -9.851 -24.895 1.00 96.25 459 PHE A CA 1
ATOM 3458 C C . PHE A 1 459 ? 5.530 -9.785 -25.936 1.00 96.25 459 PHE A C 1
ATOM 3460 O O . PHE A 1 459 ? 5.718 -9.200 -27.003 1.00 96.25 459 PHE A O 1
ATOM 3467 N N . HIS A 1 460 ? 4.411 -10.457 -25.663 1.00 96.31 460 HIS A N 1
ATOM 3468 C CA . HIS A 1 460 ? 3.296 -10.566 -26.598 1.00 96.31 460 HIS A CA 1
ATOM 3469 C C . HIS A 1 460 ? 2.631 -9.207 -26.836 1.00 96.31 460 HIS A C 1
ATOM 3471 O O . HIS A 1 460 ? 2.194 -8.559 -25.892 1.00 96.31 460 HIS A O 1
ATOM 3477 N N . ILE A 1 461 ? 2.539 -8.792 -28.099 1.00 94.94 461 ILE A N 1
ATOM 3478 C CA . ILE A 1 461 ? 1.937 -7.511 -28.490 1.00 94.94 461 ILE A CA 1
ATOM 3479 C C . ILE A 1 461 ? 0.506 -7.716 -28.972 1.00 94.94 461 ILE A C 1
ATOM 3481 O O . ILE A 1 461 ? -0.398 -7.034 -28.519 1.00 94.94 461 ILE A O 1
ATOM 3485 N N . SER A 1 462 ? 0.324 -8.591 -29.961 1.00 95.00 462 SER A N 1
ATOM 3486 C CA . SER A 1 462 ? -0.978 -8.974 -30.513 1.00 95.00 462 SER A CA 1
ATOM 3487 C C . SER A 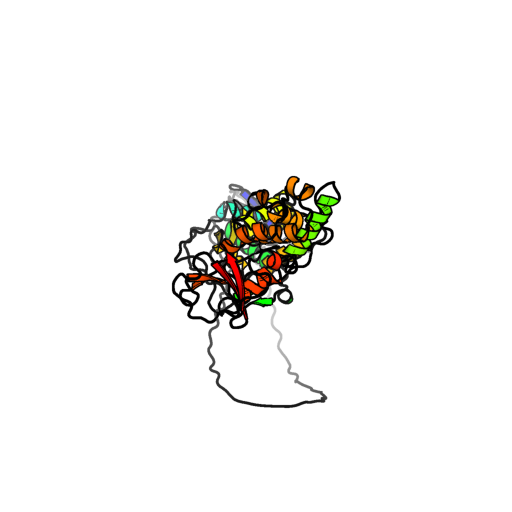1 462 ? -0.805 -10.132 -31.492 1.00 95.00 462 SER A C 1
ATOM 3489 O O . SER A 1 462 ? 0.170 -10.184 -32.253 1.00 95.00 462 SER A O 1
ATOM 3491 N N . GLY A 1 463 ? -1.776 -11.045 -31.512 1.00 94.75 463 GLY A N 1
ATOM 3492 C CA . GLY A 1 463 ? -1.763 -12.221 -32.380 1.00 94.75 463 GLY A CA 1
ATOM 3493 C C . GLY A 1 463 ? -0.457 -13.011 -32.261 1.00 94.75 463 GLY A C 1
ATOM 3494 O O . GLY A 1 463 ? -0.179 -13.627 -31.244 1.00 94.75 463 GLY A O 1
ATOM 3495 N N . ASN A 1 464 ? 0.348 -12.973 -33.320 1.00 95.81 464 ASN A N 1
ATOM 3496 C CA . ASN A 1 464 ? 1.613 -13.699 -33.426 1.00 95.81 464 ASN A CA 1
ATOM 3497 C C . ASN A 1 464 ? 2.847 -12.779 -33.332 1.00 95.81 464 ASN A C 1
ATOM 3499 O O . ASN A 1 464 ? 3.932 -13.165 -33.765 1.00 95.81 464 ASN A O 1
ATOM 3503 N N . LYS A 1 465 ? 2.690 -11.543 -32.837 1.00 97.06 465 LYS A N 1
ATOM 3504 C CA . LYS A 1 465 ? 3.754 -10.527 -32.763 1.00 97.06 465 LYS A CA 1
ATOM 3505 C C . LYS A 1 465 ? 4.317 -10.396 -31.351 1.00 97.06 465 LYS A C 1
ATOM 3507 O O . LYS A 1 465 ? 3.556 -10.241 -30.394 1.00 97.06 465 LYS A O 1
ATOM 3512 N N . TYR A 1 466 ? 5.643 -10.371 -31.243 1.00 96.69 466 TYR A N 1
ATOM 3513 C CA . TYR A 1 466 ? 6.357 -10.310 -29.966 1.00 96.69 466 TYR A CA 1
ATOM 3514 C C . TYR A 1 466 ? 7.554 -9.357 -30.029 1.00 96.69 466 TYR A C 1
ATOM 3516 O O . TYR A 1 466 ? 8.223 -9.298 -31.057 1.00 96.69 466 TYR A O 1
ATOM 3524 N N . TYR A 1 467 ? 7.886 -8.676 -28.929 1.00 95.62 467 TYR A N 1
ATOM 3525 C CA . TYR A 1 467 ? 9.270 -8.222 -28.717 1.00 95.62 467 TYR A CA 1
ATOM 3526 C C . TYR A 1 467 ? 10.100 -9.359 -28.114 1.00 95.62 467 TYR A C 1
ATOM 3528 O O . TYR A 1 467 ? 9.572 -10.183 -27.362 1.00 95.62 467 TYR A O 1
ATOM 3536 N N . LYS A 1 468 ? 11.392 -9.413 -28.446 1.00 95.88 468 LYS A N 1
ATOM 3537 C CA . LYS A 1 468 ? 12.324 -10.453 -28.003 1.00 95.88 468 LYS A CA 1
ATOM 3538 C C . LYS A 1 468 ? 13.408 -9.870 -27.093 1.00 95.88 468 LYS A C 1
ATOM 3540 O O . LYS A 1 468 ? 14.019 -8.862 -27.437 1.00 95.88 468 LYS A O 1
ATOM 3545 N N . GLN A 1 469 ? 13.684 -10.559 -25.986 1.00 95.44 469 GLN A N 1
ATOM 3546 C CA . GLN A 1 469 ? 14.813 -10.287 -25.092 1.00 95.44 469 GLN A CA 1
ATOM 3547 C C . GLN A 1 469 ? 15.538 -11.587 -24.742 1.00 95.44 469 GLN A C 1
ATOM 3549 O O . GLN A 1 469 ? 14.903 -12.533 -24.283 1.00 95.44 469 GLN A O 1
ATOM 3554 N N . THR A 1 470 ? 16.855 -11.641 -24.902 1.00 95.00 470 THR A N 1
ATOM 3555 C CA . THR A 1 470 ? 17.682 -12.716 -24.336 1.00 95.00 470 THR A CA 1
ATOM 3556 C C . THR A 1 470 ? 17.863 -12.468 -22.838 1.00 95.00 470 THR A C 1
ATOM 3558 O O . THR A 1 470 ? 18.169 -11.334 -22.448 1.00 95.00 470 THR A O 1
ATOM 3561 N N . LEU A 1 471 ? 17.620 -13.508 -22.032 1.00 91.19 471 LEU A N 1
ATOM 3562 C CA . LEU A 1 471 ? 17.685 -13.498 -20.565 1.00 91.19 471 LEU A CA 1
ATOM 3563 C C . LEU A 1 471 ? 19.117 -13.560 -20.029 1.00 91.19 471 LEU A C 1
ATOM 3565 O O . LEU A 1 471 ? 19.965 -14.223 -20.670 1.00 91.19 471 LEU A O 1
#

Sequence (471 aa):
MNSNMLWGAGDLSDAIIQAKDGDQITFSVLTQSAMPDGPAPGLQGQQNPLGDFFDPWNGGFPQQGQHGGAGGGGGNQPSGGGGMGGFFEDTVWAKRAVNIQREPDASASIPVPQVITVTLPVNKEDIEPPIREWTKVLPTVGRDFKTKITKVAGKPEIKVPAVDIGHITRGQLKMIEKIKDNRKALPAEADKYAMETYQGDKNAGYRYNGQGSKNVDPTGGTDAKRQEVLKQIQLEIGHEGGYSAVNTYDDAIVTLGRGFTRVILAKIMQQVFQAKPEIKEMFLNVGVTWENDKARVLNFENGGIEEGDNALRLIQFDTGILNLFVSLAESEEYGATIAKAQNDHTAALKVPQSVVNTWTDIMAIRLAAHAIHGRGALSWASFSATGGDVHKIMKIVTPVIGGKVKEDHGGALVMSEIQTQVFVNNMAHGKAKEGFDSPAPVVLKPPLAKDSMKGVALFHISGNKYYKQTL

pLDDT: mean 81.01, std 23.61, range [23.61, 98.75]

Foldseek 3Di:
DDDPPDPPPVVVVVQLQPDDAQDKDKDWDFDDDPDPDDDDDDDDDDDDDYDDDDDDDDDDDDDDDDDDDDDDDDDDDDDDDDDDPDDPDPPDPPDDDWPFDDDDDDDDDDPDGDTTMTIDRNHPLQHADDLLCLVPPFAADDDDPVQFKADDFLALDIDGHDDDRDDRGNNLVVSLVQLQVLLVPFDQPVVQWDQPDDPRRSRQFTWHQADAAPPAQQQPDDDPLSSVLSVLLCVQQVSQGHLQIWDCRDPLNIAGGSRDGQLLVLQLQVQLCVVPVVLQVSQSSNQWHRDPSWIWGQDSVNRHIYITSSNSNVVRNSSSNSVSSRCQCRDPVRVNSSVVSVLVSQQLSVADVCCSPQAPDSLLSQLLSVLVRVAVVHHNVLCVVVSSPLLSSLVSRVVRLDFDQDQQCQRAREDDQVSLCVNQCRGSNRSNCNNFPDVFWDFDDTRDDHNPQHQKYWYDNDDRTTTIHRD

Radius of gyration: 35.12 Å; chains: 1; bounding box: 97×56×109 Å